Protein 6M7D (pdb70)

Structure (mmCIF, N/CA/C/O backbone):
data_6M7D
#
_entry.id   6M7D
#
_cell.length_a   1.00
_cell.length_b   1.00
_cell.length_c   1.00
_cell.angle_alpha   90.00
_cell.angle_beta   90.00
_cell.angle_gamma   90.00
#
_symmetry.space_group_name_H-M   'P 1'
#
loop_
_entity.id
_entity.type
_entity.pdbx_description
1 polymer Nucleoprotein
2 polymer "RNA (5'-R(P*UP*UP*UP*UP*UP*U)-3')"
#
loop_
_atom_site.group_PDB
_atom_site.id
_atom_site.type_symbol
_atom_site.label_atom_id
_atom_site.label_alt_id
_atom_site.label_comp_id
_atom_site.label_asym_id
_atom_site.label_entity_id
_atom_site.label_seq_id
_atom_site.pdbx_PDB_ins_code
_atom_site.Cartn_x
_atom_site.Cartn_y
_atom_site.Cartn_z
_atom_site.occupancy
_atom_site.B_iso_or_equiv
_atom_site.auth_seq_id
_atom_site.auth_comp_id
_atom_site.auth_asym_id
_atom_site.auth_atom_id
_atom_site.pdbx_PDB_model_num
ATOM 1 N N . GLY A 1 3 ? 165.564 125.740 128.180 1.00 9.96 3 GLY A N 1
ATOM 2 C CA . GLY A 1 3 ? 165.127 124.755 129.150 1.00 9.96 3 GLY A CA 1
ATOM 3 C C . GLY A 1 3 ? 166.219 123.770 129.505 1.00 9.96 3 GLY A C 1
ATOM 4 O O . GLY A 1 3 ? 166.885 123.915 130.527 1.00 9.96 3 GLY A O 1
ATOM 5 N N . LEU A 1 4 ? 166.399 122.755 128.658 1.00 10.52 4 LEU A N 1
ATOM 6 C CA . LEU A 1 4 ? 167.496 121.817 128.864 1.00 10.52 4 LEU A CA 1
ATOM 7 C C . LEU A 1 4 ? 168.837 122.475 128.570 1.00 10.52 4 LEU A C 1
ATOM 8 O O . LEU A 1 4 ? 169.832 122.209 129.253 1.00 10.52 4 LEU A O 1
ATOM 13 N N . LEU A 1 5 ? 168.877 123.346 127.572 1.00 7.58 5 LEU A N 1
ATOM 14 C CA . LEU A 1 5 ? 170.106 124.004 127.169 1.00 7.58 5 LEU A CA 1
ATOM 15 C C . LEU A 1 5 ? 170.348 125.310 127.900 1.00 7.58 5 LEU A C 1
ATOM 16 O O . LEU A 1 5 ? 171.273 126.036 127.539 1.00 7.58 5 LEU A O 1
ATOM 21 N N . SER A 1 6 ? 169.478 125.616 128.866 1.00 8.30 6 SER A N 1
ATOM 22 C CA . SER A 1 6 ? 169.569 126.855 129.682 1.00 8.30 6 SER A CA 1
ATOM 23 C C . SER A 1 6 ? 170.855 126.845 130.514 1.00 8.30 6 SER A C 1
ATOM 24 O O . SER A 1 6 ? 171.522 127.892 130.584 1.00 8.30 6 SER A O 1
ATOM 27 N N . THR A 1 7 ? 171.205 125.684 131.074 1.00 4.67 7 THR A N 1
ATOM 28 C CA . THR A 1 7 ? 172.406 125.548 131.940 1.00 4.67 7 THR A CA 1
ATOM 29 C C . THR A 1 7 ? 173.669 125.894 131.145 1.00 4.67 7 THR A C 1
ATOM 30 O O . THR A 1 7 ? 174.529 126.598 131.696 1.00 4.67 7 THR A O 1
ATOM 34 N N . PHE A 1 8 ? 173.766 125.413 129.904 1.00 4.21 8 PHE A N 1
ATOM 35 C CA . PHE A 1 8 ? 174.938 125.691 129.032 1.00 4.21 8 PHE A CA 1
ATOM 36 C C . PHE A 1 8 ? 175.006 127.180 128.670 1.00 4.21 8 PHE A C 1
ATOM 37 O O . PHE A 1 8 ? 176.108 127.754 128.717 1.00 4.21 8 PHE A O 1
ATOM 45 N N . ASP A 1 9 ? 173.856 127.789 128.361 1.00 5.40 9 ASP A N 1
ATOM 46 C CA . ASP A 1 9 ? 173.802 129.192 127.966 1.00 5.40 9 ASP A CA 1
ATOM 47 C C . ASP A 1 9 ? 174.223 130.098 129.110 1.00 5.40 9 ASP A C 1
ATOM 48 O O . ASP A 1 9 ? 174.938 131.083 128.903 1.00 5.40 9 ASP A O 1
ATOM 53 N N . THR A 1 10 ? 173.799 129.776 130.324 1.00 4.00 10 THR A N 1
ATOM 54 C CA . THR A 1 10 ? 174.138 130.557 131.500 1.00 4.00 10 THR A CA 1
ATOM 55 C C . THR A 1 10 ? 175.397 130.074 132.197 1.00 4.00 10 THR A C 1
ATOM 56 O O . THR A 1 10 ? 175.704 130.567 133.281 1.00 4.00 10 THR A O 1
ATOM 60 N N . PHE A 1 11 ? 176.136 129.132 131.609 1.00 2.75 11 PHE A N 1
ATOM 61 C CA . PHE A 1 11 ? 177.286 128.572 132.306 1.00 2.75 11 PHE A CA 1
ATOM 62 C C . PHE A 1 11 ? 178.446 129.553 132.348 1.00 2.75 11 PHE A C 1
ATOM 63 O O . PHE A 1 11 ? 179.235 129.543 133.291 1.00 2.75 11 PHE A O 1
ATOM 71 N N . SER A 1 12 ? 178.572 130.381 131.310 1.00 2.51 12 SER A N 1
ATOM 72 C CA . SER A 1 12 ? 179.670 131.381 131.306 1.00 2.51 12 SER A CA 1
ATOM 73 C C . SER A 1 12 ? 179.460 132.358 132.469 1.00 2.51 12 SER A C 1
ATOM 74 O O . SER A 1 12 ? 180.426 132.607 133.214 1.00 2.51 12 SER A O 1
ATOM 77 N N . SER A 1 13 ? 178.257 132.929 132.579 1.00 3.40 13 SER A N 1
ATOM 78 C CA . SER A 1 13 ? 177.946 133.886 133.673 1.00 3.40 13 SER A CA 1
ATOM 79 C C . SER A 1 13 ? 178.016 133.183 135.032 1.00 3.40 13 SER A C 1
ATOM 80 O O . SER A 1 13 ? 178.626 133.747 135.957 1.00 3.40 13 SER A O 1
ATOM 83 N N . ARG A 1 14 ? 177.435 131.985 135.129 1.00 3.35 14 ARG A N 1
ATOM 84 C CA . ARG A 1 14 ? 177.425 131.214 136.401 1.00 3.35 14 ARG A CA 1
ATOM 85 C C . ARG A 1 14 ? 178.852 130.818 136.790 1.00 3.35 14 ARG A C 1
ATOM 86 O O . ARG A 1 14 ? 179.190 130.937 137.979 1.00 3.35 14 ARG A O 1
ATOM 94 N N . ARG A 1 15 ? 179.624 130.302 135.832 1.00 3.63 15 ARG A N 1
ATOM 95 C CA . ARG A 1 15 ? 181.016 129.872 136.119 1.00 3.63 15 ARG A CA 1
ATOM 96 C C . ARG A 1 15 ? 181.832 131.090 136.558 1.00 3.63 15 ARG A C 1
ATOM 97 O O . ARG A 1 15 ? 182.587 130.969 137.537 1.00 3.63 15 ARG A O 1
ATOM 105 N N . SER A 1 16 ? 181.654 132.227 135.881 1.00 3.53 16 SER A N 1
ATOM 106 C CA . SER A 1 16 ? 182.421 133.439 136.260 1.00 3.53 16 SER A CA 1
ATOM 107 C C . SER A 1 16 ? 182.044 133.848 137.686 1.00 3.53 16 SER A C 1
ATOM 108 O O . SER A 1 16 ? 182.953 134.077 138.481 1.00 3.53 16 SER A O 1
ATOM 111 N N . GLU A 1 17 ? 180.751 133.860 138.013 1.00 4.98 17 GLU A N 1
ATOM 112 C CA . GLU A 1 17 ? 180.319 134.242 139.383 1.00 4.98 17 GLU A CA 1
ATOM 113 C C . GLU A 1 17 ? 180.838 133.215 140.396 1.00 4.98 17 GLU A C 1
ATOM 114 O O . GLU A 1 17 ? 181.352 133.628 141.451 1.00 4.98 17 GLU A O 1
ATOM 120 N N . SER A 1 18 ? 180.728 131.929 140.054 1.00 4.48 18 SER A N 1
ATOM 121 C CA . SER A 1 18 ? 181.127 130.802 140.938 1.00 4.48 18 SER A CA 1
ATOM 122 C C . SER A 1 18 ? 182.634 130.761 141.227 1.00 4.48 18 SER A C 1
ATOM 123 O O . SER A 1 18 ? 182.988 130.574 142.404 1.00 4.48 18 SER A O 1
ATOM 126 N N . ILE A 1 19 ? 183.484 130.956 140.213 1.00 4.27 19 ILE A N 1
ATOM 127 C CA . ILE A 1 19 ? 184.959 130.819 140.421 1.00 4.27 19 ILE A CA 1
ATOM 128 C C . ILE A 1 19 ? 185.647 132.155 140.735 1.00 4.27 19 ILE A C 1
ATOM 129 O O . ILE A 1 19 ? 186.816 132.104 141.162 1.00 4.27 19 ILE A O 1
ATOM 134 N N . ASN A 1 20 ? 184.987 133.297 140.528 1.00 6.00 20 ASN A N 1
ATOM 135 C CA . ASN A 1 20 ? 185.667 134.591 140.818 1.00 6.00 20 ASN A CA 1
ATOM 136 C C . ASN A 1 20 ? 185.349 135.040 142.244 1.00 6.00 20 ASN A C 1
ATOM 137 O O . ASN A 1 20 ? 185.814 136.131 142.622 1.00 6.00 20 ASN A O 1
ATOM 142 N N . LYS A 1 21 ? 184.595 134.234 142.998 1.00 7.58 21 LYS A N 1
ATOM 143 C CA . LYS A 1 21 ? 184.292 134.633 144.396 1.00 7.58 21 LYS A CA 1
ATOM 144 C C . LYS A 1 21 ? 185.639 134.779 145.106 1.00 7.58 21 LYS A C 1
ATOM 145 O O . LYS A 1 21 ? 186.460 133.846 145.019 1.00 7.58 21 LYS A O 1
ATOM 151 N N . SER A 1 22 ? 185.835 135.900 145.802 1.00 11.81 22 SER A N 1
ATOM 152 C CA . SER A 1 22 ? 187.133 136.170 146.474 1.00 11.81 22 SER A CA 1
ATOM 153 C C . SER A 1 22 ? 187.353 135.167 147.611 1.00 11.81 22 SER A C 1
ATOM 154 O O . SER A 1 22 ? 186.352 134.673 148.169 1.00 11.81 22 SER A O 1
ATOM 157 N N . GLY A 1 23 ? 188.617 134.869 147.928 1.00 12.70 23 GLY A N 1
ATOM 158 C CA . GLY A 1 23 ? 188.927 133.897 148.993 1.00 12.70 23 GLY A CA 1
ATOM 159 C C . GLY A 1 23 ? 188.382 134.358 150.332 1.00 12.70 23 GLY A C 1
ATOM 160 O O . GLY A 1 23 ? 187.808 133.519 151.053 1.00 12.70 23 GLY A O 1
ATOM 161 N N . GLY A 1 24 ? 188.533 135.651 150.640 1.00 12.50 24 GLY A N 1
ATOM 162 C CA . GLY A 1 24 ? 188.017 136.222 151.900 1.00 12.50 24 GLY A CA 1
ATOM 163 C C . GLY A 1 24 ? 188.914 135.915 153.087 1.00 12.50 24 GLY A C 1
ATOM 164 O O . GLY A 1 24 ? 190.038 135.413 152.875 1.00 12.50 24 GLY A O 1
ATOM 165 N N . GLY A 1 25 ? 188.439 136.222 154.298 1.00 11.91 25 GLY A N 1
ATOM 166 C CA . GLY A 1 25 ? 189.212 135.944 155.524 1.00 11.91 25 GLY A CA 1
ATOM 167 C C . GLY A 1 25 ? 190.360 136.919 155.718 1.00 11.91 25 GLY A C 1
ATOM 168 O O . GLY A 1 25 ? 190.352 137.989 155.077 1.00 11.91 25 GLY A O 1
ATOM 169 N N . ALA A 1 26 ? 191.322 136.549 156.569 1.00 13.78 26 ALA A N 1
ATOM 170 C CA . ALA A 1 26 ? 192.505 137.398 156.846 1.00 13.78 26 ALA A CA 1
ATOM 171 C C . ALA A 1 26 ? 193.408 137.459 155.608 1.00 13.78 26 ALA A C 1
ATOM 172 O O . ALA A 1 26 ? 193.419 136.490 154.824 1.00 13.78 26 ALA A O 1
ATOM 174 N N . VAL A 1 27 ? 194.112 138.580 155.432 1.00 14.97 27 VAL A N 1
ATOM 175 C CA . VAL A 1 27 ? 195.020 138.765 154.263 1.00 14.97 27 VAL A CA 1
ATOM 176 C C . VAL A 1 27 ? 196.468 138.719 154.760 1.00 14.97 27 VAL A C 1
ATOM 177 O O . VAL A 1 27 ? 196.800 139.497 155.673 1.00 14.97 27 VAL A O 1
ATOM 181 N N . ILE A 1 28 ? 197.291 137.849 154.168 1.00 12.59 28 ILE A N 1
ATOM 182 C CA . ILE A 1 28 ? 198.701 137.750 154.559 1.00 12.59 28 ILE A CA 1
ATOM 183 C C . ILE A 1 28 ? 199.475 138.890 153.908 1.00 12.59 28 ILE A C 1
ATOM 184 O O . ILE A 1 28 ? 199.503 138.986 152.670 1.00 12.59 28 ILE A O 1
ATOM 189 N N . PRO A 1 29 ? 200.100 139.775 154.677 1.00 12.73 29 PRO A N 1
ATOM 190 C CA . PRO A 1 29 ? 200.851 140.874 154.063 1.00 12.73 29 PRO A CA 1
ATOM 191 C C . PRO A 1 29 ? 202.085 140.366 153.336 1.00 12.73 29 PRO A C 1
ATOM 192 O O . PRO A 1 29 ? 202.788 139.473 153.811 1.00 12.73 29 PRO A O 1
ATOM 196 N N . GLY A 1 30 ? 202.340 140.947 152.166 1.00 11.76 30 GLY A N 1
ATOM 197 C CA . GLY A 1 30 ? 203.473 140.577 151.353 1.00 11.76 30 GLY A CA 1
ATOM 198 C C . GLY A 1 30 ? 204.637 141.540 151.510 1.00 11.76 30 GLY A C 1
ATOM 199 O O . GLY A 1 30 ? 204.708 142.334 152.440 1.00 11.76 30 GLY A O 1
ATOM 200 N N . GLN A 1 31 ? 205.570 141.442 150.570 1.00 14.08 31 GLN A N 1
ATOM 201 C CA . GLN A 1 31 ? 206.730 142.319 150.585 1.00 14.08 31 GLN A CA 1
ATOM 202 C C . GLN A 1 31 ? 206.373 143.686 150.020 1.00 14.08 31 GLN A C 1
ATOM 203 O O . GLN A 1 31 ? 205.681 143.796 149.005 1.00 14.08 31 GLN A O 1
ATOM 209 N N . ARG A 1 32 ? 206.848 144.732 150.686 1.00 13.04 32 ARG A N 1
ATOM 210 C CA . ARG A 1 32 ? 206.560 146.096 150.275 1.00 13.04 32 ARG A CA 1
ATOM 211 C C . ARG A 1 32 ? 207.788 146.963 150.486 1.00 13.04 32 ARG A C 1
ATOM 212 O O . ARG A 1 32 ? 208.475 146.847 151.503 1.00 13.04 32 ARG A O 1
ATOM 220 N N . SER A 1 33 ? 208.064 147.820 149.512 1.00 12.56 33 SER A N 1
ATOM 221 C CA . SER A 1 33 ? 209.125 148.794 149.665 1.00 12.56 33 SER A CA 1
ATOM 222 C C . SER A 1 33 ? 208.648 149.946 150.537 1.00 12.56 33 SER A C 1
ATOM 223 O O . SER A 1 33 ? 207.461 150.269 150.591 1.00 12.56 33 SER A O 1
ATOM 226 N N . THR A 1 34 ? 209.590 150.563 151.234 1.00 13.67 34 THR A N 1
ATOM 227 C CA . THR A 1 34 ? 209.316 151.744 152.041 1.00 13.67 34 THR A CA 1
ATOM 228 C C . THR A 1 34 ? 209.726 152.964 151.223 1.00 13.67 34 THR A C 1
ATOM 229 O O . THR A 1 34 ? 210.877 153.079 150.795 1.00 13.67 34 THR A O 1
ATOM 233 N N . VAL A 1 35 ? 208.773 153.850 150.971 1.00 11.09 35 VAL A N 1
ATOM 234 C CA . VAL A 1 35 ? 208.966 154.975 150.070 1.00 11.09 35 VAL A CA 1
ATOM 235 C C . VAL A 1 35 ? 208.833 156.271 150.852 1.00 11.09 35 VAL A C 1
ATOM 236 O O . VAL A 1 35 ? 207.886 156.448 151.625 1.00 11.09 35 VAL A O 1
ATOM 240 N N . SER A 1 36 ? 209.783 157.177 150.644 1.00 10.92 36 SER A N 1
ATOM 241 C CA . SER A 1 36 ? 209.760 158.488 151.274 1.00 10.92 36 SER A CA 1
ATOM 242 C C . SER A 1 36 ? 208.922 159.432 150.426 1.00 10.92 36 SER A C 1
ATOM 243 O O . SER A 1 36 ? 209.221 159.648 149.248 1.00 10.92 36 SER A O 1
ATOM 246 N N . VAL A 1 37 ? 207.876 159.988 151.024 1.00 9.94 37 VAL A N 1
ATOM 247 C CA . VAL A 1 37 ? 207.027 160.985 150.387 1.00 9.94 37 VAL A CA 1
ATOM 248 C C . VAL A 1 37 ? 207.190 162.290 151.146 1.00 9.94 37 VAL A C 1
ATOM 249 O O . VAL A 1 37 ? 207.060 162.320 152.373 1.00 9.94 37 VAL A O 1
ATOM 253 N N . PHE A 1 38 ? 207.466 163.363 150.421 1.00 9.96 38 PHE A N 1
ATOM 254 C CA . PHE A 1 38 ? 207.760 164.658 151.014 1.00 9.96 38 PHE A CA 1
ATOM 255 C C . PHE A 1 38 ? 206.574 165.585 150.812 1.00 9.96 38 PHE A C 1
ATOM 256 O O . PHE A 1 38 ? 206.197 165.878 149.674 1.00 9.96 38 PHE A O 1
ATOM 264 N N . VAL A 1 39 ? 205.990 166.038 151.914 1.00 10.30 39 VAL A N 1
ATOM 265 C CA . VAL A 1 39 ? 204.870 166.966 151.898 1.00 10.30 39 VAL A CA 1
ATOM 266 C C . VAL A 1 39 ? 205.375 168.319 152.368 1.00 10.30 39 VAL A C 1
ATOM 267 O O . VAL A 1 39 ? 206.392 168.399 153.063 1.00 10.30 39 VAL A O 1
ATOM 271 N N . LEU A 1 40 ? 204.690 169.381 151.961 1.00 11.81 40 LEU A N 1
ATOM 272 C CA . LEU A 1 40 ? 205.090 170.718 152.376 1.00 11.81 40 LEU A CA 1
ATOM 273 C C . LEU A 1 40 ? 204.391 171.103 153.667 1.00 11.81 40 LEU A C 1
ATOM 274 O O . LEU A 1 40 ? 203.161 171.076 153.754 1.00 11.81 40 LEU A O 1
ATOM 279 N N . GLY A 1 41 ? 205.175 171.461 154.666 1.00 14.49 41 GLY A N 1
ATOM 280 C CA . GLY A 1 41 ? 204.631 172.003 155.883 1.00 14.49 41 GLY A CA 1
ATOM 281 C C . GLY A 1 41 ? 204.193 173.434 155.697 1.00 14.49 41 GLY A C 1
ATOM 282 O O . GLY A 1 41 ? 204.475 174.087 154.683 1.00 14.49 41 GLY A O 1
ATOM 283 N N . PRO A 1 42 ? 203.479 173.954 156.695 1.00 16.52 42 PRO A N 1
ATOM 284 C CA . PRO A 1 42 ? 203.003 175.341 156.594 1.00 16.52 42 PRO A CA 1
ATOM 285 C C . PRO A 1 42 ? 204.124 176.361 156.565 1.00 16.52 42 PRO A C 1
ATOM 286 O O . PRO A 1 42 ? 203.868 177.543 156.310 1.00 16.52 42 PRO A O 1
ATOM 290 N N . SER A 1 43 ? 205.364 175.939 156.811 1.00 18.41 43 SER A N 1
ATOM 291 C CA . SER A 1 43 ? 206.486 176.868 156.762 1.00 18.41 43 SER A CA 1
ATOM 292 C C . SER A 1 43 ? 206.737 177.361 155.345 1.00 18.41 43 SER A C 1
ATOM 293 O O . SER A 1 43 ? 207.178 178.497 155.144 1.00 18.41 43 SER A O 1
ATOM 296 N N . VAL A 1 44 ? 206.467 176.522 154.348 1.00 16.73 44 VAL A N 1
ATOM 297 C CA . VAL A 1 44 ? 206.691 176.886 152.955 1.00 16.73 44 VAL A CA 1
ATOM 298 C C . VAL A 1 44 ? 205.462 177.605 152.422 1.00 16.73 44 VAL A C 1
ATOM 299 O O . VAL A 1 44 ? 204.516 176.970 151.944 1.00 16.73 44 VAL A O 1
ATOM 303 N N . THR A 1 45 ? 205.431 178.927 152.621 1.00 17.84 45 THR A N 1
ATOM 304 C CA . THR A 1 45 ? 204.283 179.770 152.188 1.00 17.84 45 THR A CA 1
ATOM 305 C C . THR A 1 45 ? 204.640 180.555 150.921 1.00 17.84 45 THR A C 1
ATOM 306 O O . THR A 1 45 ? 203.801 181.364 150.482 1.00 17.84 45 THR A O 1
ATOM 310 N N . ASP A 1 46 ? 205.821 180.311 150.347 1.00 19.93 46 ASP A N 1
ATOM 311 C CA . ASP A 1 46 ? 206.245 181.053 149.130 1.00 19.93 46 ASP A CA 1
ATOM 312 C C . ASP A 1 46 ? 205.848 180.252 147.887 1.00 19.93 46 ASP A C 1
ATOM 313 O O . ASP A 1 46 ? 206.247 179.077 147.789 1.00 19.93 46 ASP A O 1
ATOM 318 N N . ASP A 1 47 ? 205.109 180.884 146.969 1.00 18.64 47 ASP A N 1
ATOM 319 C CA . ASP A 1 47 ? 204.653 180.212 145.722 1.00 18.64 47 ASP A CA 1
ATOM 320 C C . ASP A 1 47 ? 205.865 179.810 144.876 1.00 18.64 47 ASP A C 1
ATOM 321 O O . ASP A 1 47 ? 205.798 178.752 144.224 1.00 18.64 47 ASP A O 1
ATOM 326 N N . ALA A 1 48 ? 206.883 180.676 144.819 1.00 17.84 48 ALA A N 1
ATOM 327 C CA . ALA A 1 48 ? 208.111 180.391 144.041 1.00 17.84 48 ALA A CA 1
ATOM 328 C C . ALA A 1 48 ? 208.817 179.176 144.649 1.00 17.84 48 ALA A C 1
ATOM 329 O O . ALA A 1 48 ? 209.255 178.298 143.882 1.00 17.84 48 ALA A O 1
ATOM 331 N N . ASP A 1 49 ? 208.894 179.129 145.982 1.00 18.06 49 ASP A N 1
ATOM 332 C CA . ASP A 1 49 ? 209.534 177.997 146.702 1.00 18.06 49 ASP A CA 1
ATOM 333 C C . ASP A 1 49 ? 208.730 176.723 146.429 1.00 18.06 49 ASP A C 1
ATOM 334 O O . ASP A 1 49 ? 209.350 175.679 146.159 1.00 18.06 49 ASP A O 1
ATOM 339 N N . LYS A 1 50 ? 207.399 176.835 146.451 1.00 15.90 50 LYS A N 1
ATOM 340 C CA . LYS A 1 50 ? 206.497 175.677 146.217 1.00 15.90 50 LYS A CA 1
ATOM 341 C C . LYS A 1 50 ? 206.718 175.141 144.798 1.00 15.90 50 LYS A C 1
ATOM 342 O O . LYS A 1 50 ? 206.779 173.908 144.644 1.00 15.90 50 LYS A O 1
ATOM 348 N N . LEU A 1 51 ? 206.866 176.031 143.812 1.00 13.23 51 LEU A N 1
ATOM 349 C CA . LEU A 1 51 ? 207.105 175.593 142.442 1.00 13.23 51 LEU A CA 1
ATOM 350 C C . LEU A 1 51 ? 208.499 175.000 142.292 1.00 13.23 51 LEU A C 1
ATOM 351 O O . LEU A 1 51 ? 208.698 174.047 141.531 1.00 13.23 51 LEU A O 1
ATOM 356 N N . SER A 1 52 ? 209.479 175.548 143.012 1.00 13.35 52 SER A N 1
ATOM 357 C CA . SER A 1 52 ? 210.813 174.961 142.998 1.00 13.35 52 SER A CA 1
ATOM 358 C C . SER A 1 52 ? 210.796 173.559 143.586 1.00 13.35 52 SER A C 1
ATOM 359 O O . SER A 1 52 ? 211.481 172.659 143.091 1.00 13.35 52 SER A O 1
ATOM 362 N N . ILE A 1 53 ? 210.008 173.353 144.639 1.00 11.36 53 ILE A N 1
ATOM 363 C CA . ILE A 1 53 ? 209.903 172.031 145.245 1.00 11.36 53 ILE A CA 1
ATOM 364 C C . ILE A 1 53 ? 209.209 171.064 144.298 1.00 11.36 53 ILE A C 1
ATOM 365 O O . ILE A 1 53 ? 209.589 169.894 144.194 1.00 11.36 53 ILE A O 1
ATOM 370 N N . ALA A 1 54 ? 208.180 171.535 143.593 1.00 9.28 54 ALA A N 1
ATOM 371 C CA . ALA A 1 54 ? 207.510 170.692 142.610 1.00 9.28 54 ALA A CA 1
ATOM 372 C C . ALA A 1 54 ? 208.458 170.291 141.489 1.00 9.28 54 ALA A C 1
ATOM 373 O O . ALA A 1 54 ? 208.470 169.133 141.056 1.00 9.28 54 ALA A O 1
ATOM 375 N N . THR A 1 55 ? 209.264 171.235 141.007 1.00 9.39 55 THR A N 1
ATOM 376 C CA . THR A 1 55 ? 210.224 170.913 139.960 1.00 9.39 55 THR A CA 1
ATOM 377 C C . THR A 1 55 ? 211.313 169.982 140.478 1.00 9.39 55 THR A C 1
ATOM 378 O O . THR A 1 55 ? 211.809 169.127 139.740 1.00 9.39 55 THR A O 1
ATOM 382 N N . THR A 1 56 ? 211.682 170.115 141.752 1.00 10.31 56 THR A N 1
ATOM 383 C CA . THR A 1 56 ? 212.660 169.201 142.334 1.00 10.31 56 THR A CA 1
ATOM 384 C C . THR A 1 56 ? 212.100 167.791 142.433 1.00 10.31 56 THR A C 1
ATOM 385 O O . THR A 1 56 ? 212.799 166.818 142.140 1.00 10.31 56 THR A O 1
ATOM 389 N N . PHE A 1 57 ? 210.840 167.662 142.848 1.00 8.31 57 PHE A N 1
ATOM 390 C CA . PHE A 1 57 ? 210.187 166.358 142.850 1.00 8.31 57 PHE A CA 1
ATOM 391 C C . PHE A 1 57 ? 210.153 165.762 141.451 1.00 8.31 57 PHE A C 1
ATOM 392 O O . PHE A 1 57 ? 210.445 164.575 141.262 1.00 8.31 57 PHE A O 1
ATOM 400 N N . LEU A 1 58 ? 209.796 166.573 140.456 1.00 8.75 58 LEU A N 1
ATOM 401 C CA . LEU A 1 58 ? 209.721 166.070 139.091 1.00 8.75 58 LEU A CA 1
ATOM 402 C C . LEU A 1 58 ? 211.089 165.647 138.578 1.00 8.75 58 LEU A C 1
ATOM 403 O O . LEU A 1 58 ? 211.206 164.658 137.849 1.00 8.75 58 LEU A O 1
ATOM 408 N N . ALA A 1 59 ? 212.136 166.385 138.941 1.00 10.29 59 ALA A N 1
ATOM 409 C CA . ALA A 1 59 ? 213.473 166.043 138.476 1.00 10.29 59 ALA A CA 1
ATOM 410 C C . ALA A 1 59 ? 214.012 164.820 139.199 1.00 10.29 59 ALA A C 1
ATOM 411 O O . ALA A 1 59 ? 214.812 164.063 138.640 1.00 10.29 59 ALA A O 1
ATOM 413 N N . HIS A 1 60 ? 213.598 164.619 140.448 1.00 11.92 60 HIS A N 1
ATOM 414 C CA . HIS A 1 60 ? 214.034 163.444 141.189 1.00 11.92 60 HIS A CA 1
ATOM 415 C C . HIS A 1 60 ? 213.315 162.195 140.708 1.00 11.92 60 HIS A C 1
ATOM 416 O O . HIS A 1 60 ? 213.865 161.092 140.769 1.00 11.92 60 HIS A O 1
ATOM 423 N N . SER A 1 61 ? 212.064 162.352 140.272 1.00 9.49 61 SER A N 1
ATOM 424 C CA . SER A 1 61 ? 211.294 161.195 139.747 1.00 9.49 61 SER A CA 1
ATOM 425 C C . SER A 1 61 ? 211.980 160.675 138.478 1.00 9.49 61 SER A C 1
ATOM 426 O O . SER A 1 61 ? 212.082 159.446 138.312 1.00 9.49 61 SER A O 1
ATOM 429 N N . LEU A 1 62 ? 212.454 161.601 137.640 1.00 9.88 62 LEU A N 1
ATOM 430 C CA . LEU A 1 62 ? 213.122 161.298 136.345 1.00 9.88 62 LEU A CA 1
ATOM 431 C C . LEU A 1 62 ? 214.507 160.664 136.534 1.00 9.88 62 LEU A C 1
ATOM 432 O O . LEU A 1 62 ? 214.996 160.055 135.564 1.00 9.88 62 LEU A O 1
ATOM 437 N N . ASP A 1 63 ? 215.138 160.829 137.701 1.00 14.52 63 ASP A N 1
ATOM 438 C CA . ASP A 1 63 ? 216.518 160.294 137.867 1.00 14.52 63 ASP A CA 1
ATOM 439 C C . ASP A 1 63 ? 216.523 158.771 137.691 1.00 14.52 63 ASP A C 1
ATOM 440 O O . ASP A 1 63 ? 215.776 158.084 138.411 1.00 14.52 63 ASP A O 1
ATOM 445 N N . THR A 1 64 ? 217.370 158.287 136.777 1.00 13.78 64 THR A N 1
ATOM 446 C CA . THR A 1 64 ? 217.545 156.841 136.464 1.00 13.78 64 THR A CA 1
ATOM 447 C C . THR A 1 64 ? 218.200 156.102 137.638 1.00 13.78 64 THR A C 1
ATOM 448 O O . THR A 1 64 ? 217.749 154.987 137.959 1.00 13.78 64 THR A O 1
ATOM 452 N N . ASP A 1 65 ? 219.200 156.728 138.265 1.00 16.16 65 ASP A N 1
ATOM 453 C CA . ASP A 1 65 ? 219.971 156.117 139.382 1.00 16.16 65 ASP A CA 1
ATOM 454 C C . ASP A 1 65 ? 219.042 155.824 140.563 1.00 16.16 65 ASP A C 1
ATOM 455 O O . ASP A 1 65 ? 219.180 154.746 141.169 1.00 16.16 65 ASP A O 1
ATOM 460 N N . LYS A 1 66 ? 218.105 156.733 140.841 1.00 12.73 66 LYS A N 1
ATOM 461 C CA . LYS A 1 66 ? 217.162 156.575 141.979 1.00 12.73 66 LYS A CA 1
ATOM 462 C C . LYS A 1 66 ? 216.300 155.326 141.756 1.00 12.73 66 LYS A C 1
ATOM 463 O O . LYS A 1 66 ? 215.913 155.068 140.601 1.00 12.73 66 LYS A O 1
ATOM 469 N N . GLN A 1 67 ? 215.982 154.612 142.840 1.00 11.97 67 GLN A N 1
ATOM 470 C CA . GLN A 1 67 ? 215.153 153.378 142.780 1.00 11.97 67 GLN A CA 1
ATOM 471 C C . GLN A 1 67 ? 213.765 153.744 142.247 1.00 11.97 67 GLN A C 1
ATOM 472 O O . GLN A 1 67 ? 213.248 154.810 142.629 1.00 11.97 67 GLN A O 1
ATOM 478 N N . HIS A 1 68 ? 213.154 152.847 141.469 1.00 8.43 68 HIS A N 1
ATOM 479 C CA . HIS A 1 68 ? 211.829 153.129 140.855 1.00 8.43 68 HIS A CA 1
ATOM 480 C C . HIS A 1 68 ? 210.795 153.416 141.947 1.00 8.43 68 HIS A C 1
ATOM 481 O O . HIS A 1 68 ? 209.961 154.314 141.732 1.00 8.43 68 HIS A O 1
ATOM 488 N N . SER A 1 69 ? 210.833 152.682 143.062 1.00 9.21 69 SER A N 1
ATOM 489 C CA . SER A 1 69 ? 209.892 152.970 144.135 1.00 9.21 69 SER A CA 1
ATOM 490 C C . SER A 1 69 ? 210.089 154.380 144.672 1.00 9.21 69 SER A C 1
ATOM 491 O O . SER A 1 69 ? 209.118 155.079 144.973 1.00 9.21 69 SER A O 1
ATOM 494 N N . GLN A 1 70 ? 211.339 154.831 144.771 1.00 9.52 70 GLN A N 1
ATOM 495 C CA . GLN A 1 70 ? 211.587 156.178 145.273 1.00 9.52 70 GLN A CA 1
ATOM 496 C C . GLN A 1 70 ? 211.159 157.229 144.259 1.00 9.52 70 GLN A C 1
ATOM 497 O O . GLN A 1 70 ? 210.638 158.286 144.625 1.00 9.52 70 GLN A O 1
ATOM 503 N N . ARG A 1 71 ? 211.378 156.959 142.973 1.00 8.37 71 ARG A N 1
ATOM 504 C CA . ARG A 1 71 ? 210.882 157.863 141.944 1.00 8.37 71 ARG A CA 1
ATOM 505 C C . ARG A 1 71 ? 209.361 157.915 141.952 1.00 8.37 71 ARG A C 1
ATOM 506 O O . ARG A 1 71 ? 208.763 158.982 141.765 1.00 8.37 71 ARG A O 1
ATOM 514 N N . GLY A 1 72 ? 208.715 156.774 142.176 1.00 6.97 72 GLY A N 1
ATOM 515 C CA . GLY A 1 72 ? 207.277 156.776 142.346 1.00 6.97 72 GLY A CA 1
ATOM 516 C C . GLY A 1 72 ? 206.837 157.560 143.561 1.00 6.97 72 GLY A C 1
ATOM 517 O O . GLY A 1 72 ? 205.774 158.175 143.553 1.00 6.97 72 GLY A O 1
ATOM 518 N N . GLY A 1 73 ? 207.649 157.559 144.615 1.00 7.26 73 GLY A N 1
ATOM 519 C CA . GLY A 1 73 ? 207.336 158.368 145.779 1.00 7.26 73 GLY A CA 1
ATOM 520 C C . GLY A 1 73 ? 207.526 159.848 145.544 1.00 7.26 73 GLY A C 1
ATOM 521 O O . GLY A 1 73 ? 206.820 160.666 146.129 1.00 7.26 73 GLY A O 1
ATOM 522 N N . PHE A 1 74 ? 208.469 160.215 144.683 1.00 7.85 74 PHE A N 1
ATOM 523 C CA . PHE A 1 74 ? 208.595 161.615 144.292 1.00 7.85 74 PHE A CA 1
ATOM 524 C C . PHE A 1 74 ? 207.414 162.053 143.440 1.00 7.85 74 PHE A C 1
ATOM 525 O O . PHE A 1 74 ? 206.922 163.179 143.576 1.00 7.85 74 PHE A O 1
ATOM 533 N N . LEU A 1 75 ? 206.938 161.174 142.562 1.00 5.83 75 LEU A N 1
ATOM 534 C CA . LEU A 1 75 ? 205.716 161.474 141.826 1.00 5.83 75 LEU A CA 1
ATOM 535 C C . LEU A 1 75 ? 204.516 161.558 142.760 1.00 5.83 75 LEU A C 1
ATOM 536 O O . LEU A 1 75 ? 203.626 162.387 142.560 1.00 5.83 75 LEU A O 1
ATOM 541 N N . VAL A 1 76 ? 204.477 160.712 143.786 1.00 6.10 76 VAL A N 1
ATOM 542 C CA . VAL A 1 76 ? 203.404 160.764 144.772 1.00 6.10 76 VAL A CA 1
ATOM 543 C C . VAL A 1 76 ? 203.465 162.065 145.557 1.00 6.10 76 VAL A C 1
ATOM 544 O O . VAL A 1 76 ? 202.435 162.671 145.863 1.00 6.10 76 VAL A O 1
ATOM 548 N N . SER A 1 77 ? 204.674 162.515 145.887 1.00 6.51 77 SER A N 1
ATOM 549 C CA . SER A 1 77 ? 204.862 163.813 146.522 1.00 6.51 77 SER A CA 1
ATOM 550 C C . SER A 1 77 ? 204.321 164.928 145.643 1.00 6.51 77 SER A C 1
ATOM 551 O O . SER A 1 77 ? 203.616 165.828 146.113 1.00 6.51 77 SER A O 1
ATOM 554 N N . LEU A 1 78 ? 204.663 164.887 144.358 1.00 6.11 78 LEU A N 1
ATOM 555 C CA . LEU A 1 78 ? 204.192 165.901 143.427 1.00 6.11 78 LEU A CA 1
ATOM 556 C C . LEU A 1 78 ? 202.673 165.921 143.356 1.00 6.11 78 LEU A C 1
ATOM 557 O O . LEU A 1 78 ? 202.057 166.990 143.405 1.00 6.11 78 LEU A O 1
ATOM 562 N N . LEU A 1 79 ? 202.050 164.751 143.250 1.00 6.42 79 LEU A N 1
ATOM 563 C CA . LEU A 1 79 ? 200.597 164.706 143.173 1.00 6.42 79 LEU A CA 1
ATOM 564 C C . LEU A 1 79 ? 199.945 165.112 144.486 1.00 6.42 79 LEU A C 1
ATOM 565 O O . LEU A 1 79 ? 198.812 165.601 144.485 1.00 6.42 79 LEU A O 1
ATOM 570 N N . ALA A 1 80 ? 200.629 164.913 145.611 1.00 7.25 80 ALA A N 1
ATOM 571 C CA . ALA A 1 80 ? 200.098 165.346 146.894 1.00 7.25 80 ALA A CA 1
ATOM 572 C C . ALA A 1 80 ? 200.255 166.840 147.114 1.00 7.25 80 ALA A C 1
ATOM 573 O O . ALA A 1 80 ? 199.542 167.406 147.945 1.00 7.25 80 ALA A O 1
ATOM 575 N N . MET A 1 81 ? 201.179 167.482 146.398 1.00 8.97 81 MET A N 1
ATOM 576 C CA . MET A 1 81 ? 201.316 168.932 146.486 1.00 8.97 81 MET A CA 1
ATOM 577 C C . MET A 1 81 ? 200.037 169.667 146.114 1.00 8.97 81 MET A C 1
ATOM 578 O O . MET A 1 81 ? 199.873 170.830 146.488 1.00 8.97 81 MET A O 1
ATOM 583 N N . ALA A 1 82 ? 199.136 169.021 145.378 1.00 7.22 82 ALA A N 1
ATOM 584 C CA . ALA A 1 82 ? 197.902 169.650 144.939 1.00 7.22 82 ALA A CA 1
ATOM 585 C C . ALA A 1 82 ? 196.903 169.851 146.064 1.00 7.22 82 ALA A C 1
ATOM 586 O O . ALA A 1 82 ? 195.889 170.519 145.853 1.00 7.22 82 ALA A O 1
ATOM 588 N N . TYR A 1 83 ? 197.156 169.296 147.239 1.00 8.44 83 TYR A N 1
ATOM 589 C CA . TYR A 1 83 ? 196.205 169.310 148.333 1.00 8.44 83 TYR A CA 1
ATOM 590 C C . TYR A 1 83 ? 196.778 170.080 149.511 1.00 8.44 83 TYR A C 1
ATOM 591 O O . TYR A 1 83 ? 197.993 170.127 149.713 1.00 8.44 83 TYR A O 1
ATOM 600 N N . SER A 1 84 ? 195.887 170.711 150.275 1.00 9.80 84 SER A N 1
ATOM 601 C CA . SER A 1 84 ? 196.324 171.431 151.462 1.00 9.80 84 SER A CA 1
ATOM 602 C C . SER A 1 84 ? 196.787 170.463 152.538 1.00 9.80 84 SER A C 1
ATOM 603 O O . SER A 1 84 ? 197.760 170.733 153.254 1.00 9.80 84 SER A O 1
ATOM 606 N N . SER A 1 85 ? 196.098 169.331 152.664 1.00 9.81 85 SER A N 1
ATOM 607 C CA . SER A 1 85 ? 196.491 168.231 153.536 1.00 9.81 85 SER A CA 1
ATOM 608 C C . SER A 1 85 ? 196.999 167.101 152.658 1.00 9.81 85 SER A C 1
ATOM 609 O O . SER A 1 85 ? 196.215 166.248 152.225 1.00 9.81 85 SER A O 1
ATOM 612 N N . PRO A 1 86 ? 198.294 167.059 152.344 1.00 9.28 86 PRO A N 1
ATOM 613 C CA . PRO A 1 86 ? 198.795 165.956 151.519 1.00 9.28 86 PRO A CA 1
ATOM 614 C C . PRO A 1 86 ? 198.732 164.613 152.215 1.00 9.28 86 PRO A C 1
ATOM 615 O O . PRO A 1 86 ? 198.511 163.597 151.550 1.00 9.28 86 PRO A O 1
ATOM 619 N N . GLU A 1 87 ? 198.913 164.572 153.532 1.00 10.01 87 GLU A N 1
ATOM 620 C CA . GLU A 1 87 ? 198.866 163.303 154.244 1.00 10.01 87 GLU A CA 1
ATOM 621 C C . GLU A 1 87 ? 197.457 162.740 154.308 1.00 10.01 87 GLU A C 1
ATOM 622 O O . GLU A 1 87 ? 197.283 161.519 154.281 1.00 10.01 87 GLU A O 1
ATOM 628 N N . LEU A 1 88 ? 196.441 163.598 154.368 1.00 9.10 88 LEU A N 1
ATOM 629 C CA . LEU A 1 88 ? 195.073 163.112 154.240 1.00 9.10 88 LEU A CA 1
ATOM 630 C C . LEU A 1 88 ? 194.846 162.508 152.861 1.00 9.10 88 LEU A C 1
ATOM 631 O O . LEU A 1 88 ? 194.206 161.457 152.725 1.00 9.10 88 LEU A O 1
ATOM 636 N N . TYR A 1 89 ? 195.378 163.158 151.828 1.00 8.11 89 TYR A N 1
ATOM 637 C CA . TYR A 1 89 ? 195.296 162.619 150.478 1.00 8.11 89 TYR A CA 1
ATOM 638 C C . TYR A 1 89 ? 195.956 161.252 150.384 1.00 8.11 89 TYR A C 1
ATOM 639 O O . TYR A 1 89 ? 195.406 160.329 149.775 1.00 8.11 89 TYR A O 1
ATOM 648 N N . LEU A 1 90 ? 197.136 161.102 150.984 1.00 9.08 90 LEU A N 1
ATOM 649 C CA . LEU A 1 90 ? 197.854 159.836 150.900 1.00 9.08 90 LEU A CA 1
ATOM 650 C C . LEU A 1 90 ? 197.181 158.761 151.739 1.00 9.08 90 LEU A C 1
ATOM 651 O O . LEU A 1 90 ? 197.304 157.568 151.453 1.00 9.08 90 LEU A O 1
ATOM 656 N N . THR A 1 91 ? 196.480 159.159 152.795 1.00 10.10 91 THR A N 1
ATOM 657 C CA . THR A 1 91 ? 195.785 158.169 153.605 1.00 10.10 91 THR A CA 1
ATOM 658 C C . THR A 1 91 ? 194.535 157.658 152.902 1.00 10.10 91 THR A C 1
ATOM 659 O O . THR A 1 91 ? 194.284 156.448 152.878 1.00 10.10 91 THR A O 1
ATOM 663 N N . THR A 1 92 ? 193.740 158.555 152.315 1.00 9.74 92 THR A N 1
ATOM 664 C CA . THR A 1 92 ? 192.506 158.102 151.679 1.00 9.74 92 THR A CA 1
ATOM 665 C C . THR A 1 92 ? 192.774 157.463 150.321 1.00 9.74 92 THR A C 1
ATOM 666 O O . THR A 1 92 ? 192.075 156.526 149.923 1.00 9.74 92 THR A O 1
ATOM 670 N N . ASN A 1 93 ? 193.748 157.998 149.577 1.00 8.88 93 ASN A N 1
ATOM 671 C CA . ASN A 1 93 ? 194.052 157.454 148.224 1.00 8.88 93 ASN A CA 1
ATOM 672 C C . ASN A 1 93 ? 195.423 156.768 148.185 1.00 8.88 93 ASN A C 1
ATOM 673 O O . ASN A 1 93 ? 195.767 156.220 147.123 1.00 8.88 93 ASN A O 1
ATOM 678 N N . GLY A 1 94 ? 196.167 156.781 149.293 1.00 10.75 94 GLY A N 1
ATOM 679 C CA . GLY A 1 94 ? 197.526 156.202 149.308 1.00 10.75 94 GLY A CA 1
ATOM 680 C C . GLY A 1 94 ? 197.605 154.815 149.922 1.00 10.75 94 GLY A C 1
ATOM 681 O O . GLY A 1 94 ? 198.735 154.310 150.063 1.00 10.75 94 GLY A O 1
ATOM 682 N N . VAL A 1 95 ? 196.467 154.200 150.255 1.00 10.70 95 VAL A N 1
ATOM 683 C CA . VAL A 1 95 ? 196.516 152.858 150.910 1.00 10.70 95 VAL A CA 1
ATOM 684 C C . VAL A 1 95 ? 196.676 151.764 149.848 1.00 10.70 95 VAL A C 1
ATOM 685 O O . VAL A 1 95 ? 195.780 151.624 148.995 1.00 10.70 95 VAL A O 1
ATOM 689 N N . ASN A 1 96 ? 197.786 151.022 149.921 1.00 12.24 96 ASN A N 1
ATOM 690 C CA . ASN A 1 96 ? 198.084 149.898 148.994 1.00 12.24 96 ASN A CA 1
ATOM 691 C C . ASN A 1 96 ? 199.060 148.940 149.687 1.00 12.24 96 ASN A C 1
ATOM 692 O O . ASN A 1 96 ? 199.731 149.378 150.641 1.00 12.24 96 ASN A O 1
ATOM 697 N N . ALA A 1 97 ? 199.109 147.678 149.248 1.00 12.72 97 ALA A N 1
ATOM 698 C CA . ALA A 1 97 ? 200.034 146.690 149.854 1.00 12.72 97 ALA A CA 1
ATOM 699 C C . ALA A 1 97 ? 201.381 146.718 149.123 1.00 12.72 97 ALA A C 1
ATOM 700 O O . ALA A 1 97 ? 202.329 146.065 149.598 1.00 12.72 97 ALA A O 1
ATOM 702 N N . ASP A 1 98 ? 201.442 147.435 147.997 1.00 12.48 98 ASP A N 1
ATOM 703 C CA . ASP A 1 98 ? 202.674 147.530 147.168 1.00 12.48 98 ASP A CA 1
ATOM 704 C C . ASP A 1 98 ? 203.807 148.231 147.927 1.00 12.48 98 ASP A C 1
ATOM 705 O O . ASP A 1 98 ? 204.944 147.728 147.864 1.00 12.48 98 ASP A O 1
ATOM 710 N N . VAL A 1 99 ? 203.507 149.315 148.649 1.00 10.35 99 VAL A N 1
ATOM 711 C CA . VAL A 1 99 ? 204.585 150.071 149.360 1.00 10.35 99 VAL A CA 1
ATOM 712 C C . VAL A 1 99 ? 204.043 150.765 150.614 1.00 10.35 99 VAL A C 1
ATOM 713 O O . VAL A 1 99 ? 202.813 150.910 150.738 1.00 10.35 99 VAL A O 1
ATOM 717 N N . LYS A 1 100 ? 204.958 151.139 151.515 1.00 11.79 100 LYS A N 1
ATOM 718 C CA . LYS A 1 100 ? 204.658 151.894 152.720 1.00 11.79 100 LYS A CA 1
ATOM 719 C C . LYS A 1 100 ? 205.218 153.296 152.552 1.00 11.79 100 LYS A C 1
ATOM 720 O O . LYS A 1 100 ? 206.425 153.466 152.361 1.00 11.79 100 LYS A O 1
ATOM 726 N N . TYR A 1 101 ? 204.344 154.291 152.607 1.00 10.95 101 TYR A N 1
ATOM 727 C CA . TYR A 1 101 ? 204.726 155.680 152.403 1.00 10.95 101 TYR A CA 1
ATOM 728 C C . TYR A 1 101 ? 205.177 156.268 153.730 1.00 10.95 101 TYR A C 1
ATOM 729 O O . TYR A 1 101 ? 204.412 156.282 154.698 1.00 10.95 101 TYR A O 1
ATOM 738 N N . VAL A 1 102 ? 206.417 156.737 153.776 1.00 10.69 102 VAL A N 1
ATOM 739 C CA . VAL A 1 102 ? 206.958 157.429 154.937 1.00 10.69 102 VAL A CA 1
ATOM 740 C C . VAL A 1 102 ? 206.907 158.915 154.630 1.00 10.69 102 VAL A C 1
ATOM 741 O O . VAL A 1 102 ? 207.673 159.416 153.804 1.00 10.69 102 VAL A O 1
ATOM 745 N N . ILE A 1 103 ? 206.003 159.623 155.292 1.00 11.80 103 ILE A N 1
ATOM 746 C CA . ILE A 1 103 ? 205.754 161.022 154.975 1.00 11.80 103 ILE A CA 1
ATOM 747 C C . ILE A 1 103 ? 206.786 161.889 155.679 1.00 11.80 103 ILE A C 1
ATOM 748 O O . ILE A 1 103 ? 206.865 161.905 156.911 1.00 11.80 103 ILE A O 1
ATOM 753 N N . TYR A 1 104 ? 207.581 162.603 154.895 1.00 14.02 104 TYR A N 1
ATOM 754 C CA . TYR A 1 104 ? 208.514 163.597 155.393 1.00 14.02 104 TYR A CA 1
ATOM 755 C C . TYR A 1 104 ? 207.944 164.979 155.113 1.00 14.02 104 TYR A C 1
ATOM 756 O O . TYR A 1 104 ? 207.166 165.164 154.177 1.00 14.02 104 TYR A O 1
ATOM 765 N N . ASN A 1 105 ? 208.328 165.950 155.929 1.00 15.40 105 ASN A N 1
ATOM 766 C CA . ASN A 1 105 ? 207.843 167.314 155.784 1.00 15.40 105 ASN A CA 1
ATOM 767 C C . ASN A 1 105 ? 208.971 168.211 155.308 1.00 15.40 105 ASN A C 1
ATOM 768 O O . ASN A 1 105 ? 210.047 168.231 155.909 1.00 15.40 105 ASN A O 1
ATOM 773 N N . ILE A 1 106 ? 208.724 168.941 154.228 1.00 15.23 106 ILE A N 1
ATOM 774 C CA . ILE A 1 106 ? 209.626 169.992 153.779 1.00 15.23 106 ILE A CA 1
ATOM 775 C C . ILE A 1 106 ? 209.262 171.252 154.549 1.00 15.23 106 ILE A C 1
ATOM 776 O O . ILE A 1 106 ? 208.142 171.755 154.440 1.00 15.23 106 ILE A O 1
ATOM 781 N N . GLU A 1 107 ? 210.219 171.741 155.343 1.00 20.22 107 GLU A N 1
ATOM 782 C CA . GLU A 1 107 ? 210.021 172.949 156.187 1.00 20.22 107 GLU A CA 1
ATOM 783 C C . GLU A 1 107 ? 210.988 174.045 155.734 1.00 20.22 107 GLU A C 1
ATOM 784 O O . GLU A 1 107 ? 212.181 173.740 155.550 1.00 20.22 107 GLU A O 1
ATOM 790 N N . LYS A 1 108 ? 210.496 175.280 155.605 1.00 23.31 108 LYS A N 1
ATOM 791 C CA . LYS A 1 108 ? 211.352 176.414 155.168 1.00 23.31 108 LYS A CA 1
ATOM 792 C C . LYS A 1 108 ? 211.795 177.205 156.404 1.00 23.31 108 LYS A C 1
ATOM 793 O O . LYS A 1 108 ? 210.914 177.692 157.138 1.00 23.31 108 LYS A O 1
ATOM 799 N N . ASP A 1 109 ? 213.111 177.321 156.614 1.00 25.88 109 ASP A N 1
ATOM 800 C CA . ASP A 1 109 ? 213.661 178.069 157.777 1.00 25.88 109 ASP A CA 1
ATOM 801 C C . ASP A 1 109 ? 214.490 179.252 157.265 1.00 25.88 109 ASP A C 1
ATOM 802 O O . ASP A 1 109 ? 215.419 179.021 156.466 1.00 25.88 109 ASP A O 1
ATOM 807 N N . PRO A 1 110 ? 214.187 180.503 157.677 1.00 25.28 110 PRO A N 1
ATOM 808 C CA . PRO A 1 110 ? 214.948 181.676 157.234 1.00 25.28 110 PRO A CA 1
ATOM 809 C C . PRO A 1 110 ? 216.405 181.609 157.716 1.00 25.28 110 PRO A C 1
ATOM 810 O O . PRO A 1 110 ? 217.289 181.988 156.970 1.00 25.28 110 PRO A O 1
ATOM 814 N N . LYS A 1 111 ? 216.604 181.133 158.949 1.00 24.54 111 LYS A N 1
ATOM 815 C CA . LYS A 1 111 ? 217.951 181.029 159.571 1.00 24.54 111 LYS A CA 1
ATOM 816 C C . LYS A 1 111 ? 218.838 180.068 158.770 1.00 24.54 111 LYS A C 1
ATOM 817 O O . LYS A 1 111 ? 220.024 180.398 158.570 1.00 24.54 111 LYS A O 1
ATOM 823 N N . ARG A 1 112 ? 218.279 178.950 158.296 1.00 24.44 112 ARG A N 1
ATOM 824 C CA . ARG A 1 112 ? 219.087 177.946 157.552 1.00 24.44 112 ARG A CA 1
ATOM 825 C C . ARG A 1 112 ? 219.101 178.258 156.052 1.00 24.44 112 ARG A C 1
ATOM 826 O O . ARG A 1 112 ? 218.023 178.231 155.427 1.00 24.44 112 ARG A O 1
ATOM 834 N N . THR A 1 113 ? 220.290 178.547 155.514 1.00 22.38 113 THR A N 1
ATOM 835 C CA . THR A 1 113 ? 220.491 178.815 154.064 1.00 22.38 113 THR A CA 1
ATOM 836 C C . THR A 1 113 ? 221.329 177.681 153.462 1.00 22.38 113 THR A C 1
ATOM 837 O O . THR A 1 113 ? 221.723 177.799 152.285 1.00 22.38 113 THR A O 1
ATOM 841 N N . LYS A 1 114 ? 221.566 176.620 154.243 1.00 23.15 114 LYS A N 1
ATOM 842 C CA . LYS A 1 114 ? 222.411 175.471 153.819 1.00 23.15 114 LYS A CA 1
ATOM 843 C C . LYS A 1 114 ? 221.806 174.768 152.598 1.00 23.15 114 LYS A C 1
ATOM 844 O O . LYS A 1 114 ? 222.575 174.454 151.668 1.00 23.15 114 LYS A O 1
ATOM 850 N N . THR A 1 115 ? 220.485 174.567 152.580 1.00 20.73 115 THR A N 1
ATOM 851 C CA . THR A 1 115 ? 219.842 173.875 151.429 1.00 20.73 115 THR A CA 1
ATOM 852 C C . THR A 1 115 ? 218.644 174.691 150.934 1.00 20.73 115 THR A C 1
ATOM 853 O O . THR A 1 115 ? 217.501 174.218 151.092 1.00 20.73 115 THR A O 1
ATOM 857 N N . ASP A 1 116 ? 218.915 175.856 150.338 1.00 21.07 116 ASP A N 1
ATOM 858 C CA . ASP A 1 116 ? 217.856 176.739 149.780 1.00 21.07 116 ASP A CA 1
ATOM 859 C C . ASP A 1 116 ? 216.817 177.059 150.861 1.00 21.07 116 ASP A C 1
ATOM 860 O O . ASP A 1 116 ? 215.614 177.050 150.535 1.00 21.07 116 ASP A O 1
ATOM 865 N N . GLY A 1 117 ? 217.261 177.303 152.097 1.00 19.32 117 GLY A N 1
ATOM 866 C CA . GLY A 1 117 ? 216.319 177.642 153.181 1.00 19.32 117 GLY A CA 1
ATOM 867 C C . GLY A 1 117 ? 215.352 176.514 153.498 1.00 19.32 117 GLY A C 1
ATOM 868 O O . GLY A 1 117 ? 214.436 176.747 154.309 1.00 19.32 117 GLY A O 1
ATOM 869 N N . PHE A 1 118 ? 215.562 175.324 152.927 1.00 19.84 118 PHE A N 1
ATOM 870 C CA . PHE A 1 118 ? 214.630 174.195 153.179 1.00 19.84 118 PHE A CA 1
ATOM 871 C C . PHE A 1 118 ? 215.258 173.214 154.172 1.00 19.84 118 PHE A C 1
ATOM 872 O O . PHE A 1 118 ? 216.495 173.201 154.320 1.00 19.84 118 PHE A O 1
ATOM 880 N N . ILE A 1 119 ? 214.408 172.440 154.848 1.00 19.02 119 ILE A N 1
ATOM 881 C CA . ILE A 1 119 ? 214.837 171.429 155.802 1.00 19.02 119 ILE A CA 1
ATOM 882 C C . ILE A 1 119 ? 213.748 170.370 155.884 1.00 19.02 119 ILE A C 1
ATOM 883 O O . ILE A 1 119 ? 212.557 170.696 155.895 1.00 19.02 119 ILE A O 1
ATOM 888 N N . VAL A 1 120 ? 214.161 169.099 155.862 1.00 17.52 120 VAL A N 1
ATOM 889 C CA . VAL A 1 120 ? 213.185 167.973 155.937 1.00 17.52 120 VAL A CA 1
ATOM 890 C C . VAL A 1 120 ? 213.116 167.530 157.399 1.00 17.52 120 VAL A C 1
ATOM 891 O O . VAL A 1 120 ? 214.132 167.028 157.912 1.00 17.52 120 VAL A O 1
ATOM 895 N N . LYS A 1 121 ? 211.959 167.723 158.036 1.00 21.40 121 LYS A N 1
ATOM 896 C CA . LYS A 1 121 ? 211.810 167.358 159.467 1.00 21.40 121 LYS A CA 1
ATOM 897 C C . LYS A 1 121 ? 210.551 166.511 159.675 1.00 21.40 121 LYS A C 1
ATOM 898 O O . LYS A 1 121 ? 209.474 166.933 159.214 1.00 21.40 121 LYS A O 1
ATOM 904 N N . THR A 1 122 ? 210.686 165.376 160.366 1.00 21.29 122 THR A N 1
ATOM 905 C CA . THR A 1 122 ? 209.503 164.544 160.707 1.00 21.29 122 THR A CA 1
ATOM 906 C C . THR A 1 122 ? 209.192 164.830 162.179 1.00 21.29 122 THR A C 1
ATOM 907 O O . THR A 1 122 ? 210.006 164.435 163.036 1.00 21.29 122 THR A O 1
ATOM 911 N N . ARG A 1 123 ? 208.066 165.500 162.443 1.00 24.27 123 ARG A N 1
ATOM 912 C CA . ARG A 1 123 ? 207.687 165.908 163.823 1.00 24.27 123 ARG A CA 1
ATOM 913 C C . ARG A 1 123 ? 208.841 166.731 164.410 1.00 24.27 123 ARG A C 1
ATOM 914 O O . ARG A 1 123 ? 209.313 167.655 163.719 1.00 24.27 123 ARG A O 1
ATOM 922 N N . ASP A 1 124 ? 209.265 166.416 165.638 1.00 25.67 124 ASP A N 1
ATOM 923 C CA . ASP A 1 124 ? 210.374 167.143 166.316 1.00 25.67 124 ASP A CA 1
ATOM 924 C C . ASP A 1 124 ? 211.704 166.935 165.577 1.00 25.67 124 ASP A C 1
ATOM 925 O O . ASP A 1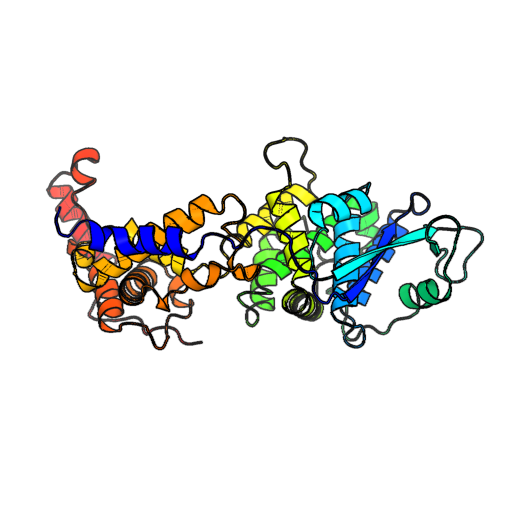 124 ? 212.433 167.928 165.389 1.00 25.67 124 ASP A O 1
ATOM 930 N N . MET A 1 125 ? 211.977 165.701 165.139 1.00 25.53 125 MET A N 1
ATOM 931 C CA . MET A 1 125 ? 213.259 165.335 164.471 1.00 25.53 125 MET A CA 1
ATOM 932 C C . MET A 1 125 ? 213.419 166.049 163.122 1.00 25.53 125 MET A C 1
ATOM 933 O O . MET A 1 125 ? 212.425 166.151 162.384 1.00 25.53 125 MET A O 1
ATOM 938 N N . GLU A 1 126 ? 214.647 166.483 162.814 1.00 23.64 126 GLU A N 1
ATOM 939 C CA . GLU A 1 126 ? 214.987 167.156 161.529 1.00 23.64 126 GLU A CA 1
ATOM 940 C C . GLU A 1 126 ? 216.118 166.366 160.856 1.00 23.64 126 GLU A C 1
ATOM 941 O O . GLU A 1 126 ? 217.102 166.051 161.551 1.00 23.64 126 GLU A O 1
ATOM 947 N N . TYR A 1 127 ? 215.995 166.087 159.554 1.00 22.11 127 TYR A N 1
ATOM 948 C CA . TYR A 1 127 ? 217.024 165.294 158.827 1.00 22.11 127 TYR A CA 1
ATOM 949 C C . TYR A 1 127 ? 217.789 166.177 157.834 1.00 22.11 127 TYR A C 1
ATOM 950 O O . TYR A 1 127 ? 217.144 166.824 156.988 1.00 22.11 127 TYR A O 1
ATOM 959 N N . GLU A 1 128 ? 219.125 166.174 157.922 1.00 23.72 128 GLU A N 1
ATOM 960 C CA . GLU A 1 128 ? 219.978 166.955 156.983 1.00 23.72 128 GLU A CA 1
ATOM 961 C C . GLU A 1 128 ? 220.531 166.060 155.865 1.00 23.72 128 GLU A C 1
ATOM 962 O O . GLU A 1 128 ? 220.797 166.593 154.771 1.00 23.72 128 GLU A O 1
ATOM 968 N N . ARG A 1 129 ? 220.745 164.769 156.144 1.00 24.15 129 ARG A N 1
ATOM 969 C CA . ARG A 1 129 ? 221.292 163.844 155.113 1.00 24.15 129 ARG A CA 1
ATOM 970 C C . ARG A 1 129 ? 220.284 163.746 153.965 1.00 24.15 129 ARG A C 1
ATOM 971 O O . ARG A 1 129 ? 220.702 163.812 152.793 1.00 24.15 129 ARG A O 1
ATOM 979 N N . THR A 1 130 ? 219.001 163.631 154.316 1.00 19.56 130 THR A N 1
ATOM 980 C CA . THR A 1 130 ? 217.900 163.580 153.362 1.00 19.56 130 THR A CA 1
ATOM 981 C C . THR A 1 130 ? 217.715 164.925 152.679 1.00 19.56 130 THR A C 1
ATOM 982 O O . THR A 1 130 ? 217.397 164.989 151.488 1.00 19.56 130 THR A O 1
ATOM 986 N N . THR A 1 131 ? 217.936 166.014 153.413 1.00 18.27 131 THR A N 1
ATOM 987 C CA . THR A 1 131 ? 217.735 167.341 152.848 1.00 18.27 131 THR A CA 1
ATOM 988 C C . THR A 1 131 ? 218.787 167.665 151.797 1.00 18.27 131 THR A C 1
ATOM 989 O O . THR A 1 131 ? 218.466 168.237 150.752 1.00 18.27 131 THR A O 1
ATOM 993 N N . GLU A 1 132 ? 220.051 167.322 152.052 1.00 19.30 132 GLU A N 1
ATOM 994 C CA . GLU A 1 132 ? 221.065 167.532 151.025 1.00 19.30 132 GLU A CA 1
ATOM 995 C C . GLU A 1 132 ? 220.863 166.596 149.845 1.00 19.30 132 GLU A C 1
ATOM 996 O O . GLU A 1 132 ? 221.204 166.951 148.713 1.00 19.30 132 GLU A O 1
ATOM 1002 N N . TRP A 1 133 ? 220.319 165.402 150.084 1.00 17.72 133 TRP A N 1
ATOM 1003 C CA . TRP A 1 133 ? 220.028 164.505 148.972 1.00 17.72 133 TRP A CA 1
ATOM 1004 C C . TRP A 1 133 ? 218.902 165.052 148.105 1.00 17.72 133 TRP A C 1
ATOM 1005 O O . TRP A 1 133 ? 218.949 164.948 146.874 1.00 17.72 133 TRP A O 1
ATOM 1016 N N . LEU A 1 134 ? 217.891 165.655 148.729 1.00 15.96 134 LEU A N 1
ATOM 1017 C CA . LEU A 1 134 ? 216.696 166.079 148.013 1.00 15.96 134 LEU A CA 1
ATOM 1018 C C . LEU A 1 134 ? 216.879 167.438 147.350 1.00 15.96 134 LEU A C 1
ATOM 1019 O O . LEU A 1 134 ? 216.437 167.638 146.215 1.00 15.96 134 LEU A O 1
ATOM 1024 N N . PHE A 1 135 ? 217.522 168.382 148.032 1.00 18.58 135 PHE A N 1
ATOM 1025 C CA . PHE A 1 135 ? 217.695 169.733 147.520 1.00 18.58 135 PHE A CA 1
ATOM 1026 C C . PHE A 1 135 ? 219.123 170.020 147.087 1.00 18.58 135 PHE A C 1
ATOM 1027 O O . PHE A 1 135 ? 219.493 171.188 146.939 1.00 18.58 135 PHE A O 1
ATOM 1035 N N . GLY A 1 136 ? 219.932 168.991 146.886 1.00 18.78 136 GLY A N 1
ATOM 1036 C CA . GLY A 1 136 ? 221.285 169.175 146.420 1.00 18.78 136 GLY A CA 1
ATOM 1037 C C . GLY A 1 136 ? 221.349 169.290 144.917 1.00 18.78 136 GLY A C 1
ATOM 1038 O O . GLY A 1 136 ? 220.368 169.070 144.191 1.00 18.78 136 GLY A O 1
ATOM 1039 N N . PRO A 1 137 ? 222.527 169.650 144.419 1.00 20.54 137 PRO A N 1
ATOM 1040 C CA . PRO A 1 137 ? 222.707 169.756 142.967 1.00 20.54 137 PRO A CA 1
ATOM 1041 C C . PRO A 1 137 ? 222.625 168.400 142.289 1.00 20.54 137 PRO A C 1
ATOM 1042 O O . PRO A 1 137 ? 223.518 167.563 142.448 1.00 20.54 137 PRO A O 1
ATOM 1046 N N . MET A 1 138 ? 221.556 168.174 141.535 1.00 20.97 138 MET A N 1
ATOM 1047 C CA . MET A 1 138 ? 221.335 166.919 140.832 1.00 20.97 138 MET A CA 1
ATOM 1048 C C . MET A 1 138 ? 221.479 167.153 139.337 1.00 20.97 138 MET A C 1
ATOM 1049 O O . MET A 1 138 ? 220.836 168.049 138.781 1.00 20.97 138 MET A O 1
ATOM 1054 N N . VAL A 1 139 ? 222.329 166.355 138.694 1.00 19.65 139 VAL A N 1
ATOM 1055 C CA . VAL A 1 139 ? 222.496 166.462 137.253 1.00 19.65 139 VAL A CA 1
ATOM 1056 C C . VAL A 1 139 ? 221.270 165.891 136.557 1.00 19.65 139 VAL A C 1
ATOM 1057 O O . VAL A 1 139 ? 220.879 164.738 136.784 1.00 19.65 139 VAL A O 1
ATOM 1061 N N . ASN A 1 140 ? 220.656 166.700 135.703 1.00 18.98 140 ASN A N 1
ATOM 1062 C CA . ASN A 1 140 ? 219.516 166.283 134.901 1.00 18.98 140 ASN A CA 1
ATOM 1063 C C . ASN A 1 140 ? 220.042 165.524 133.693 1.00 18.98 140 ASN A C 1
ATOM 1064 O O . ASN A 1 140 ? 220.745 166.101 132.857 1.00 18.98 140 ASN A O 1
ATOM 1069 N N . LYS A 1 141 ? 219.725 164.227 133.620 1.00 18.58 141 LYS A N 1
ATOM 1070 C CA . LYS A 1 141 ? 220.107 163.434 132.455 1.00 18.58 141 LYS A CA 1
ATOM 1071 C C . LYS A 1 141 ? 219.647 164.105 131.170 1.00 18.58 141 LYS A C 1
ATOM 1072 O O . LYS A 1 141 ? 220.391 164.163 130.184 1.00 18.58 141 LYS A O 1
ATOM 1078 N N . SER A 1 142 ? 218.428 164.653 131.224 1.00 16.79 142 SER A N 1
ATOM 1079 C CA . SER A 1 142 ? 217.794 165.402 130.106 1.00 16.79 142 SER A CA 1
ATOM 1080 C C . SER A 1 142 ? 217.033 166.601 130.688 1.00 16.79 142 SER A C 1
ATOM 1081 O O . SER A 1 142 ? 216.751 166.576 131.901 1.00 16.79 142 SER A O 1
ATOM 1084 N N . PRO A 1 143 ? 216.691 167.645 129.899 1.00 14.77 143 PRO A N 1
ATOM 1085 C CA . PRO A 1 143 ? 215.967 168.805 130.432 1.00 14.77 143 PRO A CA 1
ATOM 1086 C C . PRO A 1 143 ? 214.576 168.402 130.945 1.00 14.77 143 PRO A C 1
ATOM 1087 O O . PRO A 1 143 ? 213.899 167.648 130.271 1.00 14.77 143 PRO A O 1
ATOM 1091 N N . LEU A 1 144 ? 214.199 168.913 132.122 1.00 13.47 144 LEU A N 1
ATOM 1092 C CA . LEU A 1 144 ? 212.893 168.598 132.763 1.00 13.47 144 LEU A CA 1
ATOM 1093 C C . LEU A 1 144 ? 211.726 169.128 131.921 1.00 13.47 144 LEU A C 1
ATOM 1094 O O . LEU A 1 144 ? 210.744 168.382 131.748 1.00 13.47 144 LEU A O 1
ATOM 1099 N N . PHE A 1 145 ? 211.851 170.345 131.384 1.00 10.32 145 PHE A N 1
ATOM 1100 C CA . PHE A 1 145 ? 210.753 170.961 130.591 1.00 10.32 145 PHE A CA 1
ATOM 1101 C C . PHE A 1 145 ? 211.282 171.452 129.241 1.00 10.32 145 PHE A C 1
ATOM 1102 O O . PHE A 1 145 ? 212.501 171.662 129.104 1.00 10.32 145 PHE A O 1
ATOM 1110 N N . GLN A 1 146 ? 210.378 171.585 128.267 1.00 12.27 146 GLN A N 1
ATOM 1111 C CA . GLN A 1 146 ? 210.734 172.063 126.904 1.00 12.27 146 GLN A CA 1
ATOM 1112 C C . GLN A 1 146 ? 211.021 173.568 126.944 1.00 12.27 146 GLN A C 1
ATOM 1113 O O . GLN A 1 146 ? 210.234 174.304 127.572 1.00 12.27 146 GLN A O 1
ATOM 1119 N N . GLY A 1 147 ? 212.104 173.996 126.288 1.00 18.15 147 GLY A N 1
ATOM 1120 C CA . GLY A 1 147 ? 212.482 175.421 126.232 1.00 18.15 147 GLY A CA 1
ATOM 1121 C C . GLY A 1 147 ? 212.442 175.942 124.806 1.00 18.15 147 GLY A C 1
ATOM 1122 O O . GLY A 1 147 ? 213.064 175.308 123.931 1.00 18.15 147 GLY A O 1
ATOM 1123 N N . GLN A 1 148 ? 211.751 177.064 124.580 1.00 23.81 148 GLN A N 1
ATOM 1124 C CA . GLN A 1 14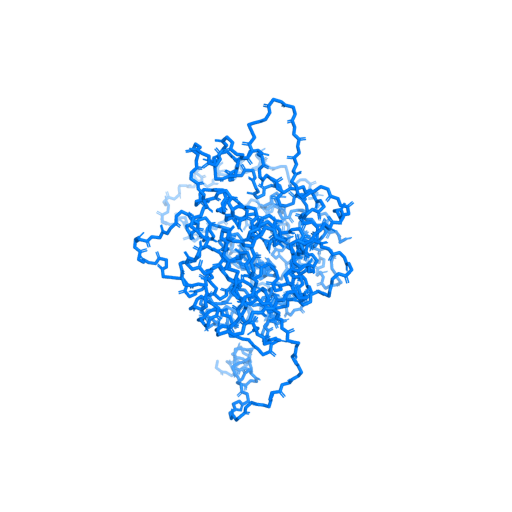8 ? 211.638 177.645 123.215 1.00 23.81 148 GLN A CA 1
ATOM 1125 C C . GLN A 1 148 ? 211.919 179.151 123.269 1.00 23.81 148 GLN A C 1
ATOM 1126 O O . GLN A 1 148 ? 211.753 179.746 124.351 1.00 23.81 148 GLN A O 1
ATOM 1132 N N . ARG A 1 149 ? 212.378 179.721 122.150 1.00 28.42 149 ARG A N 1
ATOM 1133 C CA . ARG A 1 149 ? 212.682 181.173 122.045 1.00 28.42 149 ARG A CA 1
ATOM 1134 C C . ARG A 1 149 ? 211.372 181.964 122.136 1.00 28.42 149 ARG A C 1
ATOM 1135 O O . ARG A 1 149 ? 210.351 181.471 121.617 1.00 28.42 149 ARG A O 1
ATOM 1143 N N . ASP A 1 150 ? 211.427 183.157 122.741 1.00 22.88 150 ASP A N 1
ATOM 1144 C CA . ASP A 1 150 ? 210.247 184.051 122.907 1.00 22.88 150 ASP A CA 1
ATOM 1145 C C . ASP A 1 150 ? 209.134 183.330 123.678 1.00 22.88 150 ASP A C 1
ATOM 1146 O O . ASP A 1 150 ? 207.958 183.465 123.284 1.00 22.88 150 ASP A O 1
ATOM 1151 N N . ALA A 1 151 ? 209.512 182.611 124.739 1.00 18.79 151 ALA A N 1
ATOM 1152 C CA . ALA A 1 151 ? 208.559 181.866 125.593 1.00 18.79 151 ALA A CA 1
ATOM 1153 C C . ALA A 1 151 ? 208.541 182.513 126.981 1.00 18.79 151 ALA A C 1
ATOM 1154 O O . ALA A 1 151 ? 209.634 182.759 127.531 1.00 18.79 151 ALA A O 1
ATOM 1156 N N . ALA A 1 152 ? 207.347 182.754 127.531 1.00 17.73 152 ALA A N 1
ATOM 1157 C CA . ALA A 1 152 ? 207.233 183.398 128.860 1.00 17.73 152 ALA A CA 1
ATOM 1158 C C . ALA A 1 152 ? 207.940 182.522 129.900 1.00 17.73 152 ALA A C 1
ATOM 1159 O O . ALA A 1 152 ? 207.745 181.292 129.872 1.00 17.73 152 ALA A O 1
ATOM 1161 N N . ASP A 1 153 ? 208.703 183.153 130.799 1.00 20.98 153 ASP A N 1
ATOM 1162 C CA . ASP A 1 153 ? 209.463 182.432 131.856 1.00 20.98 153 ASP A CA 1
ATOM 1163 C C . ASP A 1 153 ? 208.505 181.877 132.917 1.00 20.98 153 ASP A C 1
ATOM 1164 O O . ASP A 1 153 ? 207.396 182.428 133.068 1.00 20.98 153 ASP A O 1
ATOM 1169 N N . PRO A 1 154 ? 208.878 180.800 133.644 1.00 22.74 154 PRO A N 1
ATOM 1170 C CA . PRO A 1 154 ? 208.010 180.216 134.670 1.00 22.74 154 PRO A CA 1
ATOM 1171 C C . PRO A 1 154 ? 207.732 181.227 135.792 1.00 22.74 154 PRO A C 1
ATOM 1172 O O . PRO A 1 154 ? 206.612 181.277 136.265 1.00 22.74 154 PRO A O 1
ATOM 1176 N N . ASP A 1 155 ? 208.750 182.000 136.183 1.00 23.08 155 ASP A N 1
ATOM 1177 C CA . ASP A 1 155 ? 208.582 183.010 137.262 1.00 23.08 155 ASP A CA 1
ATOM 1178 C C . ASP A 1 155 ? 207.543 184.043 136.811 1.00 23.08 155 ASP A C 1
ATOM 1179 O O . ASP A 1 155 ? 206.670 184.394 137.628 1.00 23.08 155 ASP A O 1
ATOM 1184 N N . THR A 1 156 ? 207.621 184.483 135.550 1.00 18.80 156 THR A N 1
ATOM 1185 C CA . THR A 1 156 ? 206.639 185.458 135.003 1.00 18.80 156 THR A CA 1
ATOM 1186 C C . THR A 1 156 ? 205.253 184.805 134.991 1.00 18.80 156 THR A C 1
ATOM 1187 O O . THR A 1 156 ? 204.282 185.470 135.399 1.00 18.80 156 THR A O 1
ATOM 1191 N N . LEU A 1 157 ? 205.188 183.535 134.579 1.00 16.45 157 LEU A N 1
ATOM 1192 C CA . LEU A 1 157 ? 203.942 182.781 134.539 1.00 16.45 157 LEU A CA 1
ATOM 1193 C C . LEU A 1 157 ? 203.415 182.503 135.936 1.00 16.45 157 LEU A C 1
ATOM 1194 O O . LEU A 1 157 ? 202.201 182.400 136.127 1.00 16.45 157 LEU A O 1
ATOM 1199 N N . LEU A 1 158 ? 204.305 182.378 136.917 1.00 16.17 158 LEU A N 1
ATOM 1200 C CA . LEU A 1 158 ? 203.888 182.092 138.281 1.00 16.17 158 LEU A CA 1
ATOM 1201 C C . LEU A 1 158 ? 203.397 183.341 138.994 1.00 16.17 158 LEU A C 1
ATOM 1202 O O . LEU A 1 158 ? 202.538 183.250 139.877 1.00 16.17 158 LEU A O 1
ATOM 1207 N N . GLN A 1 159 ? 203.929 184.508 138.639 1.00 16.46 159 GLN A N 1
ATOM 1208 C CA . GLN A 1 159 ? 203.412 185.734 139.234 1.00 16.46 159 GLN A CA 1
ATOM 1209 C C . GLN A 1 159 ? 202.158 186.210 138.509 1.00 16.46 159 GLN A C 1
ATOM 1210 O O . GLN A 1 159 ? 201.358 186.961 139.075 1.00 16.46 159 GLN A O 1
ATOM 1216 N N . ILE A 1 160 ? 201.966 185.780 137.263 1.00 13.55 160 ILE A N 1
ATOM 1217 C CA . ILE A 1 160 ? 200.758 186.140 136.524 1.00 13.55 160 ILE A CA 1
ATOM 1218 C C . ILE A 1 160 ? 199.651 185.130 136.783 1.00 13.55 160 ILE A C 1
ATOM 1219 O O . ILE A 1 160 ? 198.584 185.468 137.304 1.00 13.55 160 ILE A O 1
ATOM 1224 N N . TYR A 1 161 ? 199.885 183.877 136.418 1.00 13.50 161 TYR A N 1
ATOM 1225 C CA . TYR A 1 161 ? 199.005 182.785 136.796 1.00 13.50 161 TYR A CA 1
ATOM 1226 C C . TYR A 1 161 ? 199.499 182.209 138.110 1.00 13.50 161 TYR A C 1
ATOM 1227 O O . TYR A 1 161 ? 200.701 182.039 138.309 1.00 13.50 161 TYR A O 1
ATOM 1236 N N . GLY A 1 162 ? 198.577 181.930 139.012 1.00 12.81 162 GLY A N 1
ATOM 1237 C CA . GLY A 1 162 ? 198.959 181.531 140.349 1.00 12.81 162 GLY A CA 1
ATOM 1238 C C . GLY A 1 162 ? 199.818 180.283 140.364 1.00 12.81 162 GLY A C 1
ATOM 1239 O O . GLY A 1 162 ? 200.040 179.611 139.360 1.00 12.81 162 GLY A O 1
ATOM 1240 N N . TYR A 1 163 ? 200.338 179.989 141.548 1.00 12.34 163 TYR A N 1
ATOM 1241 C CA . TYR A 1 163 ? 200.963 178.690 141.760 1.00 12.34 163 TYR A CA 1
ATOM 1242 C C . TYR A 1 163 ? 199.987 177.536 141.578 1.00 12.34 163 TYR A C 1
ATOM 1243 O O . TYR A 1 163 ? 200.419 176.477 141.093 1.00 12.34 163 TYR A O 1
ATOM 1252 N N . PRO A 1 164 ? 198.704 177.642 141.944 1.00 10.12 164 PRO A N 1
ATOM 1253 C CA . PRO A 1 164 ? 197.765 176.582 141.555 1.00 10.12 164 PRO A CA 1
ATOM 1254 C C . PRO A 1 164 ? 197.775 176.282 140.068 1.00 10.12 164 PRO A C 1
ATOM 1255 O O . PRO A 1 164 ? 197.717 175.112 139.692 1.00 10.12 164 PRO A O 1
ATOM 1259 N N . ALA A 1 165 ? 197.890 177.299 139.214 1.00 9.44 165 ALA A N 1
ATOM 1260 C CA . ALA A 1 165 ? 197.874 177.065 137.773 1.00 9.44 165 ALA A CA 1
ATOM 1261 C C . ALA A 1 165 ? 199.121 176.326 137.308 1.00 9.44 165 ALA A C 1
ATOM 1262 O O . ALA A 1 165 ? 199.031 175.394 136.503 1.00 9.44 165 ALA A O 1
ATOM 1264 N N . CYS A 1 166 ? 200.291 176.711 137.819 1.00 11.99 166 CYS A N 1
ATOM 1265 C CA . CYS A 1 166 ? 201.535 176.064 137.414 1.00 11.99 166 CYS A CA 1
ATOM 1266 C C . CYS A 1 166 ? 201.606 174.633 137.935 1.00 11.99 166 CYS A C 1
ATOM 1267 O O . CYS A 1 166 ? 201.954 173.697 137.197 1.00 11.99 166 CYS A O 1
ATOM 1270 N N . LEU A 1 167 ? 201.291 174.449 139.215 1.00 7.71 167 LEU A N 1
ATOM 1271 C CA . LEU A 1 167 ? 201.236 173.112 139.784 1.00 7.71 167 LEU A CA 1
ATOM 1272 C C . LEU A 1 167 ? 200.217 172.249 139.058 1.00 7.71 167 LEU A C 1
ATOM 1273 O O . LEU A 1 167 ? 200.450 171.057 138.835 1.00 7.71 167 LEU A O 1
ATOM 1278 N N . GLY A 1 168 ? 199.081 172.831 138.675 1.00 6.52 168 GLY A N 1
ATOM 1279 C CA . GLY A 1 168 ? 198.101 172.086 137.915 1.00 6.52 168 GLY A CA 1
ATOM 1280 C C . GLY A 1 168 ? 198.614 171.681 136.553 1.00 6.52 168 GLY A C 1
ATOM 1281 O O . GLY A 1 168 ? 198.332 170.582 136.086 1.00 6.52 168 GLY A O 1
ATOM 1282 N N . ALA A 1 169 ? 199.372 172.558 135.897 1.00 6.32 169 ALA A N 1
ATOM 1283 C CA . ALA A 1 169 ? 200.007 172.180 134.640 1.00 6.32 169 ALA A CA 1
ATOM 1284 C C . ALA A 1 169 ? 200.874 170.943 134.821 1.00 6.32 169 ALA A C 1
ATOM 1285 O O . ALA A 1 169 ? 200.724 169.949 134.098 1.00 6.32 169 ALA A O 1
ATOM 1287 N N . ILE A 1 170 ? 201.763 170.976 135.814 1.00 5.77 170 ILE A N 1
ATOM 1288 C CA . ILE A 1 170 ? 202.691 169.862 136.020 1.00 5.77 170 ILE A CA 1
ATOM 1289 C C . ILE A 1 170 ? 201.933 168.575 136.344 1.00 5.77 170 ILE A C 1
ATOM 1290 O O . ILE A 1 170 ? 202.196 167.507 135.772 1.00 5.77 170 ILE A O 1
ATOM 1295 N N . ILE A 1 171 ? 200.975 168.658 137.263 1.00 4.98 171 ILE A N 1
ATOM 1296 C CA . ILE A 1 171 ? 200.278 167.461 137.716 1.00 4.98 171 ILE A CA 1
ATOM 1297 C C . ILE A 1 171 ? 199.383 166.906 136.616 1.00 4.98 171 ILE A C 1
ATOM 1298 O O . ILE A 1 171 ? 199.309 165.687 136.411 1.00 4.98 171 ILE A O 1
ATOM 1303 N N . VAL A 1 172 ? 198.696 167.786 135.889 1.00 4.52 172 VAL A N 1
ATOM 1304 C CA . VAL A 1 172 ? 197.896 167.371 134.749 1.00 4.52 172 VAL A CA 1
ATOM 1305 C C . VAL A 1 172 ? 198.757 166.642 133.738 1.00 4.52 172 VAL A C 1
ATOM 1306 O O . VAL A 1 172 ? 198.320 165.668 133.123 1.00 4.52 172 VAL A O 1
ATOM 1310 N N . GLN A 1 173 ? 199.998 167.088 133.558 1.00 4.96 173 GLN A N 1
ATOM 1311 C CA . GLN A 1 173 ? 200.856 166.411 132.599 1.00 4.96 173 GLN A CA 1
ATOM 1312 C C . GLN A 1 173 ? 201.297 165.046 133.099 1.00 4.96 173 GLN A C 1
ATOM 1313 O O . GLN A 1 173 ? 201.447 164.116 132.303 1.00 4.96 173 GLN A O 1
ATOM 1319 N N . VAL A 1 174 ? 201.509 164.901 134.403 1.00 4.36 174 VAL A N 1
ATOM 1320 C CA . VAL A 1 174 ? 201.787 163.572 134.948 1.00 4.36 174 VAL A CA 1
ATOM 1321 C C . VAL A 1 174 ? 200.619 162.630 134.670 1.00 4.36 174 VAL A C 1
ATOM 1322 O O . VAL A 1 174 ? 200.799 161.473 134.259 1.00 4.36 174 VAL A O 1
ATOM 1326 N N . TRP A 1 175 ? 199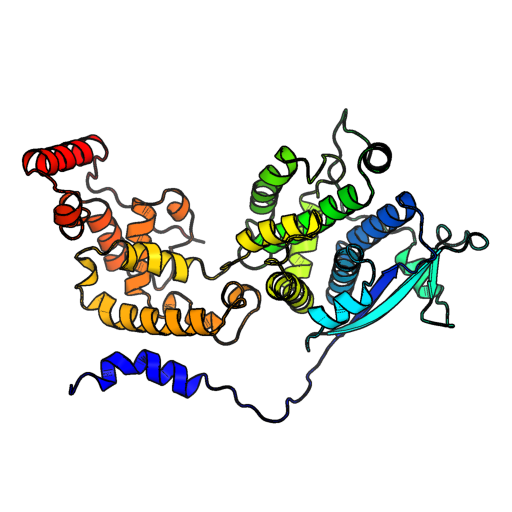.399 163.122 134.854 1.00 3.82 175 TRP A N 1
ATOM 1327 C CA . TRP A 1 175 ? 198.229 162.302 134.557 1.00 3.82 175 TRP A CA 1
ATOM 1328 C C . TRP A 1 175 ? 198.125 161.983 133.066 1.00 3.82 175 TRP A C 1
ATOM 1329 O O . TRP A 1 175 ? 197.748 160.867 132.676 1.00 3.82 175 TRP A O 1
ATOM 1340 N N . ILE A 1 176 ? 198.448 162.954 132.214 1.00 3.59 176 ILE A N 1
ATOM 1341 C CA . ILE A 1 176 ? 198.434 162.715 130.777 1.00 3.59 176 ILE A CA 1
ATOM 1342 C C . ILE A 1 176 ? 199.432 161.629 130.418 1.00 3.59 176 ILE A C 1
ATOM 1343 O O . ILE A 1 176 ? 199.197 160.822 129.512 1.00 3.59 176 ILE A O 1
ATOM 1348 N N . VAL A 1 177 ? 200.564 161.589 131.119 1.00 3.82 177 VAL A N 1
ATOM 1349 C CA . VAL A 1 177 ? 201.483 160.471 130.946 1.00 3.82 177 VAL A CA 1
ATOM 1350 C C . VAL A 1 177 ? 200.781 159.166 131.280 1.00 3.82 177 VAL A C 1
ATOM 1351 O O . VAL A 1 177 ? 200.825 158.208 130.502 1.00 3.82 177 VAL A O 1
ATOM 1355 N N . LEU A 1 178 ? 200.096 159.120 132.424 1.00 3.30 178 LEU A N 1
ATOM 1356 C CA . LEU A 1 178 ? 199.390 157.895 132.802 1.00 3.30 178 LEU A CA 1
ATOM 1357 C C . LEU A 1 178 ? 198.415 157.434 131.727 1.00 3.30 178 LEU A C 1
ATOM 1358 O O . LEU A 1 178 ? 198.120 156.239 131.634 1.00 3.30 178 LEU A O 1
ATOM 1363 N N . VAL A 1 179 ? 197.895 158.359 130.919 1.00 2.87 179 VAL A N 1
ATOM 1364 C CA . VAL A 1 179 ? 196.907 157.979 129.903 1.00 2.87 179 VAL A CA 1
ATOM 1365 C C . VAL A 1 179 ? 197.399 156.806 129.056 1.00 2.87 179 VAL A C 1
ATOM 1366 O O . VAL A 1 179 ? 196.628 155.898 128.727 1.00 2.87 179 VAL A O 1
ATOM 1370 N N . LYS A 1 180 ? 198.681 156.793 128.693 1.00 4.50 180 LYS A N 1
ATOM 1371 C CA . LYS A 1 180 ? 199.223 155.736 127.844 1.00 4.50 180 LYS A CA 1
ATOM 1372 C C . LYS A 1 180 ? 200.482 155.087 128.400 1.00 4.50 180 LYS A C 1
ATOM 1373 O O . LYS A 1 180 ? 201.065 154.242 127.724 1.00 4.50 180 LYS A O 1
ATOM 1379 N N . ALA A 1 181 ? 200.917 155.446 129.608 1.00 4.91 181 ALA A N 1
ATOM 1380 C CA . ALA A 1 181 ? 202.153 154.881 130.137 1.00 4.91 181 ALA A CA 1
ATOM 1381 C C . ALA A 1 181 ? 202.070 153.364 130.257 1.00 4.91 181 ALA A C 1
ATOM 1382 O O . ALA A 1 181 ? 203.039 152.655 129.970 1.00 4.91 181 ALA A O 1
ATOM 1384 N N . ILE A 1 182 ? 200.920 152.851 130.672 1.00 4.86 182 ILE A N 1
ATOM 1385 C CA . ILE A 1 182 ? 200.758 151.439 130.991 1.00 4.86 182 ILE A CA 1
ATOM 1386 C C . ILE A 1 182 ? 200.390 150.623 129.764 1.00 4.86 182 ILE A C 1
ATOM 1387 O O . ILE A 1 182 ? 201.000 149.593 129.489 1.00 4.86 182 ILE A O 1
ATOM 1392 N N . THR A 1 183 ? 199.394 151.074 129.005 1.00 5.05 183 THR A N 1
ATOM 1393 C CA . THR A 1 183 ? 198.784 150.198 128.014 1.00 5.05 183 THR A CA 1
ATOM 1394 C C . THR A 1 183 ? 199.380 150.405 126.632 1.00 5.05 183 THR A C 1
ATOM 1395 O O . THR A 1 183 ? 199.361 149.490 125.805 1.00 5.05 183 THR A O 1
ATOM 1399 N N . SER A 1 184 ? 199.896 151.591 126.350 1.00 6.26 184 SER A N 1
ATOM 1400 C CA . SER A 1 184 ? 200.595 151.841 125.091 1.00 6.26 184 SER A CA 1
ATOM 1401 C C . SER A 1 184 ? 201.920 152.515 125.421 1.00 6.26 184 SER A C 1
ATOM 1402 O O . SER A 1 184 ? 202.070 153.727 125.304 1.00 6.26 184 SER A O 1
ATOM 1405 N N . SER A 1 185 ? 202.913 151.712 125.782 1.00 7.42 185 SER A N 1
ATOM 1406 C CA . SER A 1 185 ? 204.185 152.280 126.196 1.00 7.42 185 SER A CA 1
ATOM 1407 C C . SER A 1 185 ? 205.001 152.781 125.019 1.00 7.42 185 SER A C 1
ATOM 1408 O O . SER A 1 185 ? 205.864 153.644 125.204 1.00 7.42 185 SER A O 1
ATOM 1411 N N . ALA A 1 186 ? 204.750 152.263 123.817 1.00 9.15 186 ALA A N 1
ATOM 1412 C CA . ALA A 1 186 ? 205.505 152.689 122.645 1.00 9.15 186 ALA A CA 1
ATOM 1413 C C . ALA A 1 186 ? 204.926 153.958 122.037 1.00 9.15 186 ALA A C 1
ATOM 1414 O O . ALA A 1 186 ? 205.659 154.756 121.447 1.00 9.15 186 ALA A O 1
ATOM 1416 N N . GLY A 1 187 ? 203.619 154.154 122.159 1.00 7.68 187 GLY A N 1
ATOM 1417 C CA . GLY A 1 187 ? 202.996 155.368 121.681 1.00 7.68 187 GLY A CA 1
ATOM 1418 C C . GLY A 1 187 ? 202.744 156.353 122.798 1.00 7.68 187 GLY A C 1
ATOM 1419 O O . GLY A 1 187 ? 201.772 157.109 122.758 1.00 7.68 187 GLY A O 1
ATOM 1420 N N . LEU A 1 188 ? 203.623 156.356 123.801 1.00 7.70 188 LEU A N 1
ATOM 1421 C CA . LEU A 1 188 ? 203.426 157.198 124.974 1.00 7.70 188 LEU A CA 1
ATOM 1422 C C . LEU A 1 188 ? 203.796 158.648 124.707 1.00 7.70 188 LEU A C 1
ATOM 1423 O O . LEU A 1 188 ? 203.107 159.552 125.175 1.00 7.70 188 LEU A O 1
ATOM 1428 N N . ARG A 1 189 ? 204.880 158.899 123.980 1.00 9.09 189 ARG A N 1
ATOM 1429 C CA . ARG A 1 189 ? 205.293 160.276 123.733 1.00 9.09 189 ARG A CA 1
ATOM 1430 C C . ARG A 1 189 ? 204.341 160.970 122.766 1.00 9.09 189 ARG A C 1
ATOM 1431 O O . ARG A 1 189 ? 203.852 162.078 123.034 1.00 9.09 189 ARG A O 1
ATOM 1439 N N . LYS A 1 190 ? 204.073 160.325 121.633 1.00 8.53 190 LYS A N 1
ATOM 1440 C CA . LYS A 1 190 ? 203.121 160.856 120.668 1.00 8.53 190 LYS A CA 1
ATOM 1441 C C . LYS A 1 190 ? 201.746 161.030 121.297 1.00 8.53 190 LYS A C 1
ATOM 1442 O O . LYS A 1 190 ? 201.104 162.075 121.139 1.00 8.53 190 LYS A O 1
ATOM 1448 N N . GLY A 1 191 ? 201.282 160.014 122.023 1.00 6.51 191 GLY A N 1
ATOM 1449 C CA . GLY A 1 191 ? 199.981 160.103 122.655 1.00 6.51 191 GLY A CA 1
ATOM 1450 C C . GLY A 1 191 ? 199.940 161.145 123.751 1.00 6.51 191 GLY A C 1
ATOM 1451 O O . GLY A 1 191 ? 198.914 161.792 123.967 1.00 6.51 191 GLY A O 1
ATOM 1452 N N . PHE A 1 192 ? 201.061 161.333 124.445 1.00 5.67 192 PHE A N 1
ATOM 1453 C CA . PHE A 1 192 ? 201.130 162.372 125.460 1.00 5.67 192 PHE A CA 1
ATOM 1454 C C . PHE A 1 192 ? 200.940 163.739 124.842 1.00 5.67 192 PHE A C 1
ATOM 1455 O O . PHE A 1 192 ? 200.177 164.557 125.356 1.00 5.67 192 PHE A O 1
ATOM 1463 N N . PHE A 1 193 ? 201.650 164.023 123.756 1.00 6.38 193 PHE A N 1
ATOM 1464 C CA . PHE A 1 193 ? 201.540 165.360 123.185 1.00 6.38 193 PHE A CA 1
ATOM 1465 C C . PHE A 1 193 ? 200.203 165.548 122.485 1.00 6.38 193 PHE A C 1
ATOM 1466 O O . PHE A 1 193 ? 199.662 166.659 122.447 1.00 6.38 193 PHE A O 1
ATOM 1474 N N . ASN A 1 194 ? 199.617 164.457 121.993 1.00 5.19 194 ASN A N 1
ATOM 1475 C CA . ASN A 1 194 ? 198.268 164.528 121.452 1.00 5.19 194 ASN A CA 1
ATOM 1476 C C . ASN A 1 194 ? 197.257 164.881 122.536 1.00 5.19 194 ASN A C 1
ATOM 1477 O O . ASN A 1 194 ? 196.361 165.702 122.315 1.00 5.19 194 ASN A O 1
ATOM 1482 N N . ARG A 1 195 ? 197.374 164.219 123.691 1.00 4.30 195 ARG A N 1
ATOM 1483 C CA . ARG A 1 195 ? 196.498 164.494 124.862 1.00 4.30 195 ARG A CA 1
ATOM 1484 C C . ARG A 1 195 ? 196.775 165.905 125.399 1.00 4.30 195 ARG A C 1
ATOM 1485 O O . ARG A 1 195 ? 195.810 166.614 125.732 1.00 4.30 195 ARG A O 1
ATOM 1493 N N . LEU A 1 196 ? 198.055 166.292 125.447 1.00 6.17 196 LEU A N 1
ATOM 1494 C CA . LEU A 1 196 ? 198.519 167.607 125.976 1.00 6.17 196 LEU A CA 1
ATOM 1495 C C . LEU A 1 196 ? 198.060 168.780 125.101 1.00 6.17 196 LEU A C 1
ATOM 1496 O O . LEU A 1 196 ? 197.980 169.903 125.629 1.00 6.17 196 LEU A O 1
ATOM 1501 N N . GLU A 1 197 ? 197.762 168.505 123.828 1.00 9.00 197 GLU A N 1
ATOM 1502 C CA . GLU A 1 197 ? 197.357 169.546 122.848 1.00 9.00 197 GLU A CA 1
ATOM 1503 C C . GLU A 1 197 ? 196.060 170.221 123.307 1.00 9.00 197 GLU A C 1
ATOM 1504 O O . GLU A 1 197 ? 195.990 171.458 123.228 1.00 9.00 197 GLU A O 1
ATOM 1510 N N . ALA A 1 198 ? 195.093 169.446 123.804 1.00 6.96 198 ALA A N 1
ATOM 1511 C CA . ALA A 1 198 ? 193.812 170.033 124.260 1.00 6.96 198 ALA A CA 1
ATOM 1512 C C . ALA A 1 198 ? 194.068 170.985 125.433 1.00 6.96 198 ALA A C 1
ATOM 1513 O O . ALA A 1 198 ? 193.509 172.097 125.426 1.00 6.96 198 ALA A O 1
ATOM 1515 N N . PHE A 1 199 ? 194.909 170.561 126.381 1.00 6.30 199 PHE A N 1
ATOM 1516 C CA . PHE A 1 199 ? 195.245 171.371 127.583 1.00 6.30 199 PHE A CA 1
ATOM 1517 C C . PHE A 1 199 ? 196.001 172.644 127.189 1.00 6.30 199 PHE A C 1
ATOM 1518 O O . PHE A 1 199 ? 195.698 173.709 127.753 1.00 6.30 199 PHE A O 1
ATOM 1526 N N . ARG A 1 200 ? 196.944 172.539 126.248 1.00 8.80 200 ARG A N 1
ATOM 1527 C CA . ARG A 1 200 ? 197.725 173.731 125.823 1.00 8.80 200 ARG A CA 1
ATOM 1528 C C . ARG A 1 200 ? 196.794 174.765 125.177 1.00 8.80 200 ARG A C 1
ATOM 1529 O O . ARG A 1 200 ? 196.905 175.952 125.534 1.00 8.80 200 ARG A O 1
ATOM 1537 N N . GLN A 1 201 ? 195.890 174.328 124.293 1.00 10.88 201 GLN A N 1
ATOM 1538 C CA . GLN A 1 201 ? 194.929 175.271 123.659 1.00 10.88 201 GLN A CA 1
ATOM 1539 C C . GLN A 1 201 ? 194.026 175.831 124.761 1.00 10.88 201 GLN A C 1
ATOM 1540 O O . GLN A 1 201 ? 193.786 177.052 124.776 1.00 10.88 201 GLN A O 1
ATOM 1546 N N . ASP A 1 202 ? 193.592 174.952 125.668 1.00 9.27 202 ASP A N 1
ATOM 1547 C CA . ASP A 1 202 ? 192.742 175.326 126.831 1.00 9.27 202 ASP A CA 1
ATOM 1548 C C . ASP A 1 202 ? 193.468 176.387 127.664 1.00 9.27 202 ASP A C 1
ATOM 1549 O O . ASP A 1 202 ? 192.802 177.330 128.131 1.00 9.27 202 ASP A O 1
ATOM 1554 N N . GLY A 1 203 ? 194.792 176.260 127.786 1.00 8.22 203 GLY A N 1
ATOM 1555 C CA . GLY A 1 203 ? 195.611 177.190 128.583 1.00 8.22 203 GLY A CA 1
ATOM 1556 C C . GLY A 1 203 ? 195.975 176.590 129.926 1.00 8.22 203 GLY A C 1
ATOM 1557 O O . GLY A 1 203 ? 196.673 177.268 130.701 1.00 8.22 203 GLY A O 1
ATOM 1558 N N . THR A 1 204 ? 195.521 175.361 130.196 1.00 7.36 204 THR A N 1
ATOM 1559 C CA . THR A 1 204 ? 195.888 174.715 131.448 1.00 7.36 204 THR A CA 1
ATOM 1560 C C . THR A 1 204 ? 197.396 174.558 131.564 1.00 7.36 204 THR A C 1
ATOM 1561 O O . THR A 1 204 ? 197.976 174.802 132.628 1.00 7.36 204 THR A O 1
ATOM 1565 N N . VAL A 1 205 ? 198.047 174.159 130.480 1.00 7.65 205 VAL A N 1
ATOM 1566 C CA . VAL A 1 205 ? 199.487 173.963 130.445 1.00 7.65 205 VAL A CA 1
ATOM 1567 C C . VAL A 1 205 ? 200.074 175.053 129.566 1.00 7.65 205 VAL A C 1
ATOM 1568 O O . VAL A 1 205 ? 199.760 175.135 128.374 1.00 7.65 205 VAL A O 1
ATOM 1572 N N . LYS A 1 206 ? 200.907 175.901 130.153 1.00 11.16 206 LYS A N 1
ATOM 1573 C CA . LYS A 1 206 ? 201.597 176.927 129.393 1.00 11.16 206 LYS A CA 1
ATOM 1574 C C . LYS A 1 206 ? 202.901 176.372 128.835 1.00 11.16 206 LYS A C 1
ATOM 1575 O O . LYS A 1 206 ? 203.372 175.309 129.232 1.00 11.16 206 LYS A O 1
ATOM 1581 N N . GLY A 1 207 ? 203.492 177.119 127.903 1.00 9.14 207 GLY A N 1
ATOM 1582 C CA . GLY A 1 207 ? 204.641 176.608 127.175 1.00 9.14 207 GLY A CA 1
ATOM 1583 C C . GLY A 1 207 ? 205.861 176.366 128.039 1.00 9.14 207 GLY A C 1
ATOM 1584 O O . GLY A 1 207 ? 206.724 175.561 127.685 1.00 9.14 207 GLY A O 1
ATOM 1585 N N . ALA A 1 208 ? 205.951 177.046 129.182 1.00 10.33 208 ALA A N 1
ATOM 1586 C CA . ALA A 1 208 ? 207.148 176.933 130.005 1.00 10.33 208 ALA A CA 1
ATOM 1587 C C . ALA A 1 208 ? 207.149 175.665 130.845 1.00 10.33 208 ALA A C 1
ATOM 1588 O O . ALA A 1 208 ? 208.209 175.235 131.309 1.00 10.33 208 ALA A O 1
ATOM 1590 N N . LEU A 1 209 ? 205.985 175.058 131.063 1.00 8.54 209 LEU A N 1
ATOM 1591 C CA . LEU A 1 209 ? 205.877 173.872 131.896 1.00 8.54 209 LEU A CA 1
ATOM 1592 C C . LEU A 1 209 ? 205.452 172.642 131.112 1.00 8.54 209 LEU A C 1
ATOM 1593 O O . LEU A 1 209 ? 204.925 171.696 131.701 1.00 8.54 209 LEU A O 1
ATOM 1598 N N . VAL A 1 210 ? 205.667 172.634 129.800 1.00 7.96 210 VAL A N 1
ATOM 1599 C CA . VAL A 1 210 ? 205.317 171.478 128.986 1.00 7.96 210 VAL A CA 1
ATOM 1600 C C . VAL A 1 210 ? 206.438 170.454 129.075 1.00 7.96 210 VAL A C 1
ATOM 1601 O O . VAL A 1 210 ? 207.574 170.734 128.687 1.00 7.96 210 VAL A O 1
ATOM 1605 N N . PHE A 1 211 ? 206.119 169.261 129.573 1.00 6.84 211 PHE A N 1
ATOM 1606 C CA . PHE A 1 211 ? 207.114 168.204 129.708 1.00 6.84 211 PHE A CA 1
ATOM 1607 C C . PHE A 1 211 ? 207.843 167.971 128.393 1.00 6.84 211 PHE A C 1
ATOM 1608 O O . PHE A 1 211 ? 207.248 168.028 127.315 1.00 6.84 211 PHE A O 1
ATOM 1616 N N . THR A 1 212 ? 209.139 167.702 128.481 1.00 9.76 212 THR A N 1
ATOM 1617 C CA . THR A 1 212 ? 209.848 167.189 127.325 1.00 9.76 212 THR A CA 1
ATOM 1618 C C . THR A 1 212 ? 209.450 165.738 127.082 1.00 9.76 212 THR A C 1
ATOM 1619 O O . THR A 1 212 ? 208.811 165.095 127.915 1.00 9.76 212 THR A O 1
ATOM 1623 N N . GLY A 1 213 ? 209.828 165.218 125.918 1.00 10.26 213 GLY A N 1
ATOM 1624 C CA . GLY A 1 213 ? 209.600 163.809 125.655 1.00 10.26 213 GLY A CA 1
ATOM 1625 C C . GLY A 1 213 ? 210.332 162.916 126.636 1.00 10.26 213 GLY A C 1
ATOM 1626 O O . GLY A 1 213 ? 209.816 161.876 127.049 1.00 10.26 213 GLY A O 1
ATOM 1627 N N . GLU A 1 214 ? 211.537 163.321 127.036 1.00 11.23 214 GLU A N 1
ATOM 1628 C CA . GLU A 1 214 ? 212.320 162.523 127.972 1.00 11.23 214 GLU A CA 1
ATOM 1629 C C . GLU A 1 214 ? 211.656 162.468 129.341 1.00 11.23 214 GLU A C 1
ATOM 1630 O O . GLU A 1 214 ? 211.636 161.414 129.986 1.00 11.23 214 GLU A O 1
ATOM 1636 N N . THR A 1 215 ? 211.114 163.594 129.803 1.00 9.17 215 THR A N 1
ATOM 1637 C CA . THR A 1 215 ? 210.346 163.594 131.041 1.00 9.17 215 THR A CA 1
ATOM 1638 C C . THR A 1 215 ? 209.144 162.670 130.935 1.00 9.17 215 THR A C 1
ATOM 1639 O O . THR A 1 215 ? 208.827 161.935 131.877 1.00 9.17 215 THR A O 1
ATOM 1643 N N . VAL A 1 216 ? 208.451 162.736 129.795 1.00 8.61 216 VAL A N 1
ATOM 1644 C CA . VAL A 1 216 ? 207.242 161.888 129.577 1.00 8.61 216 VAL A CA 1
ATOM 1645 C C . VAL A 1 216 ? 207.667 160.416 129.602 1.00 8.61 216 VAL A C 1
ATOM 1646 O O . VAL A 1 216 ? 206.979 159.616 130.262 1.00 8.61 216 VAL A O 1
ATOM 1650 N N . GLU A 1 217 ? 208.779 160.090 128.937 1.00 11.26 217 GLU A N 1
ATOM 1651 C CA . GLU A 1 217 ? 209.286 158.692 128.899 1.00 11.26 217 GLU A CA 1
ATOM 1652 C C . GLU A 1 217 ? 209.691 158.253 130.310 1.00 11.26 217 GLU A C 1
ATOM 1653 O O . GLU A 1 217 ? 209.326 157.130 130.704 1.00 11.26 217 GLU A O 1
ATOM 1659 N N . GLY A 1 218 ? 210.386 159.126 131.047 1.00 7.98 218 GLY A N 1
ATOM 1660 C CA . GLY A 1 218 ? 210.836 158.807 132.415 1.00 7.98 218 GLY A CA 1
ATOM 1661 C C . GLY A 1 218 ? 209.671 158.593 133.364 1.00 7.98 218 GLY A C 1
ATOM 1662 O O . GLY A 1 218 ? 209.715 157.622 134.139 1.00 7.98 218 GLY A O 1
ATOM 1663 N N . ILE A 1 219 ? 208.660 159.461 133.292 1.00 7.10 219 ILE A N 1
ATOM 1664 C CA . ILE A 1 219 ? 207.453 159.348 134.164 1.00 7.10 219 ILE A CA 1
ATOM 1665 C C . ILE A 1 219 ? 206.703 158.057 133.819 1.00 7.10 219 ILE A C 1
ATOM 1666 O O . ILE A 1 219 ? 206.266 157.362 134.755 1.00 7.10 219 ILE A O 1
ATOM 1671 N N . GLY A 1 220 ? 206.596 157.740 132.525 1.00 6.55 220 GLY A N 1
ATOM 1672 C CA . GLY A 1 220 ? 205.891 156.553 132.083 1.00 6.55 220 GLY A CA 1
ATOM 1673 C C . GLY A 1 220 ? 206.558 155.276 132.541 1.00 6.55 220 GLY A C 1
ATOM 1674 O O . GLY A 1 220 ? 205.885 154.303 132.877 1.00 6.55 220 GLY A O 1
ATOM 1675 N N . SER A 1 221 ? 207.889 155.258 132.556 1.00 7.10 221 SER A N 1
ATOM 1676 C CA . SER A 1 221 ? 208.612 154.103 133.072 1.00 7.10 221 SER A CA 1
ATOM 1677 C C . SER A 1 221 ? 208.363 153.921 134.561 1.00 7.10 221 SER A C 1
ATOM 1678 O O . SER A 1 221 ? 208.136 152.797 135.029 1.00 7.10 221 SER A O 1
ATOM 1681 N N . VAL A 1 222 ? 208.394 155.015 135.321 1.00 6.54 222 VAL A N 1
ATOM 1682 C CA . VAL A 1 222 ? 208.100 154.923 136.748 1.00 6.54 222 VAL A CA 1
ATOM 1683 C C . VAL A 1 222 ? 206.677 154.430 136.974 1.00 6.54 222 VAL A C 1
ATOM 1684 O O . VAL A 1 222 ? 206.406 153.686 137.921 1.00 6.54 222 VAL A O 1
ATOM 1688 N N . MET A 1 223 ? 205.746 154.830 136.110 1.00 7.08 223 MET A N 1
ATOM 1689 C CA . MET A 1 223 ? 204.369 154.368 136.244 1.00 7.08 223 MET A CA 1
ATOM 1690 C C . MET A 1 223 ? 204.240 152.898 135.884 1.00 7.08 223 MET A C 1
ATOM 1691 O O . MET A 1 223 ? 203.461 152.167 136.503 1.00 7.08 223 MET A O 1
ATOM 1696 N N . ARG A 1 224 ? 204.976 152.453 134.870 1.00 6.61 224 ARG A N 1
ATOM 1697 C CA . ARG A 1 224 ? 204.955 151.046 134.499 1.00 6.61 224 ARG A CA 1
ATOM 1698 C C . ARG A 1 224 ? 205.509 150.176 135.614 1.00 6.61 224 ARG A C 1
ATOM 1699 O O . ARG A 1 224 ? 205.039 149.055 135.828 1.00 6.61 224 ARG A O 1
ATOM 1707 N N . SER A 1 225 ? 206.515 150.669 136.333 1.00 6.80 225 SER A N 1
ATOM 1708 C CA . SER A 1 225 ? 207.126 149.845 137.367 1.00 6.80 225 SER A CA 1
ATOM 1709 C C . SER A 1 225 ? 206.337 149.899 138.666 1.00 6.80 225 SER A C 1
ATOM 1710 O O . SER A 1 225 ? 206.235 148.895 139.376 1.00 6.80 225 SER A O 1
ATOM 1713 N N . GLN A 1 226 ? 205.769 151.052 138.993 1.00 7.20 226 GLN A N 1
ATOM 1714 C CA . GLN A 1 226 ? 205.157 151.291 140.295 1.00 7.20 226 GLN A CA 1
ATOM 1715 C C . GLN A 1 226 ? 203.647 151.205 140.168 1.00 7.20 226 GLN A C 1
ATOM 1716 O O . GLN A 1 226 ? 202.994 152.183 139.797 1.00 7.20 226 GLN A O 1
ATOM 1722 N N . GLN A 1 227 ? 203.095 150.038 140.494 1.00 6.64 227 GLN A N 1
ATOM 1723 C CA . GLN A 1 227 ? 201.647 149.880 140.513 1.00 6.64 227 GLN A CA 1
ATOM 1724 C C . GLN A 1 227 ? 201.021 150.626 141.679 1.00 6.64 227 GLN A C 1
ATOM 1725 O O . GLN A 1 227 ? 199.813 150.869 141.677 1.00 6.64 227 GLN A O 1
ATOM 1731 N N . SER A 1 228 ? 201.821 151.002 142.676 1.00 8.16 228 SER A N 1
ATOM 1732 C CA . SER A 1 228 ? 201.303 151.782 143.796 1.00 8.16 228 SER A CA 1
ATOM 1733 C C . SER A 1 228 ? 200.931 153.188 143.359 1.00 8.16 228 SER A C 1
ATOM 1734 O O . SER A 1 228 ? 199.906 153.731 143.781 1.00 8.16 228 SER A O 1
ATOM 1737 N N . LEU A 1 229 ? 201.760 153.792 142.512 1.00 6.29 229 LEU A N 1
ATOM 1738 C CA . LEU A 1 229 ? 201.464 155.119 141.991 1.00 6.29 229 LEU A CA 1
ATOM 1739 C C . LEU A 1 229 ? 200.230 155.095 141.100 1.00 6.29 229 LEU A C 1
ATOM 1740 O O . LEU A 1 229 ? 199.364 155.973 141.196 1.00 6.29 229 LEU A O 1
ATOM 1745 N N . VAL A 1 230 ? 200.129 154.088 140.236 1.00 5.78 230 VAL A N 1
ATOM 1746 C CA . VAL A 1 230 ? 198.955 153.940 139.385 1.00 5.78 230 VAL A CA 1
ATOM 1747 C C . VAL A 1 230 ? 197.712 153.717 140.230 1.00 5.78 230 VAL A C 1
ATOM 1748 O O . VAL A 1 230 ? 196.635 154.233 139.921 1.00 5.78 230 VAL A O 1
ATOM 1752 N N . SER A 1 231 ? 197.840 152.950 141.312 1.00 6.41 231 SER A N 1
ATOM 1753 C CA . SER A 1 231 ? 196.708 152.734 142.203 1.00 6.41 231 SER A CA 1
ATOM 1754 C C . SER A 1 231 ? 196.294 154.023 142.887 1.00 6.41 231 SER A C 1
ATOM 1755 O O . SER A 1 231 ? 195.102 154.292 143.040 1.00 6.41 231 SER A O 1
ATOM 1758 N N . LEU A 1 232 ? 197.264 154.830 143.315 1.00 5.58 232 LEU A N 1
ATOM 1759 C CA . LEU A 1 232 ? 196.940 156.104 143.941 1.00 5.58 232 LEU A CA 1
ATOM 1760 C C . LEU A 1 232 ? 196.227 157.028 142.968 1.00 5.58 232 LEU A C 1
ATOM 1761 O O . LEU A 1 232 ? 195.281 157.725 143.341 1.00 5.58 232 LEU A O 1
ATOM 1766 N N . MET A 1 233 ? 196.662 157.044 141.712 1.00 4.34 233 MET A N 1
ATOM 1767 C CA . MET A 1 233 ? 196.008 157.898 140.730 1.00 4.34 233 MET A CA 1
ATOM 1768 C C . MET A 1 233 ? 194.606 157.397 140.400 1.00 4.34 233 MET A C 1
ATOM 1769 O O . MET A 1 233 ? 193.660 158.186 140.297 1.00 4.34 233 MET A O 1
ATOM 1774 N N . VAL A 1 234 ? 194.480 156.081 140.218 1.00 4.14 234 VAL A N 1
ATOM 1775 C CA . VAL A 1 234 ? 193.150 155.473 139.921 1.00 4.14 234 VAL A CA 1
ATOM 1776 C C . VAL A 1 234 ? 192.243 155.726 141.128 1.00 4.14 234 VAL A C 1
ATOM 1777 O O . VAL A 1 234 ? 191.066 156.070 140.920 1.00 4.14 234 VAL A O 1
ATOM 1781 N N . GLU A 1 235 ? 192.795 155.592 142.337 1.00 5.80 235 GLU A N 1
ATOM 1782 C CA . GLU A 1 235 ? 192.028 155.813 143.593 1.00 5.80 235 GLU A CA 1
ATOM 1783 C C . GLU A 1 235 ? 191.562 157.271 143.657 1.00 5.80 235 GLU A C 1
ATOM 1784 O O . GLU A 1 235 ? 190.397 157.498 144.024 1.00 5.80 235 GLU A O 1
ATOM 1790 N N . THR A 1 236 ? 192.433 158.211 143.277 1.00 5.40 236 THR A N 1
ATOM 1791 C CA . THR A 1 236 ? 192.084 159.656 143.298 1.00 5.40 236 THR A CA 1
ATOM 1792 C C . THR A 1 236 ? 190.922 159.902 142.333 1.00 5.40 236 THR A C 1
ATOM 1793 O O . THR A 1 236 ? 189.981 160.623 142.708 1.00 5.40 236 THR A O 1
ATOM 1797 N N . LEU A 1 237 ? 190.987 159.289 141.149 1.00 4.34 237 LEU A N 1
ATOM 1798 C CA . LEU A 1 237 ? 189.940 159.430 140.104 1.00 4.34 237 LEU A CA 1
ATOM 1799 C C . LEU A 1 237 ? 188.611 158.841 140.586 1.00 4.34 237 LEU A C 1
ATOM 1800 O O . LEU A 1 237 ? 187.570 159.477 140.348 1.00 4.34 237 LEU A O 1
ATOM 1805 N N . VAL A 1 238 ? 188.651 157.695 141.272 1.00 5.45 238 VAL A N 1
ATOM 1806 C CA . VAL A 1 238 ? 187.413 157.029 141.658 1.00 5.45 238 VAL A CA 1
ATOM 1807 C C . VAL A 1 238 ? 186.795 157.696 142.880 1.00 5.45 238 VAL A C 1
ATOM 1808 O O . VAL A 1 238 ? 185.589 157.955 142.920 1.00 5.45 238 VAL A O 1
ATOM 1812 N N . THR A 1 239 ? 187.604 157.974 143.898 1.00 8.78 239 THR A N 1
ATOM 1813 C CA . THR A 1 239 ? 187.081 158.475 145.160 1.00 8.78 239 THR A CA 1
ATOM 1814 C C . THR A 1 239 ? 186.882 159.981 145.171 1.00 8.78 239 THR A C 1
ATOM 1815 O O . THR A 1 239 ? 186.306 160.500 146.130 1.00 8.78 239 THR A O 1
ATOM 1819 N N . MET A 1 240 ? 187.348 160.692 144.151 1.00 11.71 240 MET A N 1
ATOM 1820 C CA . MET A 1 240 ? 187.062 162.113 144.047 1.00 11.71 240 MET A CA 1
ATOM 1821 C C . MET A 1 240 ? 185.561 162.335 143.961 1.00 11.71 240 MET A C 1
ATOM 1822 O O . MET A 1 240 ? 184.877 161.729 143.133 1.00 11.71 240 MET A O 1
ATOM 1827 N N . ASN A 1 241 ? 185.079 163.307 144.740 1.00 15.73 241 ASN A N 1
ATOM 1828 C CA . ASN A 1 241 ? 183.633 163.652 144.770 1.00 15.73 241 ASN A CA 1
ATOM 1829 C C . ASN A 1 241 ? 183.338 164.575 143.582 1.00 15.73 241 ASN A C 1
ATOM 1830 O O . ASN A 1 241 ? 183.141 165.785 143.798 1.00 15.73 241 ASN A O 1
ATOM 1835 N N . THR A 1 242 ? 183.282 163.989 142.381 1.00 15.05 242 THR A N 1
ATOM 1836 C CA . THR A 1 242 ? 183.017 164.702 141.100 1.00 15.05 242 THR A CA 1
ATOM 1837 C C . THR A 1 242 ? 181.619 165.331 141.130 1.00 15.05 242 THR A C 1
ATOM 1838 O O . THR A 1 242 ? 181.471 166.454 140.610 1.00 15.05 242 THR A O 1
ATOM 1842 N N . ALA A 1 243 ? 180.653 164.652 141.757 1.00 17.85 243 ALA A N 1
ATOM 1843 C CA . ALA A 1 243 ? 179.257 165.146 141.823 1.00 17.85 243 ALA A CA 1
ATOM 1844 C C . ALA A 1 243 ? 179.220 166.517 142.510 1.00 17.85 243 ALA A C 1
ATOM 1845 O O . ALA A 1 243 ? 178.486 167.393 142.015 1.00 17.85 243 ALA A O 1
ATOM 1847 N N . ARG A 1 244 ? 180.007 166.708 143.573 1.00 17.93 244 ARG A N 1
ATOM 1848 C CA . ARG A 1 244 ? 180.023 168.028 144.259 1.00 17.93 244 ARG A CA 1
ATOM 1849 C C . ARG A 1 244 ? 180.540 169.077 143.267 1.00 17.93 244 ARG A C 1
ATOM 1850 O O . ARG A 1 244 ? 181.561 168.812 142.606 1.00 17.93 244 ARG A O 1
ATOM 1858 N N . SER A 1 245 ? 179.872 170.233 143.206 1.00 18.49 245 SER A N 1
ATOM 1859 C CA . SER A 1 245 ? 180.237 171.330 142.271 1.00 18.49 245 SER A CA 1
ATOM 1860 C C . SER A 1 245 ? 181.627 171.896 142.586 1.00 18.49 245 SER A C 1
ATOM 1861 O O . SER A 1 245 ? 182.393 172.131 141.632 1.00 18.49 245 SER A O 1
ATOM 1864 N N . ASP A 1 246 ? 181.951 172.062 143.872 1.00 16.27 246 ASP A N 1
ATOM 1865 C CA . ASP A 1 246 ? 183.243 172.680 144.274 1.00 16.27 246 ASP A CA 1
ATOM 1866 C C . ASP A 1 246 ? 184.409 171.745 143.936 1.00 16.27 246 ASP A C 1
ATOM 1867 O O . ASP A 1 246 ? 184.972 171.130 144.864 1.00 16.27 246 ASP A O 1
ATOM 1872 N N . LEU A 1 247 ? 184.773 171.688 142.651 1.00 11.29 247 LEU A N 1
ATOM 1873 C CA . LEU A 1 247 ? 185.916 170.870 142.166 1.00 11.29 247 LEU A CA 1
ATOM 1874 C C . LEU A 1 247 ? 187.014 171.833 141.704 1.00 11.29 247 LEU A C 1
ATOM 1875 O O . LEU A 1 247 ? 186.706 172.739 140.909 1.00 11.29 247 LEU A O 1
ATOM 1880 N N . THR A 1 248 ? 188.238 171.642 142.200 1.00 7.64 248 THR A N 1
ATOM 1881 C CA . THR A 1 248 ? 189.387 172.517 141.851 1.00 7.64 248 THR A CA 1
ATOM 1882 C C . THR A 1 248 ? 189.761 172.344 140.374 1.00 7.64 248 THR A C 1
ATOM 1883 O O . THR A 1 248 ? 189.718 171.203 139.886 1.00 7.64 248 THR A O 1
ATOM 1887 N N . THR A 1 249 ? 190.134 173.441 139.707 1.00 6.69 249 THR A N 1
ATOM 1888 C CA . THR A 1 249 ? 190.590 173.392 138.321 1.00 6.69 249 THR A CA 1
ATOM 1889 C C . THR A 1 249 ? 191.460 172.167 138.082 1.00 6.69 249 THR A C 1
ATOM 1890 O O . THR A 1 249 ? 191.316 171.477 137.067 1.00 6.69 249 THR A O 1
ATOM 1894 N N . LEU A 1 250 ? 192.354 171.871 139.021 1.00 6.06 250 LEU A N 1
ATOM 1895 C CA . LEU A 1 250 ? 193.206 170.700 138.887 1.00 6.06 250 LEU A CA 1
ATOM 1896 C C . LEU A 1 250 ? 192.398 169.415 138.969 1.00 6.06 250 LEU A C 1
ATOM 1897 O O . LEU A 1 250 ? 192.648 168.479 138.210 1.00 6.06 250 LEU A O 1
ATOM 1902 N N . GLU A 1 251 ? 191.430 169.343 139.878 1.00 7.55 251 GLU A N 1
ATOM 1903 C CA . GLU A 1 251 ? 190.618 168.138 139.974 1.00 7.55 251 GLU A CA 1
ATOM 1904 C C . GLU A 1 251 ? 189.735 167.971 138.747 1.00 7.55 251 GLU A C 1
ATOM 1905 O O . GLU A 1 251 ? 189.526 166.848 138.276 1.00 7.55 251 GLU A O 1
ATOM 1911 N N . LYS A 1 252 ? 189.217 169.076 138.208 1.00 5.38 252 LYS A N 1
ATOM 1912 C CA . LYS A 1 252 ? 188.465 169.012 136.960 1.00 5.38 252 LYS A CA 1
ATOM 1913 C C . LYS A 1 252 ? 189.329 168.488 135.826 1.00 5.38 252 LYS A C 1
ATOM 1914 O O . LYS A 1 252 ? 188.897 167.634 135.045 1.00 5.38 252 LYS A O 1
ATOM 1920 N N . ASN A 1 253 ? 190.555 168.989 135.715 1.00 4.16 253 ASN A N 1
ATOM 1921 C CA . ASN A 1 253 ? 191.433 168.544 134.642 1.00 4.16 253 ASN A CA 1
ATOM 1922 C C . ASN A 1 253 ? 191.888 167.108 134.844 1.00 4.16 253 ASN A C 1
ATOM 1923 O O . ASN A 1 253 ? 192.084 166.377 133.870 1.00 4.16 253 ASN A O 1
ATOM 1928 N N . ILE A 1 254 ? 192.067 166.694 136.095 1.00 3.71 254 ILE A N 1
ATOM 1929 C CA . ILE A 1 254 ? 192.388 165.307 136.398 1.00 3.71 254 ILE A CA 1
ATOM 1930 C C . ILE A 1 254 ? 191.231 164.406 136.005 1.00 3.71 254 ILE A C 1
ATOM 1931 O O . ILE A 1 254 ? 191.436 163.294 135.517 1.00 3.71 254 ILE A O 1
ATOM 1936 N N . GLN A 1 255 ? 189.998 164.877 136.187 1.00 4.04 255 GLN A N 1
ATOM 1937 C CA . GLN A 1 255 ? 188.848 164.098 135.746 1.00 4.04 255 GLN A CA 1
ATOM 1938 C C . GLN A 1 255 ? 188.764 164.028 134.230 1.00 4.04 255 GLN A C 1
ATOM 1939 O O . GLN A 1 255 ? 188.338 163.010 133.683 1.00 4.04 255 GLN A O 1
ATOM 1945 N N . ILE A 1 256 ? 189.163 165.090 133.538 1.00 2.82 256 ILE A N 1
ATOM 1946 C CA . ILE A 1 256 ? 189.257 165.043 132.080 1.00 2.82 256 ILE A CA 1
ATOM 1947 C C . ILE A 1 256 ? 190.270 163.985 131.644 1.00 2.82 256 ILE A C 1
ATOM 1948 O O . ILE A 1 256 ? 189.974 163.088 130.835 1.00 2.82 256 ILE A O 1
ATOM 1953 N N . VAL A 1 257 ? 191.482 164.071 132.186 1.00 2.27 257 VAL A N 1
ATOM 1954 C CA . VAL A 1 257 ? 192.523 163.107 131.856 1.00 2.27 257 VAL A CA 1
ATOM 1955 C C . VAL A 1 257 ? 192.080 161.694 132.211 1.00 2.27 257 VAL A C 1
ATOM 1956 O O . VAL A 1 257 ? 192.395 160.738 131.502 1.00 2.27 257 VAL A O 1
ATOM 1960 N N . GLY A 1 258 ? 191.344 161.536 133.308 1.00 1.77 258 GLY A N 1
ATOM 1961 C CA . GLY A 1 258 ? 190.902 160.217 133.706 1.00 1.77 258 GLY A CA 1
ATOM 1962 C C . GLY A 1 258 ? 189.803 159.674 132.828 1.00 1.77 258 GLY A C 1
ATOM 1963 O O . GLY A 1 258 ? 189.704 158.463 132.633 1.00 1.77 258 GLY A O 1
ATOM 1964 N N . ASN A 1 259 ? 188.948 160.551 132.312 1.00 1.64 259 ASN A N 1
ATOM 1965 C CA . ASN A 1 259 ? 188.039 160.169 131.244 1.00 1.64 259 ASN A CA 1
ATOM 1966 C C . ASN A 1 259 ? 188.811 159.645 130.047 1.00 1.64 259 ASN A C 1
ATOM 1967 O O . ASN A 1 259 ? 188.316 158.787 129.311 1.00 1.64 259 ASN A O 1
ATOM 1972 N N . TYR A 1 260 ? 190.030 160.141 129.843 1.00 1.92 260 TYR A N 1
ATOM 1973 C CA . TYR A 1 260 ? 190.893 159.537 128.824 1.00 1.92 260 TYR A CA 1
ATOM 1974 C C . TYR A 1 260 ? 191.563 158.248 129.293 1.00 1.92 260 TYR A C 1
ATOM 1975 O O . TYR A 1 260 ? 191.902 157.400 128.467 1.00 1.92 260 TYR A O 1
ATOM 1984 N N . ILE A 1 261 ? 191.783 158.091 130.598 1.00 1.64 261 ILE A N 1
ATOM 1985 C CA . ILE A 1 261 ? 192.401 156.885 131.142 1.00 1.64 261 ILE A CA 1
ATOM 1986 C C . ILE A 1 261 ? 191.397 155.754 131.285 1.00 1.64 261 ILE A C 1
ATOM 1987 O O . ILE A 1 261 ? 191.786 154.583 131.279 1.00 1.64 261 ILE A O 1
ATOM 1992 N N . ARG A 1 262 ? 190.114 156.071 131.406 1.00 0.97 262 ARG A N 1
ATOM 1993 C CA . ARG A 1 262 ? 189.094 155.046 131.556 1.00 0.97 262 ARG A CA 1
ATOM 1994 C C . ARG A 1 262 ? 189.162 154.040 130.418 1.00 0.97 262 ARG A C 1
ATOM 1995 O O . ARG A 1 262 ? 189.297 154.405 129.249 1.00 0.97 262 ARG A O 1
ATOM 2003 N N . ASP A 1 263 ? 189.080 152.762 130.776 1.00 0.78 263 ASP A N 1
ATOM 2004 C CA . ASP A 1 263 ? 189.028 151.622 129.869 1.00 0.78 263 ASP A CA 1
ATOM 2005 C C . ASP A 1 263 ? 190.297 151.450 129.058 1.00 0.78 263 ASP A C 1
ATOM 2006 O O . ASP A 1 263 ? 190.264 150.814 128.008 1.00 0.78 263 ASP A O 1
ATOM 2011 N N . ALA A 1 264 ? 191.411 152.010 129.511 1.00 1.37 264 ALA A N 1
ATOM 2012 C CA . ALA A 1 264 ? 192.695 151.725 128.895 1.00 1.37 264 ALA A CA 1
ATOM 2013 C C . ALA A 1 264 ? 193.052 150.262 129.113 1.00 1.37 264 ALA A C 1
ATOM 2014 O O . ALA A 1 264 ? 192.975 149.753 130.233 1.00 1.37 264 ALA A O 1
ATOM 2016 N N . GLY A 1 265 ? 193.435 149.585 128.035 1.00 1.17 265 GLY A N 1
ATOM 2017 C CA . GLY A 1 265 ? 193.628 148.158 128.054 1.00 1.17 265 GLY A CA 1
ATOM 2018 C C . GLY A 1 265 ? 192.380 147.351 127.785 1.00 1.17 265 GLY A C 1
ATOM 2019 O O . GLY A 1 265 ? 192.489 146.184 127.401 1.00 1.17 265 GLY A O 1
ATOM 2020 N N . LEU A 1 266 ? 191.198 147.928 127.988 1.00 0.34 266 LEU A N 1
ATOM 2021 C CA . LEU A 1 266 ? 189.941 147.296 127.629 1.00 0.34 266 LEU A CA 1
ATOM 2022 C C . LEU A 1 266 ? 189.452 147.737 126.264 1.00 0.34 266 LEU A C 1
ATOM 2023 O O . LEU A 1 266 ? 188.256 147.645 125.991 1.00 0.34 266 LEU A O 1
ATOM 2028 N N . ALA A 1 267 ? 190.350 148.232 125.410 1.00 0.11 267 ALA A N 1
ATOM 2029 C CA . ALA A 1 267 ? 189.962 148.722 124.093 1.00 0.11 267 ALA A CA 1
ATOM 2030 C C . ALA A 1 267 ? 189.208 147.666 123.309 1.00 0.11 267 ALA A C 1
ATOM 2031 O O . ALA A 1 267 ? 188.208 147.957 122.649 1.00 0.11 267 ALA A O 1
ATOM 2033 N N . SER A 1 268 ? 189.667 146.421 123.386 1.00 0.12 268 SER A N 1
ATOM 2034 C CA . SER A 1 268 ? 189.061 145.364 122.593 1.00 0.12 268 SER A CA 1
ATOM 2035 C C . SER A 1 268 ? 187.708 144.960 123.143 1.00 0.12 268 SER A C 1
ATOM 2036 O O . SER A 1 268 ? 186.795 144.659 122.381 1.00 0.12 268 SER A O 1
ATOM 2039 N N . PHE A 1 269 ? 187.552 144.964 124.460 1.00 0.07 269 PHE A N 1
ATOM 2040 C CA . PHE A 1 269 ? 186.263 144.650 125.061 1.00 0.07 269 PHE A CA 1
ATOM 2041 C C . PHE A 1 269 ? 185.224 145.704 124.704 1.00 0.07 269 PHE A C 1
ATOM 2042 O O . PHE A 1 269 ? 184.113 145.382 124.264 1.00 0.07 269 PHE A O 1
ATOM 2050 N N . MET A 1 270 ? 185.581 146.974 124.869 1.00 0.02 270 MET A N 1
ATOM 2051 C CA . MET A 1 270 ? 184.662 148.057 124.557 1.00 0.02 270 MET A CA 1
ATOM 2052 C C . MET A 1 270 ? 184.321 148.071 123.077 1.00 0.02 270 MET A C 1
ATOM 2053 O O . MET A 1 270 ? 183.154 148.212 122.697 1.00 0.02 270 MET A O 1
ATOM 2058 N N . ASN A 1 271 ? 185.330 147.920 122.225 1.00 0.02 271 ASN A N 1
ATOM 2059 C CA . ASN A 1 271 ? 185.093 147.999 120.794 1.00 0.02 271 ASN A CA 1
ATOM 2060 C C . ASN A 1 271 ? 184.417 146.747 120.280 1.00 0.02 271 ASN A C 1
ATOM 2061 O O . ASN A 1 271 ? 183.714 146.793 119.273 1.00 0.02 271 ASN A O 1
ATOM 2066 N N . THR A 1 272 ? 184.647 145.626 120.965 1.00 0.09 272 THR A N 1
ATOM 2067 C CA . THR A 1 272 ? 183.943 144.376 120.589 1.00 0.09 272 THR A CA 1
ATOM 2068 C C . THR A 1 272 ? 182.447 144.592 120.841 1.00 0.09 272 THR A C 1
ATOM 2069 O O . THR A 1 272 ? 181.651 144.226 119.977 1.00 0.09 272 THR A O 1
ATOM 2073 N N . ILE A 1 273 ? 182.094 145.199 121.976 1.00 0.07 273 ILE A N 1
ATOM 2074 C CA . ILE A 1 273 ? 180.662 145.472 122.300 1.00 0.07 273 ILE A CA 1
ATOM 2075 C C . ILE A 1 273 ? 180.094 146.474 121.289 1.00 0.07 273 ILE A C 1
ATOM 2076 O O . ILE A 1 273 ? 178.991 146.232 120.769 1.00 0.07 273 ILE A O 1
ATOM 2081 N N . LYS A 1 274 ? 180.855 147.534 121.008 1.00 0.09 274 LYS A N 1
ATOM 2082 C CA . LYS A 1 274 ? 180.441 148.632 120.093 1.00 0.09 274 LYS A CA 1
ATOM 2083 C C . LYS A 1 274 ? 180.286 148.156 118.643 1.00 0.09 274 LYS A C 1
ATOM 2084 O O . LYS A 1 274 ? 179.312 148.567 117.995 1.00 0.09 274 LYS A O 1
ATOM 2090 N N . TYR A 1 275 ? 181.206 147.330 118.143 1.00 0.26 275 TYR A N 1
ATOM 2091 C CA . TYR A 1 275 ? 181.119 146.925 116.715 1.00 0.26 275 TYR A CA 1
ATOM 2092 C C . TYR A 1 275 ? 180.501 145.533 116.542 1.00 0.26 275 TYR A C 1
ATOM 2093 O O . TYR A 1 275 ? 179.643 145.375 115.663 1.00 0.26 275 TYR A O 1
ATOM 2102 N N . GLY A 1 276 ? 180.924 144.558 117.346 1.00 0.35 276 GLY A N 1
ATOM 2103 C CA . GLY A 1 276 ? 180.386 143.191 117.217 1.00 0.35 276 GLY A CA 1
ATOM 2104 C C . GLY A 1 276 ? 178.911 143.067 117.557 1.00 0.35 276 GLY A C 1
ATOM 2105 O O . GLY A 1 276 ? 178.198 142.399 116.789 1.00 0.35 276 GLY A O 1
ATOM 2106 N N . VAL A 1 277 ? 178.447 143.703 118.639 1.00 0.40 277 VAL A N 1
ATOM 2107 C CA . VAL A 1 277 ? 177.018 143.506 119.035 1.00 0.40 277 VAL A CA 1
ATOM 2108 C C . VAL A 1 277 ? 176.179 144.785 118.918 1.00 0.40 277 VAL A C 1
ATOM 2109 O O . VAL A 1 277 ? 174.979 144.657 118.623 1.00 0.40 277 VAL A O 1
ATOM 2113 N N . GLU A 1 278 ? 176.759 145.959 119.185 1.00 0.64 278 GLU A N 1
ATOM 2114 C CA . GLU A 1 278 ? 175.972 147.224 119.128 1.00 0.64 278 GLU A CA 1
ATOM 2115 C C . GLU A 1 278 ? 175.492 147.502 117.698 1.00 0.64 278 GLU A C 1
ATOM 2116 O O . GLU A 1 278 ? 174.396 148.074 117.554 1.00 0.64 278 GLU A O 1
ATOM 2122 N N . THR A 1 279 ? 176.310 147.172 116.694 1.00 0.11 279 THR A N 1
ATOM 2123 C CA . THR A 1 279 ? 175.916 147.398 115.277 1.00 0.11 279 THR A CA 1
ATOM 2124 C C . THR A 1 279 ? 174.658 146.573 114.986 1.00 0.11 279 THR A C 1
ATOM 2125 O O . THR A 1 279 ? 173.824 147.037 114.189 1.00 0.11 279 THR A O 1
ATOM 2129 N N . LYS A 1 280 ? 174.581 145.365 115.550 1.00 0.48 280 LYS A N 1
ATOM 2130 C CA . LYS A 1 280 ? 173.397 144.516 115.415 1.00 0.48 280 LYS A CA 1
ATOM 2131 C C . LYS A 1 280 ? 173.181 144.055 113.979 1.00 0.48 280 LYS A C 1
ATOM 2132 O O . LYS A 1 280 ? 172.107 144.228 113.408 1.00 0.48 280 LYS A O 1
ATOM 2138 N N . MET A 1 281 ? 174.204 143.446 113.397 1.00 0.81 281 MET A N 1
ATOM 2139 C CA . MET A 1 281 ? 174.104 142.982 112.030 1.00 0.81 281 MET A CA 1
ATOM 2140 C C . MET A 1 281 ? 173.735 141.504 111.984 1.00 0.81 281 MET A C 1
ATOM 2141 O O . MET A 1 281 ? 173.769 140.795 112.990 1.00 0.81 281 MET A O 1
ATOM 2146 N N . ALA A 1 282 ? 173.367 141.045 110.786 1.00 1.37 282 ALA A N 1
ATOM 2147 C CA . ALA A 1 282 ? 172.871 139.684 110.624 1.00 1.37 282 ALA A CA 1
ATOM 2148 C C . ALA A 1 282 ? 173.946 138.659 110.926 1.00 1.37 282 ALA A C 1
ATOM 2149 O O . ALA A 1 282 ? 173.645 137.498 111.216 1.00 1.37 282 ALA A O 1
ATOM 2151 N N . ALA A 1 283 ? 175.211 139.066 110.861 1.00 1.76 283 ALA A N 1
ATOM 2152 C CA . ALA A 1 283 ? 176.289 138.139 111.154 1.00 1.76 283 ALA A CA 1
ATOM 2153 C C . ALA A 1 283 ? 176.286 137.692 112.604 1.00 1.76 283 ALA A C 1
ATOM 2154 O O . ALA A 1 283 ? 176.888 136.665 112.922 1.00 1.76 283 ALA A O 1
ATOM 2156 N N . LEU A 1 284 ? 175.617 138.428 113.489 1.00 0.94 284 LEU A N 1
ATOM 2157 C CA . LEU A 1 284 ? 175.504 138.003 114.876 1.00 0.94 284 LEU A CA 1
ATOM 2158 C C . LEU A 1 284 ? 174.705 136.721 115.016 1.00 0.94 284 LEU A C 1
ATOM 2159 O O . LEU A 1 284 ? 174.828 136.036 116.032 1.00 0.94 284 LEU A O 1
ATOM 2164 N N . THR A 1 285 ? 173.884 136.392 114.022 1.00 1.03 285 THR A N 1
ATOM 2165 C CA . THR A 1 285 ? 173.103 135.164 114.016 1.00 1.03 285 THR A CA 1
ATOM 2166 C C . THR A 1 285 ? 173.953 133.931 113.775 1.00 1.03 285 THR A C 1
ATOM 2167 O O . THR A 1 285 ? 173.439 132.818 113.872 1.00 1.03 285 THR A O 1
ATOM 2171 N N . LEU A 1 286 ? 175.232 134.105 113.472 1.00 1.28 286 LEU A N 1
ATOM 2172 C CA . LEU A 1 286 ? 176.140 132.987 113.303 1.00 1.28 286 LEU A CA 1
ATOM 2173 C C . LEU A 1 286 ? 176.384 132.278 114.627 1.00 1.28 286 LEU A C 1
ATOM 2174 O O . LEU A 1 286 ? 176.366 132.884 115.698 1.00 1.28 286 LEU A O 1
ATOM 2179 N N . SER A 1 287 ? 176.613 130.973 114.542 1.00 1.62 287 SER A N 1
ATOM 2180 C CA . SER A 1 287 ? 176.922 130.192 115.727 1.00 1.62 287 SER A CA 1
ATOM 2181 C C . SER A 1 287 ? 178.366 130.357 116.167 1.00 1.62 287 SER A C 1
ATOM 2182 O O . SER A 1 287 ? 178.695 130.000 117.299 1.00 1.62 287 SER A O 1
ATOM 2185 N N . ASN A 1 288 ? 179.226 130.891 115.298 1.00 2.47 288 ASN A N 1
ATOM 2186 C CA . ASN A 1 288 ? 180.596 131.192 115.689 1.00 2.47 288 ASN A CA 1
ATOM 2187 C C . ASN A 1 288 ? 180.629 132.196 116.824 1.00 2.47 288 ASN A C 1
ATOM 2188 O O . ASN A 1 288 ? 181.491 132.127 117.707 1.00 2.47 288 ASN A O 1
ATOM 2193 N N . LEU A 1 289 ? 179.708 133.146 116.804 1.00 2.26 289 LEU A N 1
ATOM 2194 C CA . LEU A 1 289 ? 179.713 134.261 117.728 1.00 2.26 289 LEU A CA 1
ATOM 2195 C C . LEU A 1 289 ? 178.856 134.015 118.951 1.00 2.26 289 LEU A C 1
ATOM 2196 O O . LEU A 1 289 ? 178.908 134.813 119.886 1.00 2.26 289 LEU A O 1
ATOM 2201 N N . ARG A 1 290 ? 178.084 132.932 118.969 1.00 1.00 290 ARG A N 1
ATOM 2202 C CA . ARG A 1 290 ? 177.136 132.717 120.060 1.00 1.00 290 ARG A CA 1
ATOM 2203 C C . ARG A 1 290 ? 177.824 132.448 121.392 1.00 1.00 290 ARG A C 1
ATOM 2204 O O . ARG A 1 290 ? 177.481 133.115 122.385 1.00 1.00 290 ARG A O 1
ATOM 2212 N N . PRO A 1 291 ? 178.773 131.513 121.505 1.00 1.41 291 PRO A N 1
ATOM 2213 C CA . PRO 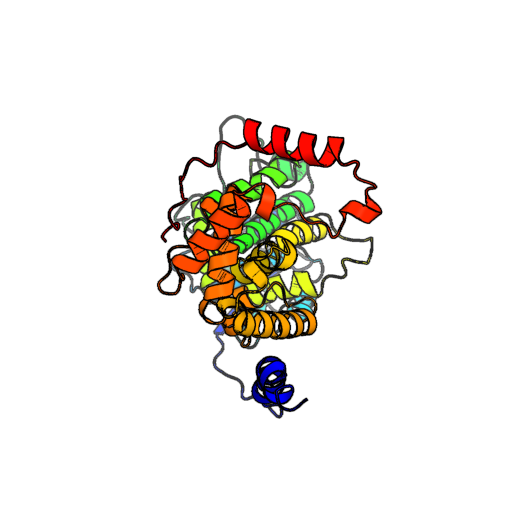A 1 291 ? 179.467 131.369 122.788 1.00 1.41 291 PRO A CA 1
ATOM 2214 C C . PRO A 1 291 ? 180.248 132.606 123.168 1.00 1.41 291 PRO A C 1
ATOM 2215 O O . PRO A 1 291 ? 180.349 132.933 124.354 1.00 1.41 291 PRO A O 1
ATOM 2219 N N . ASP A 1 292 ? 180.775 133.330 122.185 1.00 1.22 292 ASP A N 1
ATOM 2220 C CA . ASP A 1 292 ? 181.494 134.563 122.470 1.00 1.22 292 ASP A CA 1
ATOM 2221 C C . ASP A 1 292 ? 180.553 135.688 122.863 1.00 1.22 292 ASP A C 1
ATOM 2222 O O . ASP A 1 292 ? 180.928 136.551 123.653 1.00 1.22 292 ASP A O 1
ATOM 2227 N N . ILE A 1 293 ? 179.322 135.677 122.361 1.00 0.73 293 ILE A N 1
ATOM 2228 C CA . ILE A 1 293 ? 178.328 136.639 122.824 1.00 0.73 293 ILE A CA 1
ATOM 2229 C C . ILE A 1 293 ? 177.934 136.345 124.265 1.00 0.73 293 ILE A C 1
ATOM 2230 O O . ILE A 1 293 ? 177.753 137.263 125.067 1.00 0.73 293 ILE A O 1
ATOM 2235 N N . ASN A 1 294 ? 177.817 135.064 124.626 1.00 0.76 294 ASN A N 1
ATOM 2236 C CA . ASN A 1 294 ? 177.569 134.721 126.026 1.00 0.76 294 ASN A CA 1
ATOM 2237 C C . ASN A 1 294 ? 178.728 135.150 126.916 1.00 0.76 294 ASN A C 1
ATOM 2238 O O . ASN A 1 294 ? 178.521 135.677 128.019 1.00 0.76 294 ASN A O 1
ATOM 2243 N N . LYS A 1 295 ? 179.955 134.901 126.462 1.00 0.45 295 LYS A N 1
ATOM 2244 C CA . LYS A 1 295 ? 181.132 135.355 127.186 1.00 0.45 295 LYS A CA 1
ATOM 2245 C C . LYS A 1 295 ? 181.106 136.859 127.387 1.00 0.45 295 LYS A C 1
ATOM 2246 O O . LYS A 1 295 ? 181.379 137.348 128.484 1.00 0.45 295 LYS A O 1
ATOM 2252 N N . LEU A 1 296 ? 180.766 137.610 126.341 1.00 0.33 296 LEU A N 1
ATOM 2253 C CA . LEU A 1 296 ? 180.732 139.060 126.448 1.00 0.33 296 LEU A CA 1
ATOM 2254 C C . LEU A 1 296 ? 179.599 139.542 127.336 1.00 0.33 296 LEU A C 1
ATOM 2255 O O . LEU A 1 296 ? 179.719 140.595 127.958 1.00 0.33 296 LEU A O 1
ATOM 2260 N N . ARG A 1 297 ? 178.493 138.792 127.363 1.00 0.38 297 ARG A N 1
ATOM 2261 C CA . ARG A 1 297 ? 177.346 139.149 128.239 1.00 0.38 297 ARG A CA 1
ATOM 2262 C C . ARG A 1 297 ? 177.800 139.050 129.699 1.00 0.38 297 ARG A C 1
ATOM 2263 O O . ARG A 1 297 ? 177.484 139.964 130.482 1.00 0.38 297 ARG A O 1
ATOM 2271 N N . SER A 1 298 ? 178.490 137.958 130.041 1.00 0.27 298 SER A N 1
ATOM 2272 C CA . SER A 1 298 ? 179.025 137.739 131.411 1.00 0.27 298 SER A CA 1
ATOM 2273 C C . SER A 1 298 ? 180.083 138.803 131.722 1.00 0.27 298 SER A C 1
ATOM 2274 O O . SER A 1 298 ? 180.086 139.318 132.852 1.00 0.27 298 SER A O 1
ATOM 2277 N N . LEU A 1 299 ? 180.920 139.133 130.733 1.00 0.19 299 LEU A N 1
ATOM 2278 C CA . LEU A 1 299 ? 181.998 140.146 130.894 1.00 0.19 299 LEU A CA 1
ATOM 2279 C C . LEU A 1 299 ? 181.373 141.506 131.213 1.00 0.19 299 LEU A C 1
ATOM 2280 O O . LEU A 1 299 ? 181.914 142.211 132.079 1.00 0.19 299 LEU A O 1
ATOM 2285 N N . ILE A 1 300 ? 180.262 141.842 130.553 1.00 0.21 300 ILE A N 1
ATOM 2286 C CA . ILE A 1 300 ? 179.565 143.138 130.806 1.00 0.21 300 ILE A CA 1
ATOM 2287 C C . ILE A 1 300 ? 179.096 143.157 132.265 1.00 0.21 300 ILE A C 1
ATOM 2288 O O . ILE A 1 300 ? 179.266 144.199 132.922 1.00 0.21 300 ILE A O 1
ATOM 2293 N N . ASP A 1 301 ? 178.564 142.031 132.751 1.00 0.21 301 ASP A N 1
ATOM 2294 C CA . ASP A 1 301 ? 178.111 141.910 134.162 1.00 0.21 301 ASP A CA 1
ATOM 2295 C C . ASP A 1 301 ? 179.327 142.083 135.078 1.00 0.21 301 ASP A C 1
ATOM 2296 O O . ASP A 1 301 ? 179.204 142.791 136.092 1.00 0.21 301 ASP A O 1
ATOM 2301 N N . THR A 1 302 ? 180.460 141.481 134.704 1.00 0.15 302 THR A N 1
ATOM 2302 C CA . THR A 1 302 ? 181.711 141.573 135.504 1.00 0.15 302 THR A CA 1
ATOM 2303 C C . THR A 1 302 ? 182.171 143.032 135.549 1.00 0.15 302 THR A C 1
ATOM 2304 O O . THR A 1 302 ? 182.553 143.495 136.635 1.00 0.15 302 THR A O 1
ATOM 2308 N N . TYR A 1 303 ? 182.098 143.726 134.411 1.00 0.30 303 TYR A N 1
ATOM 2309 C CA . TYR A 1 303 ? 182.489 145.124 134.330 1.00 0.30 303 TYR A CA 1
ATOM 2310 C C . TYR A 1 303 ? 181.531 146.008 135.118 1.00 0.30 303 TYR A C 1
ATOM 2311 O O . TYR A 1 303 ? 181.956 146.843 135.919 1.00 0.30 303 TYR A O 1
ATOM 2320 N N . LEU A 1 304 ? 180.227 145.838 134.908 1.00 0.22 304 LEU A N 1
ATOM 2321 C CA . LEU A 1 304 ? 179.255 146.670 135.602 1.00 0.22 304 LEU A CA 1
ATOM 2322 C C . LEU A 1 304 ? 179.184 146.366 137.087 1.00 0.22 304 LEU A C 1
ATOM 2323 O O . LEU A 1 304 ? 178.696 147.198 137.854 1.00 0.22 304 LEU A O 1
ATOM 2328 N N . SER A 1 305 ? 179.650 145.197 137.510 1.00 0.70 305 SER A N 1
ATOM 2329 C CA . SER A 1 305 ? 179.751 144.897 138.928 1.00 0.70 305 SER A CA 1
ATOM 2330 C C . SER A 1 305 ? 180.986 145.519 139.550 1.00 0.70 305 SER A C 1
ATOM 2331 O O . SER A 1 305 ? 180.980 145.838 140.743 1.00 0.70 305 SER A O 1
ATOM 2334 N N . LYS A 1 306 ? 182.054 145.686 138.771 1.00 1.18 306 LYS A N 1
ATOM 2335 C CA . LYS A 1 306 ? 183.259 146.320 139.291 1.00 1.18 306 LYS A CA 1
ATOM 2336 C C . LYS A 1 306 ? 183.067 147.797 139.614 1.00 1.18 306 LYS A C 1
ATOM 2337 O O . LYS A 1 306 ? 183.965 148.399 140.202 1.00 1.18 306 LYS A O 1
ATOM 2343 N N . GLY A 1 307 ? 181.937 148.390 139.248 1.00 1.20 307 GLY A N 1
ATOM 2344 C CA . GLY A 1 307 ? 181.611 149.738 139.643 1.00 1.20 307 GLY A CA 1
ATOM 2345 C C . GLY A 1 307 ? 182.434 150.803 138.951 1.00 1.20 307 GLY A C 1
ATOM 2346 O O . GLY A 1 307 ? 182.723 150.720 137.758 1.00 1.20 307 GLY A O 1
ATOM 2347 N N . PRO A 1 308 ? 182.806 151.850 139.694 1.00 1.48 308 PRO A N 1
ATOM 2348 C CA . PRO A 1 308 ? 183.611 152.927 139.105 1.00 1.48 308 PRO A CA 1
ATOM 2349 C C . PRO A 1 308 ? 185.057 152.553 138.856 1.00 1.48 308 PRO A C 1
ATOM 2350 O O . PRO A 1 308 ? 185.746 153.295 138.150 1.00 1.48 308 PRO A O 1
ATOM 2354 N N . ARG A 1 309 ? 185.544 151.455 139.418 1.00 1.61 309 ARG A N 1
ATOM 2355 C CA . ARG A 1 309 ? 186.891 150.979 139.149 1.00 1.61 309 ARG A CA 1
ATOM 2356 C C . ARG A 1 309 ? 186.955 150.024 137.973 1.00 1.61 309 ARG A C 1
ATOM 2357 O O . ARG A 1 309 ? 188.039 149.546 137.644 1.00 1.61 309 ARG A O 1
ATOM 2365 N N . ALA A 1 310 ? 185.822 149.727 137.351 1.00 0.87 310 ALA A N 1
ATOM 2366 C CA . ALA A 1 310 ? 185.827 148.891 136.158 1.00 0.87 310 ALA A CA 1
ATOM 2367 C C . ALA A 1 310 ? 186.640 149.471 135.009 1.00 0.87 310 ALA A C 1
ATOM 2368 O O . ALA A 1 310 ? 187.267 148.684 134.282 1.00 0.87 310 ALA A O 1
ATOM 2370 N N . PRO A 1 311 ? 186.663 150.787 134.763 1.00 0.89 311 PRO A N 1
ATOM 2371 C CA . PRO A 1 311 ? 187.500 151.305 133.679 1.00 0.89 311 PRO A CA 1
ATOM 2372 C C . PRO A 1 311 ? 188.984 151.136 133.897 1.00 0.89 311 PRO A C 1
ATOM 2373 O O . PRO A 1 311 ? 189.753 151.407 132.973 1.00 0.89 311 PRO A O 1
ATOM 2377 N N . PHE A 1 312 ? 189.424 150.700 135.071 1.00 1.76 312 PHE A N 1
ATOM 2378 C CA . PHE A 1 312 ? 190.846 150.673 135.378 1.00 1.76 312 PHE A CA 1
ATOM 2379 C C . PHE A 1 312 ? 191.339 149.282 135.720 1.00 1.76 312 PHE A C 1
ATOM 2380 O O . PHE A 1 312 ? 192.445 149.140 136.234 1.00 1.76 312 PHE A O 1
ATOM 2388 N N . ILE A 1 313 ? 190.556 148.250 135.418 1.00 1.99 313 ILE A N 1
ATOM 2389 C CA . ILE A 1 313 ? 190.959 146.903 135.787 1.00 1.99 313 ILE A CA 1
ATOM 2390 C C . ILE A 1 313 ? 192.204 146.470 135.028 1.00 1.99 313 ILE A C 1
ATOM 2391 O O . ILE A 1 313 ? 192.974 145.643 135.518 1.00 1.99 313 ILE A O 1
ATOM 2396 N N . CYS A 1 314 ? 192.447 147.027 133.845 1.00 1.76 314 CYS A N 1
ATOM 2397 C CA . CYS A 1 314 ? 193.590 146.565 133.074 1.00 1.76 314 CYS A CA 1
ATOM 2398 C C . CYS A 1 314 ? 194.857 147.350 133.371 1.00 1.76 314 CYS A C 1
ATOM 2399 O O . CYS A 1 314 ? 195.948 146.776 133.334 1.00 1.76 314 CYS A O 1
ATOM 2402 N N . ILE A 1 315 ? 194.757 148.648 133.653 1.00 2.44 315 ILE A N 1
ATOM 2403 C CA . ILE A 1 315 ? 195.961 149.373 134.043 1.00 2.44 315 ILE A CA 1
ATOM 2404 C C . ILE A 1 315 ? 196.328 149.054 135.481 1.00 2.44 315 ILE A C 1
ATOM 2405 O O . ILE A 1 315 ? 197.485 149.208 135.882 1.00 2.44 315 ILE A O 1
ATOM 2410 N N . LEU A 1 316 ? 195.366 148.596 136.271 1.00 2.80 316 LEU A N 1
ATOM 2411 C CA . LEU A 1 316 ? 195.598 148.200 137.646 1.00 2.80 316 LEU A CA 1
ATOM 2412 C C . LEU A 1 316 ? 195.953 146.735 137.788 1.00 2.80 316 LEU A C 1
ATOM 2413 O O . LEU A 1 316 ? 196.176 146.279 138.911 1.00 2.80 316 LEU A O 1
ATOM 2418 N N . LYS A 1 317 ? 195.994 145.989 136.685 1.00 3.65 317 LYS A N 1
ATOM 2419 C CA . LYS A 1 317 ? 196.331 144.569 136.708 1.00 3.65 317 LYS A CA 1
ATOM 2420 C C . LYS A 1 317 ? 195.377 143.804 137.617 1.00 3.65 317 LYS A C 1
ATOM 2421 O O . LYS A 1 317 ? 195.780 142.921 138.370 1.00 3.65 317 LYS A O 1
ATOM 2427 N N . ASP A 1 318 ? 194.099 144.160 137.545 1.00 3.84 318 ASP A N 1
ATOM 2428 C CA . ASP A 1 318 ? 193.066 143.542 138.359 1.0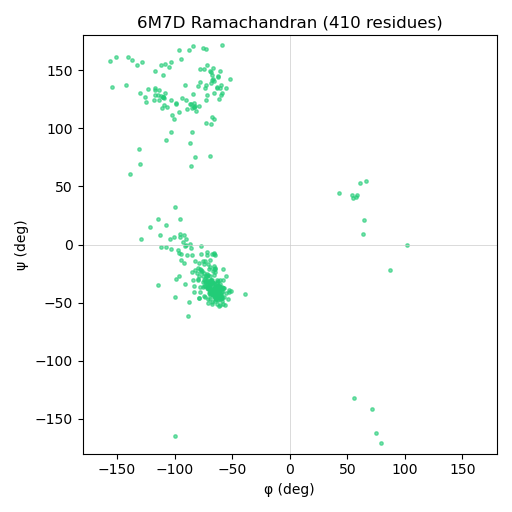0 3.84 318 ASP A CA 1
ATOM 2429 C C . ASP A 1 318 ? 192.984 142.044 138.077 1.00 3.84 318 ASP A C 1
ATOM 2430 O O . ASP A 1 318 ? 193.281 141.598 136.965 1.00 3.84 318 ASP A O 1
ATOM 2435 N N . PRO A 1 319 ? 192.598 141.240 139.070 1.00 4.75 319 PRO A N 1
ATOM 2436 C CA . PRO A 1 319 ? 192.446 139.799 138.821 1.00 4.75 319 PRO A CA 1
ATOM 2437 C C . PRO A 1 319 ? 191.541 139.466 137.647 1.00 4.75 319 PRO A C 1
ATOM 2438 O O . PRO A 1 319 ? 191.921 138.645 136.806 1.00 4.75 319 PRO A O 1
ATOM 2442 N N . VAL A 1 320 ? 190.360 140.085 137.554 1.00 2.62 320 VAL A N 1
ATOM 2443 C CA . VAL A 1 320 ? 189.426 139.780 136.471 1.00 2.62 320 VAL A CA 1
ATOM 2444 C C . VAL A 1 320 ? 189.807 140.406 135.143 1.00 2.62 320 VAL A C 1
ATOM 2445 O O . VAL A 1 320 ? 189.092 140.206 134.156 1.00 2.62 320 VAL A O 1
ATOM 2449 N N . HIS A 1 321 ? 190.899 141.164 135.080 1.00 2.32 321 HIS A N 1
ATOM 2450 C CA . HIS A 1 321 ? 191.176 141.932 133.875 1.00 2.32 321 HIS A CA 1
ATOM 2451 C C . HIS A 1 321 ? 191.603 141.045 132.718 1.00 2.32 321 HIS A C 1
ATOM 2452 O O . HIS A 1 321 ? 191.421 141.420 131.556 1.00 2.32 321 HIS A O 1
ATOM 2459 N N . GLY A 1 322 ? 192.169 139.874 133.007 1.00 1.94 322 GLY A N 1
ATOM 2460 C CA . GLY A 1 322 ? 192.612 138.993 131.947 1.00 1.94 322 GLY A CA 1
ATOM 2461 C C . GLY A 1 322 ? 191.486 138.276 131.245 1.00 1.94 322 GLY A C 1
ATOM 2462 O O . GLY A 1 322 ? 191.701 137.708 130.173 1.00 1.94 322 GLY A O 1
ATOM 2463 N N . GLU A 1 323 ? 190.294 138.283 131.832 1.00 0.33 323 GLU A N 1
ATOM 2464 C CA . GLU A 1 323 ? 189.125 137.693 131.206 1.00 0.33 323 GLU A CA 1
ATOM 2465 C C . GLU A 1 323 ? 188.472 138.619 130.199 1.00 0.33 323 GLU A C 1
ATOM 2466 O O . GLU A 1 323 ? 187.636 138.164 129.416 1.00 0.33 323 GLU A O 1
ATOM 2472 N N . PHE A 1 324 ? 188.822 139.897 130.211 1.00 0.26 324 PHE A N 1
ATOM 2473 C CA . PHE A 1 324 ? 188.387 140.841 129.200 1.00 0.26 324 PHE A CA 1
ATOM 2474 C C . PHE A 1 324 ? 189.310 140.839 128.002 1.00 0.26 324 PHE A C 1
ATOM 2475 O O . PHE A 1 324 ? 189.086 141.600 127.060 1.00 0.26 324 PHE A O 1
ATOM 2483 N N . ALA A 1 325 ? 190.334 140.005 128.022 1.00 0.15 325 ALA A N 1
ATOM 2484 C CA . ALA A 1 325 ? 191.215 139.879 126.884 1.00 0.15 325 ALA A CA 1
ATOM 2485 C C . ALA A 1 325 ? 190.455 139.267 125.714 1.00 0.15 325 ALA A C 1
ATOM 2486 O O . ALA A 1 325 ? 189.624 138.382 125.910 1.00 0.15 325 ALA A O 1
ATOM 2488 N N . PRO A 1 326 ? 190.714 139.719 124.490 1.00 0.20 326 PRO A N 1
ATOM 2489 C CA . PRO A 1 326 ? 189.932 139.237 123.346 1.00 0.20 326 PRO A CA 1
ATOM 2490 C C . PRO A 1 326 ? 190.114 137.771 123.054 1.00 0.20 326 PRO A C 1
ATOM 2491 O O . PRO A 1 326 ? 189.266 137.193 122.374 1.00 0.20 326 PRO A O 1
ATOM 2495 N N . GLY A 1 327 ? 191.198 137.155 123.521 1.00 0.27 327 GLY A N 1
ATOM 2496 C CA . GLY A 1 327 ? 191.435 135.746 123.306 1.00 0.27 327 GLY A CA 1
ATOM 2497 C C . GLY A 1 327 ? 190.441 134.838 123.983 1.00 0.27 327 GLY A C 1
ATOM 2498 O O . GLY A 1 327 ? 190.492 133.626 123.762 1.00 0.27 327 GLY A O 1
ATOM 2499 N N . ASN A 1 328 ? 189.555 135.388 124.807 1.00 0.21 328 ASN A N 1
ATOM 2500 C CA . ASN A 1 328 ? 188.463 134.632 125.396 1.00 0.21 328 ASN A CA 1
ATOM 2501 C C . ASN A 1 328 ? 187.195 134.691 124.567 1.00 0.21 328 ASN A C 1
ATOM 2502 O O . ASN A 1 328 ? 186.295 133.874 124.778 1.00 0.21 328 ASN A O 1
ATOM 2507 N N . TYR A 1 329 ? 187.099 135.635 123.637 1.00 0.19 329 TYR A N 1
ATOM 2508 C CA . TYR A 1 329 ? 185.970 135.726 122.711 1.00 0.19 329 TYR A CA 1
ATOM 2509 C C . TYR A 1 329 ? 186.508 136.062 121.328 1.00 0.19 329 TYR A C 1
ATOM 2510 O O . TYR A 1 329 ? 186.159 137.083 120.740 1.00 0.19 329 TYR A O 1
ATOM 2519 N N . PRO A 1 330 ? 187.354 135.194 120.765 1.00 0.36 330 PRO A N 1
ATOM 2520 C CA . PRO A 1 330 ? 188.127 135.599 119.583 1.00 0.36 330 PRO A CA 1
ATOM 2521 C C . PRO A 1 330 ? 187.310 135.725 118.313 1.00 0.36 330 PRO A C 1
ATOM 2522 O O . PRO A 1 330 ? 187.657 136.544 117.461 1.00 0.36 330 PRO A O 1
ATOM 2526 N N . ALA A 1 331 ? 186.249 134.943 118.140 1.00 0.56 331 ALA A N 1
ATOM 2527 C CA . ALA A 1 331 ? 185.460 135.057 116.921 1.00 0.56 331 ALA A CA 1
ATOM 2528 C C . ALA A 1 331 ? 184.623 136.326 116.933 1.00 0.56 331 ALA A C 1
ATOM 2529 O O . ALA A 1 331 ? 184.562 137.052 115.936 1.00 0.56 331 ALA A O 1
ATOM 2531 N N . LEU A 1 332 ? 183.970 136.609 118.057 1.00 0.41 332 LEU A N 1
ATOM 2532 C CA . LEU A 1 332 ? 183.229 137.854 118.185 1.00 0.41 332 LEU A CA 1
ATOM 2533 C C . LEU A 1 332 ? 184.161 139.049 118.133 1.00 0.41 332 LEU A C 1
ATOM 2534 O O . LEU A 1 332 ? 183.821 140.083 117.557 1.00 0.41 332 LEU A O 1
ATOM 2539 N N . TRP A 1 333 ? 185.354 138.916 118.704 1.00 0.28 333 TRP A N 1
ATOM 2540 C CA . TRP A 1 333 ? 186.320 140.001 118.642 1.00 0.28 333 TRP A CA 1
ATOM 2541 C C . TRP A 1 333 ? 186.805 140.238 117.221 1.00 0.28 333 TRP A C 1
ATOM 2542 O O . TRP A 1 333 ? 186.954 141.384 116.805 1.00 0.28 333 TRP A O 1
ATOM 2553 N N . SER A 1 334 ? 187.076 139.174 116.468 1.00 0.52 334 SER A N 1
ATOM 2554 C CA . SER A 1 334 ? 187.541 139.328 115.094 1.00 0.52 334 SER A CA 1
ATOM 2555 C C . SER A 1 334 ? 186.454 139.911 114.215 1.00 0.52 334 SER A C 1
ATOM 2556 O O . SER A 1 334 ? 186.720 140.766 113.363 1.00 0.52 334 SER A O 1
ATOM 2559 N N . TYR A 1 335 ? 185.221 139.463 114.415 1.00 0.37 335 TYR A N 1
ATOM 2560 C CA . TYR A 1 335 ? 184.097 140.052 113.715 1.00 0.37 335 TYR A CA 1
ATOM 2561 C C . TYR A 1 335 ? 183.997 141.539 114.006 1.00 0.37 335 TYR A C 1
ATOM 2562 O O . TYR A 1 335 ? 183.918 142.362 113.087 1.00 0.37 335 TYR A O 1
ATOM 2571 N N . ALA A 1 336 ? 184.005 141.900 115.288 1.00 0.12 336 ALA A N 1
ATOM 2572 C CA . ALA A 1 336 ? 183.919 143.294 115.684 1.00 0.12 336 ALA A CA 1
ATOM 2573 C C . ALA A 1 336 ? 185.103 144.100 115.185 1.00 0.12 336 ALA A C 1
ATOM 2574 O O . ALA A 1 336 ? 184.961 145.284 114.901 1.00 0.12 336 ALA A O 1
ATOM 2576 N N . MET A 1 337 ? 186.272 143.481 115.060 1.00 0.29 337 MET A N 1
ATOM 2577 C CA . MET A 1 337 ? 187.440 144.191 114.563 1.00 0.29 337 MET A CA 1
ATOM 2578 C C . MET A 1 337 ? 187.315 144.478 113.081 1.00 0.29 337 MET A C 1
ATOM 2579 O O . MET A 1 337 ? 187.736 145.538 112.615 1.00 0.29 337 MET A O 1
ATOM 2584 N N . GLY A 1 338 ? 186.738 143.547 112.323 1.00 0.24 338 GLY A N 1
ATOM 2585 C CA . GLY A 1 338 ? 186.442 143.835 110.931 1.00 0.24 338 GLY A CA 1
ATOM 2586 C C . GLY A 1 338 ? 185.425 144.946 110.782 1.00 0.24 338 GLY A C 1
ATOM 2587 O O . GLY A 1 338 ? 185.607 145.882 109.992 1.00 0.24 338 GLY A O 1
ATOM 2588 N N . VAL A 1 339 ? 184.340 144.862 111.550 1.00 0.34 339 VAL A N 1
ATOM 2589 C CA . VAL A 1 339 ? 183.338 145.922 111.531 1.00 0.34 339 VAL A CA 1
ATOM 2590 C C . VAL A 1 339 ? 183.968 147.253 111.907 1.00 0.34 339 VAL A C 1
ATOM 2591 O O . VAL A 1 339 ? 183.646 148.290 111.329 1.00 0.34 339 VAL A O 1
ATOM 2595 N N . ALA A 1 340 ? 184.903 147.236 112.853 1.00 0.22 340 ALA A N 1
ATOM 2596 C CA . ALA A 1 340 ? 185.491 148.463 113.361 1.00 0.22 340 ALA A CA 1
ATOM 2597 C C . ALA A 1 340 ? 186.473 149.065 112.375 1.00 0.22 340 ALA A C 1
ATOM 2598 O O . ALA A 1 340 ? 186.579 150.290 112.276 1.00 0.22 340 ALA A O 1
ATOM 2600 N N . VAL A 1 341 ? 187.230 148.235 111.660 1.00 0.34 341 VAL A N 1
ATOM 2601 C CA . VAL A 1 341 ? 188.167 148.805 110.707 1.00 0.34 341 VAL A CA 1
ATOM 2602 C C . VAL A 1 341 ? 187.440 149.319 109.484 1.00 0.34 341 VAL A C 1
ATOM 2603 O O . VAL A 1 341 ? 187.940 150.220 108.807 1.00 0.34 341 VAL A O 1
ATOM 2607 N N . VAL A 1 342 ? 186.259 148.786 109.181 1.00 0.24 342 VAL A N 1
ATOM 2608 C CA . VAL A 1 342 ? 185.490 149.393 108.102 1.00 0.24 342 VAL A CA 1
ATOM 2609 C C . VAL A 1 342 ? 184.791 150.661 108.578 1.00 0.24 342 VAL A C 1
ATOM 2610 O O . VAL A 1 342 ? 184.834 151.694 107.907 1.00 0.24 342 VAL A O 1
ATOM 2614 N N . GLN A 1 343 ? 184.153 150.613 109.741 1.00 0.14 343 GLN A N 1
ATOM 2615 C CA . GLN A 1 343 ? 183.319 151.704 110.220 1.00 0.14 343 GLN A CA 1
ATOM 2616 C C . GLN A 1 343 ? 184.092 152.795 110.940 1.00 0.14 343 GLN A C 1
ATOM 2617 O O . GLN A 1 343 ? 183.567 153.899 111.100 1.00 0.14 343 GLN A O 1
ATOM 2623 N N . ASN A 1 344 ? 185.269 152.455 111.470 1.00 0.41 344 ASN A N 1
ATOM 2624 C CA . ASN A 1 344 ? 186.074 153.459 112.213 1.00 0.41 344 ASN A CA 1
ATOM 2625 C C . ASN A 1 344 ? 187.480 153.548 111.614 1.00 0.41 344 ASN A C 1
ATOM 2626 O O . ASN A 1 344 ? 188.172 152.519 111.567 1.00 0.41 344 ASN A O 1
ATOM 2631 N N . LYS A 1 345 ? 187.871 154.751 111.191 1.00 0.89 345 LYS A N 1
ATOM 2632 C CA . LYS A 1 345 ? 189.212 155.018 110.613 1.00 0.89 345 LYS A CA 1
ATOM 2633 C C . LYS A 1 345 ? 190.284 154.811 111.690 1.00 0.89 345 LYS A C 1
ATOM 2634 O O . LYS A 1 345 ? 191.343 154.244 111.370 1.00 0.89 345 LYS A O 1
ATOM 2640 N N . ALA A 1 346 ? 189.991 155.238 112.923 1.00 0.76 346 ALA A N 1
ATOM 2641 C CA . ALA A 1 346 ? 190.933 155.175 114.028 1.00 0.76 346 ALA A CA 1
ATOM 2642 C C . ALA A 1 346 ? 191.246 153.740 114.409 1.00 0.76 346 ALA A C 1
ATOM 2643 O O . ALA A 1 346 ? 192.371 153.443 114.817 1.00 0.76 346 ALA A O 1
ATOM 2645 N N . MET A 1 347 ? 190.272 152.843 114.279 1.00 0.79 347 MET A N 1
ATOM 2646 C CA . MET A 1 347 ? 190.465 151.442 114.611 1.00 0.79 347 MET A CA 1
ATOM 2647 C C . MET A 1 347 ? 191.399 150.728 113.652 1.00 0.79 347 MET A C 1
ATOM 2648 O O . MET A 1 347 ? 191.839 149.620 113.960 1.00 0.79 347 MET A O 1
ATOM 2653 N N . GLN A 1 348 ? 191.711 151.320 112.505 1.00 1.22 348 GLN A N 1
ATOM 2654 C CA . GLN A 1 348 ? 192.625 150.699 111.562 1.00 1.22 348 GLN A CA 1
ATOM 2655 C C . GLN A 1 348 ? 194.079 150.820 111.981 1.00 1.22 348 GLN A C 1
ATOM 2656 O O . GLN A 1 348 ? 194.941 150.209 111.347 1.00 1.22 348 GLN A O 1
ATOM 2662 N N . GLN A 1 349 ? 194.371 151.591 113.021 1.00 1.60 349 GLN A N 1
ATOM 2663 C CA . GLN A 1 349 ? 195.691 151.631 113.622 1.00 1.60 349 GLN A CA 1
ATOM 2664 C C . GLN A 1 349 ? 195.747 150.846 114.916 1.00 1.60 349 GLN A C 1
ATOM 2665 O O . GLN A 1 349 ? 196.818 150.728 115.512 1.00 1.60 349 GLN A O 1
ATOM 2671 N N . TYR A 1 350 ? 194.617 150.320 115.359 1.00 0.90 350 TYR A N 1
ATOM 2672 C CA . TYR A 1 350 ? 194.582 149.400 116.480 1.00 0.90 350 TYR A CA 1
ATOM 2673 C C . TYR A 1 350 ? 195.151 148.056 116.060 1.00 0.90 350 TYR A C 1
ATOM 2674 O O . TYR A 1 350 ? 194.850 147.551 114.979 1.00 0.90 350 TYR A O 1
ATOM 2683 N N . VAL A 1 351 ? 195.976 147.469 116.922 1.00 1.11 351 VAL A N 1
ATOM 2684 C CA . VAL A 1 351 ? 196.638 146.211 116.600 1.00 1.11 351 VAL A CA 1
ATOM 2685 C C . VAL A 1 351 ? 195.585 145.109 116.656 1.00 1.11 351 VAL A C 1
ATOM 2686 O O . VAL A 1 351 ? 195.155 144.690 117.729 1.00 1.11 351 VAL A O 1
ATOM 2690 N N . THR A 1 352 ? 195.154 144.654 115.486 1.00 0.93 352 THR A N 1
ATOM 2691 C CA . THR A 1 352 ? 194.258 143.520 115.356 1.00 0.93 352 THR A CA 1
ATOM 2692 C C . THR A 1 352 ? 194.961 142.291 114.809 1.00 0.93 352 THR A C 1
ATOM 2693 O O . THR A 1 352 ? 194.338 141.237 114.699 1.00 0.93 352 THR A O 1
ATOM 2697 N N . GLY A 1 353 ? 196.244 142.394 114.483 1.00 1.04 353 GLY A N 1
ATOM 2698 C CA . GLY A 1 353 ? 196.960 141.245 113.984 1.00 1.04 353 GLY A CA 1
ATOM 2699 C C . GLY A 1 353 ? 197.468 140.421 115.140 1.00 1.04 353 GLY A C 1
ATOM 2700 O O . GLY A 1 353 ? 198.526 140.694 115.706 1.00 1.04 353 GLY A O 1
ATOM 2701 N N . ARG A 1 354 ? 196.706 139.394 115.489 1.00 0.69 354 ARG A N 1
ATOM 2702 C CA . ARG A 1 354 ? 196.947 138.589 116.670 1.00 0.69 354 ARG A CA 1
ATOM 2703 C C . ARG A 1 354 ? 196.766 137.128 116.304 1.00 0.69 354 ARG A C 1
ATOM 2704 O O . ARG A 1 354 ? 196.119 136.796 115.311 1.00 0.69 354 ARG A O 1
ATOM 2712 N N . THR A 1 355 ? 197.365 136.256 117.112 1.00 0.90 355 THR A N 1
ATOM 2713 C CA . THR A 1 355 ? 197.328 134.834 116.802 1.00 0.90 355 THR A CA 1
ATOM 2714 C C . THR A 1 355 ? 195.900 134.314 116.769 1.00 0.90 355 THR A C 1
ATOM 2715 O O . THR A 1 355 ? 195.587 133.391 116.011 1.00 0.90 355 THR A O 1
ATOM 2719 N N . TYR A 1 356 ? 195.018 134.899 117.567 1.00 0.54 356 TYR A N 1
ATOM 2720 C CA . TYR A 1 356 ? 193.653 134.422 117.684 1.00 0.54 356 TYR A CA 1
ATOM 2721 C C . TYR A 1 356 ? 192.684 135.165 116.789 1.00 0.54 356 TYR A C 1
ATOM 2722 O O . TYR A 1 356 ? 191.477 134.932 116.884 1.00 0.54 356 TYR A O 1
ATOM 2731 N N . LEU A 1 357 ? 193.169 136.045 115.924 1.00 0.92 357 LEU A N 1
ATOM 2732 C CA . LEU A 1 357 ? 192.282 136.718 114.989 1.00 0.92 357 LEU A CA 1
ATOM 2733 C C . LEU A 1 357 ? 191.711 135.691 114.028 1.00 0.92 357 LEU A C 1
ATOM 2734 O O . LEU A 1 357 ? 192.424 135.170 113.167 1.00 0.92 357 LEU A O 1
ATOM 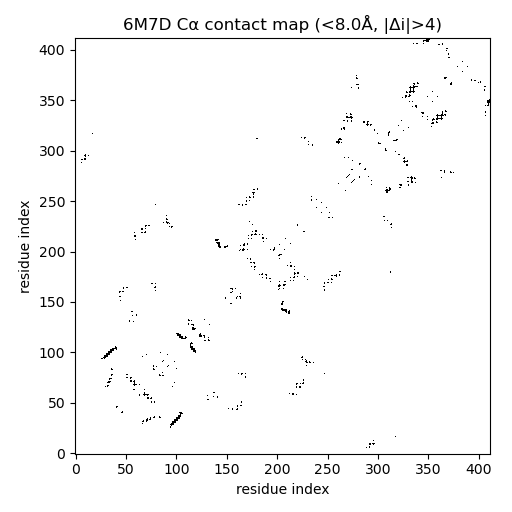2739 N N . ASP A 1 358 ? 190.432 135.384 114.189 1.00 0.96 358 ASP A N 1
ATOM 2740 C CA . ASP A 1 358 ? 189.715 134.531 113.255 1.00 0.96 358 ASP A CA 1
ATOM 2741 C C . ASP A 1 358 ? 189.595 135.299 111.953 1.00 0.96 358 ASP A C 1
ATOM 2742 O O . ASP A 1 358 ? 188.794 136.224 111.83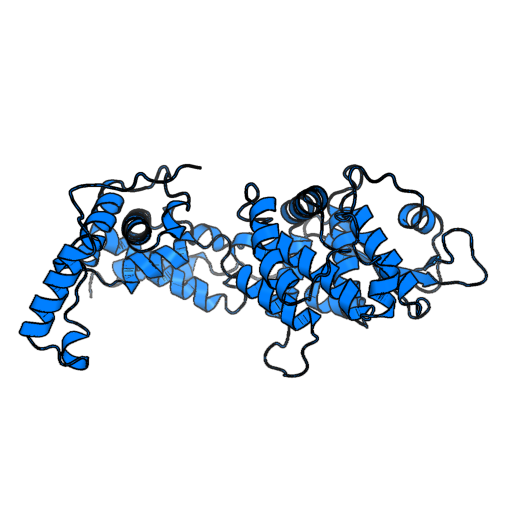5 1.00 0.96 358 ASP A O 1
ATOM 2747 N N . MET A 1 359 ? 190.415 134.936 110.972 1.00 1.86 359 MET A N 1
ATOM 2748 C CA . MET A 1 359 ? 190.460 135.701 109.736 1.00 1.86 359 MET A CA 1
ATOM 2749 C C . MET A 1 359 ? 189.133 135.662 108.998 1.00 1.86 359 MET A C 1
ATOM 2750 O O . MET A 1 359 ? 188.777 136.626 108.318 1.00 1.86 359 MET A O 1
ATOM 2755 N N . GLU A 1 360 ? 188.382 134.573 109.122 1.00 1.50 360 GLU A N 1
ATOM 2756 C CA . GLU A 1 360 ? 187.097 134.519 108.442 1.00 1.50 360 GLU A CA 1
ATOM 2757 C C . GLU A 1 360 ? 186.069 135.383 109.152 1.00 1.50 360 GLU A C 1
ATOM 2758 O O . GLU A 1 360 ? 185.240 136.020 108.503 1.00 1.50 360 GLU A O 1
ATOM 2764 N N . MET A 1 361 ? 186.126 135.452 110.480 1.00 1.24 361 MET A N 1
ATOM 2765 C CA . MET A 1 361 ? 185.245 136.364 111.198 1.00 1.24 361 MET A CA 1
ATOM 2766 C C . MET A 1 361 ? 185.658 137.811 110.978 1.00 1.24 361 MET A C 1
ATOM 2767 O O . MET A 1 361 ? 184.809 138.695 110.878 1.00 1.24 361 MET A O 1
ATOM 2772 N N . PHE A 1 362 ? 186.959 138.061 110.874 1.00 0.96 362 PHE A N 1
ATOM 2773 C CA . PHE A 1 362 ? 187.452 139.392 110.551 1.00 0.96 362 PHE A CA 1
ATOM 2774 C C . PHE A 1 362 ? 186.945 139.851 109.191 1.00 0.96 362 PHE A C 1
ATOM 2775 O O . PHE A 1 362 ? 186.372 140.941 109.054 1.00 0.96 362 PHE A O 1
ATOM 2783 N N . LEU A 1 363 ? 187.140 139.017 108.170 1.00 1.64 363 LEU A N 1
ATOM 2784 C CA . LEU A 1 363 ? 186.694 139.359 106.831 1.00 1.64 363 LEU A CA 1
ATOM 2785 C C . LEU A 1 363 ? 185.182 139.407 106.737 1.00 1.64 363 LEU A C 1
ATOM 2786 O O . LEU A 1 363 ? 184.643 140.198 105.963 1.00 1.64 363 LEU A O 1
ATOM 2791 N N . LEU A 1 364 ? 184.480 138.602 107.531 1.00 1.09 364 LEU A N 1
ATOM 2792 C CA . LEU A 1 364 ? 183.030 138.672 107.556 1.00 1.09 364 LEU A CA 1
ATOM 2793 C C . LEU A 1 364 ? 182.549 139.973 108.167 1.00 1.09 364 LEU A C 1
ATOM 2794 O O . LEU A 1 364 ? 181.563 140.553 107.703 1.00 1.09 364 LEU A O 1
ATOM 2799 N N . GLY A 1 365 ? 183.205 140.430 109.230 1.00 0.96 365 GLY A N 1
ATOM 2800 C CA . GLY A 1 365 ? 182.871 141.726 109.779 1.00 0.96 365 GLY A CA 1
ATOM 2801 C C . GLY A 1 365 ? 183.089 142.834 108.776 1.00 0.96 365 GLY A C 1
ATOM 2802 O O . GLY A 1 365 ? 182.262 143.736 108.645 1.00 0.96 365 GLY A O 1
ATOM 2803 N N . GLN A 1 366 ? 184.201 142.776 108.049 1.00 1.68 366 GLN A N 1
ATOM 2804 C CA . GLN A 1 366 ? 184.443 143.766 107.006 1.00 1.68 366 GLN A CA 1
ATOM 2805 C C . GLN A 1 366 ? 183.399 143.683 105.905 1.00 1.68 366 GLN A C 1
ATOM 2806 O O . GLN A 1 366 ? 183.007 144.702 105.335 1.00 1.68 366 GLN A O 1
ATOM 2812 N N . ALA A 1 367 ? 182.945 142.473 105.586 1.00 1.20 367 ALA A N 1
ATOM 2813 C CA . ALA A 1 367 ? 181.988 142.290 104.505 1.00 1.20 367 ALA A CA 1
ATOM 2814 C C . ALA A 1 367 ? 180.614 142.819 104.884 1.00 1.20 367 ALA A C 1
ATOM 2815 O O . ALA A 1 367 ? 179.973 143.520 104.098 1.00 1.20 367 ALA A O 1
ATOM 2817 N N . VAL A 1 368 ? 180.130 142.476 106.078 1.00 1.38 368 VAL A N 1
ATOM 2818 C CA . VAL A 1 368 ? 178.830 142.978 106.496 1.00 1.38 368 VAL A CA 1
ATOM 2819 C C . VAL A 1 368 ? 178.886 144.463 106.803 1.00 1.38 368 VAL A C 1
ATOM 2820 O O . VAL A 1 368 ? 177.871 145.152 106.687 1.00 1.38 368 VAL A O 1
ATOM 2824 N N . ALA A 1 369 ? 180.050 144.985 107.183 1.00 1.25 369 ALA A N 1
ATOM 2825 C CA . ALA A 1 369 ? 180.161 146.409 107.444 1.00 1.25 369 ALA A CA 1
ATOM 2826 C C . ALA A 1 369 ? 180.222 147.214 106.157 1.00 1.25 369 ALA A C 1
ATOM 2827 O O . ALA A 1 369 ? 179.868 148.395 106.150 1.00 1.25 369 ALA A O 1
ATOM 2829 N N . LYS A 1 370 ? 180.651 146.594 105.067 1.00 3.45 370 LYS A N 1
ATOM 2830 C CA . LYS A 1 370 ? 180.839 147.257 103.790 1.00 3.45 370 LYS A CA 1
ATOM 2831 C C . LYS A 1 370 ? 179.642 147.102 102.870 1.00 3.45 370 LYS A C 1
ATOM 2832 O O . LYS A 1 370 ? 179.603 147.735 101.815 1.00 3.45 370 LYS A O 1
ATOM 2838 N N . ASP A 1 371 ? 178.669 146.289 103.247 1.00 5.08 371 ASP A N 1
ATOM 2839 C CA . ASP A 1 371 ? 177.582 145.904 102.366 1.00 5.08 371 ASP A CA 1
ATOM 2840 C C . ASP A 1 371 ? 176.337 146.688 102.744 1.00 5.08 371 ASP A C 1
ATOM 2841 O O . ASP A 1 371 ? 175.894 146.628 103.891 1.00 5.08 371 ASP A O 1
ATOM 2846 N N . ALA A 1 372 ? 175.757 147.401 101.775 1.00 5.61 372 ALA A N 1
ATOM 2847 C CA . ALA A 1 372 ? 174.591 148.276 102.048 1.00 5.61 372 ALA A CA 1
ATOM 2848 C C . ALA A 1 372 ? 173.394 147.475 102.575 1.00 5.61 372 ALA A C 1
ATOM 2849 O O . ALA A 1 372 ? 172.779 147.930 103.556 1.00 5.61 372 ALA A O 1
ATOM 2851 N N . GLU A 1 373 ? 173.091 146.322 101.974 1.00 6.44 373 GLU A N 1
ATOM 2852 C CA . GLU A 1 373 ? 171.931 145.508 102.429 1.00 6.44 373 GLU A CA 1
ATOM 2853 C C . GLU A 1 373 ? 172.171 145.016 103.861 1.00 6.44 373 GLU A C 1
ATOM 2854 O O . GLU A 1 373 ? 171.240 145.097 104.683 1.00 6.44 373 GLU A O 1
ATOM 2860 N N . SER A 1 374 ? 173.393 144.556 104.137 1.00 4.57 374 SER A N 1
ATOM 2861 C CA . SER A 1 374 ? 173.804 144.007 105.456 1.00 4.57 374 SER A CA 1
ATOM 2862 C C . SER A 1 374 ? 173.778 145.062 106.569 1.00 4.57 374 SER A C 1
ATOM 2863 O O . SER A 1 374 ? 173.348 144.721 107.687 1.00 4.57 374 SER A O 1
ATOM 2866 N N . LYS A 1 375 ? 174.191 146.296 106.267 1.00 3.87 375 LYS A N 1
ATOM 2867 C CA . LYS A 1 375 ? 174.349 147.306 107.299 1.00 3.87 375 LYS A CA 1
ATOM 2868 C C . LYS A 1 375 ? 173.141 148.211 107.457 1.00 3.87 375 LYS A C 1
ATOM 2869 O O . LYS A 1 375 ? 173.233 149.210 108.170 1.00 3.87 375 LYS A O 1
ATOM 2875 N N . ILE A 1 376 ? 172.024 147.905 106.816 1.00 4.44 376 ILE A N 1
ATOM 2876 C CA . ILE A 1 376 ? 170.775 148.616 107.038 1.00 4.44 376 ILE A CA 1
ATOM 2877 C C . ILE A 1 376 ? 169.839 147.689 107.791 1.00 4.44 376 ILE A C 1
ATOM 2878 O O . ILE A 1 376 ? 169.655 146.531 107.401 1.00 4.44 376 ILE A O 1
ATOM 2883 N N . SER A 1 377 ? 169.252 148.193 108.867 1.00 8.33 377 SER A N 1
ATOM 2884 C CA . SER A 1 377 ? 168.397 147.403 109.737 1.00 8.33 377 SER A CA 1
ATOM 2885 C C . SER A 1 377 ? 166.958 147.860 109.586 1.00 8.33 377 SER A C 1
ATOM 2886 O O . SER A 1 377 ? 166.700 149.045 109.367 1.00 8.33 377 SER A O 1
ATOM 2889 N N . SER A 1 378 ? 166.027 146.917 109.696 1.00 12.04 378 SER A N 1
ATOM 2890 C CA . SER A 1 378 ? 164.614 147.259 109.737 1.00 12.04 378 SER A CA 1
ATOM 2891 C C . SER A 1 378 ? 164.143 147.604 111.139 1.00 12.04 378 SER A C 1
ATOM 2892 O O . SER A 1 378 ? 162.978 147.972 111.308 1.00 12.04 378 SER A O 1
ATOM 2895 N N . ALA A 1 379 ? 165.020 147.501 112.137 1.00 12.10 379 ALA A N 1
ATOM 2896 C CA . ALA A 1 379 ? 164.618 147.707 113.523 1.00 12.10 379 ALA A CA 1
ATOM 2897 C C . ALA A 1 379 ? 164.112 149.124 113.754 1.00 12.10 379 ALA A C 1
ATOM 2898 O O . ALA A 1 379 ? 163.099 149.333 114.430 1.00 12.10 379 ALA A O 1
ATOM 2900 N N . LEU A 1 380 ? 164.808 150.113 113.203 1.00 12.88 380 LEU A N 1
ATOM 2901 C CA . LEU A 1 380 ? 164.435 151.503 113.405 1.00 12.88 380 LEU A CA 1
ATOM 2902 C C . LEU A 1 380 ? 163.606 152.078 112.270 1.00 12.88 380 LEU A C 1
ATOM 2903 O O . LEU A 1 380 ? 163.152 153.219 112.383 1.00 12.88 380 LEU A O 1
ATOM 2908 N N . GLU A 1 381 ? 163.397 151.298 111.207 1.00 13.58 381 GLU A N 1
ATOM 2909 C CA . GLU A 1 381 ? 162.644 151.796 110.023 1.00 13.58 381 GLU A CA 1
ATOM 2910 C C . GLU A 1 381 ? 161.211 152.170 110.423 1.00 13.58 381 GLU A C 1
ATOM 2911 O O . GLU A 1 381 ? 160.739 153.232 109.972 1.00 13.58 381 GLU A O 1
ATOM 2917 N N . ASP A 1 382 ? 160.561 151.357 111.260 1.00 15.87 382 ASP A N 1
ATOM 2918 C CA . ASP A 1 382 ? 159.165 151.658 111.680 1.00 15.87 382 ASP A CA 1
ATOM 2919 C C . ASP A 1 382 ? 159.127 152.979 112.458 1.00 15.87 382 ASP A C 1
ATOM 2920 O O . ASP A 1 382 ? 158.241 153.806 112.168 1.00 15.87 382 ASP A O 1
ATOM 2925 N N . GLU A 1 383 ? 160.076 153.180 113.378 1.00 14.47 383 GLU A N 1
ATOM 2926 C CA . GLU A 1 383 ? 160.133 154.423 114.196 1.00 14.47 383 GLU A CA 1
ATOM 2927 C C . GLU A 1 383 ? 160.405 155.629 113.290 1.00 14.47 383 GLU A C 1
ATOM 2928 O O . GLU A 1 383 ? 159.744 156.669 1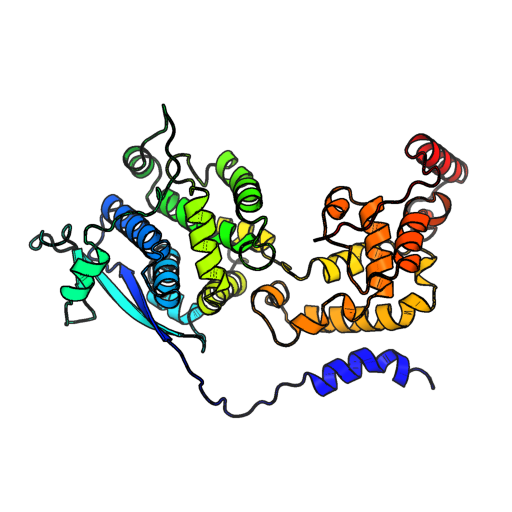13.474 1.00 14.47 383 GLU A O 1
ATOM 2934 N N . LEU A 1 384 ? 161.321 155.468 112.331 1.00 11.88 384 LEU A N 1
ATOM 2935 C CA . LEU A 1 384 ? 161.705 156.525 111.410 1.00 11.88 384 LEU A CA 1
ATOM 2936 C C . LEU A 1 384 ? 160.657 156.788 110.344 1.00 11.88 384 LEU A C 1
ATOM 2937 O O . LEU A 1 384 ? 160.696 157.846 109.708 1.00 11.88 384 LEU A O 1
ATOM 2942 N N . GLY A 1 385 ? 159.728 155.860 110.138 1.00 12.02 385 GLY A N 1
ATOM 2943 C CA . GLY A 1 385 ? 158.723 156.010 109.107 1.00 12.02 385 GLY A CA 1
ATOM 2944 C C . GLY A 1 385 ? 159.332 156.118 107.728 1.00 12.02 385 GLY A C 1
ATOM 2945 O O . GLY A 1 385 ? 159.039 157.060 106.989 1.00 12.02 385 GLY A O 1
ATOM 2946 N N . VAL A 1 386 ? 160.182 155.159 107.373 1.00 13.03 386 VAL A N 1
ATOM 2947 C CA . VAL A 1 386 ? 160.970 155.250 106.151 1.00 13.03 386 VAL A CA 1
ATOM 2948 C C . VAL A 1 386 ? 160.126 154.786 104.973 1.00 13.03 386 VAL A C 1
ATOM 2949 O O . VAL A 1 386 ? 159.648 153.648 104.944 1.00 13.03 386 VAL A O 1
ATOM 2953 N N . THR A 1 387 ? 159.954 155.664 103.995 1.00 14.56 387 THR A N 1
ATOM 2954 C CA . THR A 1 387 ? 159.276 155.306 102.764 1.00 14.56 387 THR A CA 1
ATOM 2955 C C . THR A 1 387 ? 160.184 154.444 101.898 1.00 14.56 387 THR A C 1
ATOM 2956 O O . THR A 1 387 ? 161.411 154.545 101.958 1.00 14.56 387 THR A O 1
ATOM 2960 N N . ASP A 1 388 ? 159.565 153.580 101.092 1.00 14.92 388 ASP A N 1
ATOM 2961 C CA . ASP A 1 388 ? 160.329 152.675 100.240 1.00 14.92 388 ASP A CA 1
ATOM 2962 C C . ASP A 1 388 ? 161.209 153.435 99.261 1.00 14.92 388 ASP A C 1
ATOM 2963 O O . ASP A 1 388 ? 162.313 152.983 98.932 1.00 14.92 388 ASP A O 1
ATOM 2968 N N . THR A 1 389 ? 160.741 154.588 98.786 1.00 11.40 389 THR A N 1
ATOM 2969 C CA . THR A 1 389 ? 161.582 155.439 97.958 1.00 11.40 389 THR A CA 1
ATOM 2970 C C . THR A 1 389 ? 162.793 155.923 98.738 1.00 11.40 389 THR A C 1
ATOM 2971 O O . THR A 1 389 ? 163.892 156.027 98.189 1.00 11.40 389 THR A O 1
ATOM 2975 N N . ALA A 1 390 ? 162.617 156.207 100.030 1.00 9.47 390 ALA A N 1
ATOM 2976 C CA . ALA A 1 390 ? 163.744 156.626 100.853 1.00 9.47 390 ALA A CA 1
ATOM 2977 C C . ALA A 1 390 ? 164.706 155.479 101.114 1.00 9.47 390 ALA A C 1
ATOM 2978 O O . ALA A 1 390 ? 165.914 155.701 101.193 1.00 9.47 390 ALA A O 1
ATOM 2980 N N . LYS A 1 391 ? 164.165 154.269 101.293 1.00 9.42 391 LYS A N 1
ATOM 2981 C CA . LYS A 1 391 ? 165.021 153.075 101.526 1.00 9.42 391 LYS A CA 1
ATOM 2982 C C . LYS A 1 391 ? 165.879 152.836 100.280 1.00 9.42 391 LYS A C 1
ATOM 2983 O O . LYS A 1 391 ? 167.091 152.602 100.432 1.00 9.42 391 LYS A O 1
ATOM 2989 N N . GLU A 1 392 ? 165.262 152.912 99.097 1.00 10.27 392 GLU A N 1
ATOM 2990 C CA . GLU A 1 392 ? 165.984 152.738 97.808 1.00 10.27 392 GLU A CA 1
ATOM 2991 C C . GLU A 1 392 ? 166.970 153.897 97.637 1.00 10.27 392 GLU A C 1
ATOM 2992 O O . GLU A 1 392 ? 168.109 153.650 97.202 1.00 10.27 392 GLU A O 1
ATOM 2998 N N . ARG A 1 393 ? 166.537 155.107 97.998 1.00 8.34 393 ARG A N 1
ATOM 2999 C CA . ARG A 1 393 ? 167.376 156.329 97.884 1.00 8.34 393 ARG A CA 1
ATOM 3000 C C . ARG A 1 393 ? 168.599 156.185 98.796 1.00 8.34 393 ARG A C 1
ATOM 3001 O O . ARG A 1 393 ? 169.703 156.548 98.358 1.00 8.34 393 ARG A O 1
ATOM 3009 N N . LEU A 1 394 ? 168.402 155.648 100.004 1.00 6.21 394 LEU A N 1
ATOM 3010 C CA . LEU A 1 394 ? 169.514 155.440 100.972 1.00 6.21 394 LEU A CA 1
ATOM 3011 C C . LEU A 1 394 ? 170.537 154.465 100.381 1.00 6.21 394 LEU A C 1
ATOM 3012 O O . LEU A 1 394 ? 171.743 154.748 100.476 1.00 6.21 394 LEU A O 1
ATOM 3017 N N . ARG A 1 395 ? 170.056 153.385 99.761 1.00 6.46 395 ARG A N 1
ATOM 3018 C CA . ARG A 1 395 ? 170.937 152.363 99.135 1.00 6.46 395 ARG A CA 1
ATOM 3019 C C . ARG A 1 395 ? 171.731 153.022 98.004 1.00 6.46 395 ARG A C 1
ATOM 3020 O O . ARG A 1 395 ? 172.933 152.735 97.881 1.00 6.46 395 ARG A O 1
ATOM 3028 N N . HIS A 1 396 ? 171.075 153.892 97.232 1.00 7.58 396 HIS A N 1
ATOM 3029 C CA . HIS A 1 396 ? 171.745 154.614 96.119 1.00 7.58 396 HIS A CA 1
ATOM 3030 C C . HIS A 1 396 ? 172.854 155.507 96.685 1.00 7.58 396 HIS A C 1
ATOM 3031 O O . HIS A 1 396 ? 173.926 155.579 96.058 1.00 7.58 396 HIS A O 1
ATOM 3038 N N . HIS A 1 397 ? 172.593 156.163 97.821 1.00 6.86 397 HIS A N 1
ATOM 3039 C CA . HIS A 1 397 ? 173.592 157.065 98.453 1.00 6.86 397 HIS A CA 1
ATOM 3040 C C . HIS A 1 397 ? 174.774 156.233 98.953 1.00 6.86 397 HIS A C 1
ATOM 3041 O O . HIS A 1 397 ? 175.921 156.648 98.731 1.00 6.86 397 HIS A O 1
ATOM 3048 N N . LEU A 1 398 ? 174.486 155.084 99.567 1.00 6.30 398 LEU A N 1
ATOM 3049 C CA . LEU A 1 398 ? 175.545 154.193 100.108 1.00 6.30 398 LEU A CA 1
ATOM 3050 C C . LEU A 1 398 ? 176.427 153.706 98.956 1.00 6.30 398 LEU A C 1
ATOM 3051 O O . LEU A 1 398 ? 177.659 153.685 99.129 1.00 6.30 398 LEU A O 1
ATOM 3056 N N . ALA A 1 399 ? 175.812 153.360 97.821 1.00 7.22 399 ALA A N 1
ATOM 3057 C CA . ALA A 1 399 ? 176.563 152.868 96.643 1.00 7.22 399 ALA A CA 1
ATOM 3058 C C . ALA A 1 399 ? 177.506 153.960 96.124 1.00 7.22 399 ALA A C 1
ATOM 3059 O O . ALA A 1 399 ? 178.664 153.636 95.814 1.00 7.22 399 ALA A O 1
ATOM 3061 N N . ASN A 1 400 ? 177.024 155.201 96.024 1.00 30.00 400 ASN A N 1
ATOM 3062 C CA . ASN A 1 400 ? 177.875 156.323 95.543 1.00 30.00 400 ASN A CA 1
ATOM 3063 C C . ASN A 1 400 ? 178.990 156.623 96.552 1.00 30.00 400 ASN A C 1
ATOM 3064 O O . ASN A 1 400 ? 180.149 156.780 96.124 1.00 30.00 400 ASN A O 1
ATOM 3069 N N . LEU A 1 401 ? 178.644 156.663 97.843 1.00 30.00 401 LEU A N 1
ATOM 3070 C CA . LEU A 1 401 ? 179.604 157.009 98.927 1.00 30.00 401 LEU A CA 1
ATOM 3071 C C . LEU A 1 401 ? 180.724 155.970 99.050 1.00 30.00 401 LEU A C 1
ATOM 3072 O O . LEU A 1 401 ? 181.891 156.389 99.178 1.00 30.00 401 LEU A O 1
ATOM 3077 N N . SER A 1 402 ? 180.396 154.676 98.991 1.00 13.93 402 SER A N 1
ATOM 3078 C CA . SER A 1 402 ? 181.455 153.644 99.152 1.00 13.93 402 SER A CA 1
ATOM 3079 C C . SER A 1 402 ? 181.470 152.659 97.979 1.00 13.93 402 SER A C 1
ATOM 3080 O O . SER A 1 402 ? 180.425 152.043 97.704 1.00 13.93 402 SER A O 1
ATOM 3083 N N . GLY A 1 403 ? 182.645 152.484 97.368 1.00 16.79 403 GLY A N 1
ATOM 3084 C CA . GLY A 1 403 ? 182.854 151.540 96.254 1.00 16.79 403 GLY A CA 1
ATOM 3085 C C . GLY A 1 403 ? 182.776 150.094 96.716 1.00 16.79 403 GLY A C 1
ATOM 3086 O O . GLY A 1 403 ? 182.143 149.281 96.014 1.00 16.79 403 GLY A O 1
ATOM 3087 N N . GLY A 1 404 ? 183.365 149.796 97.880 1.00 15.57 404 GLY A N 1
ATOM 3088 C CA . GLY A 1 404 ? 183.398 148.423 98.424 1.00 15.57 404 GLY A CA 1
ATOM 3089 C C . GLY A 1 404 ? 183.704 147.391 97.349 1.00 15.57 404 GLY A C 1
ATOM 3090 O O . GLY A 1 404 ? 183.007 146.358 97.320 1.00 15.57 404 GLY A O 1
ATOM 3091 N N . ASP A 1 405 ? 184.683 147.668 96.480 1.00 19.75 405 ASP A N 1
ATOM 3092 C CA . ASP A 1 405 ? 185.021 146.746 95.361 1.00 19.75 405 ASP A CA 1
ATOM 3093 C C . ASP A 1 405 ? 186.012 145.661 95.802 1.00 19.75 405 ASP A C 1
ATOM 3094 O O . ASP A 1 405 ? 187.153 145.665 95.299 1.00 19.75 405 ASP A O 1
ATOM 3099 N N . GLY A 1 406 ? 185.575 144.754 96.680 1.00 18.92 406 GLY A N 1
ATOM 3100 C CA . GLY A 1 406 ? 186.399 143.614 97.131 1.00 18.92 406 GLY A CA 1
ATOM 3101 C C . GLY A 1 406 ? 187.757 144.016 97.684 1.00 18.92 406 GLY A C 1
ATOM 3102 O O . GLY A 1 406 ? 188.750 143.350 97.331 1.00 18.92 406 GLY A O 1
ATOM 3103 N N . ALA A 1 407 ? 187.816 145.079 98.491 1.00 14.74 407 ALA A N 1
ATOM 3104 C CA . ALA A 1 407 ? 189.098 145.509 99.100 1.00 14.74 407 ALA A CA 1
ATOM 3105 C C . ALA A 1 407 ? 188.998 145.306 100.615 1.00 14.74 407 ALA A C 1
ATOM 3106 O O . ALA A 1 407 ? 188.070 145.876 101.219 1.00 14.74 407 ALA A O 1
ATOM 3108 N N . TYR A 1 408 ? 189.930 144.553 101.210 1.00 8.05 408 TYR A N 1
ATOM 3109 C CA . TYR A 1 408 ? 189.838 144.300 102.637 1.00 8.05 408 TYR A CA 1
ATOM 3110 C C . TYR A 1 408 ? 190.980 144.998 103.353 1.00 8.05 408 TYR A C 1
ATOM 3111 O O . TYR A 1 408 ? 192.038 145.249 102.774 1.00 8.05 408 TYR A O 1
ATOM 3120 N N . HIS A 1 409 ? 190.751 145.308 104.621 1.00 5.21 409 HIS A N 1
ATOM 3121 C CA . HIS A 1 409 ? 191.764 145.883 105.489 1.00 5.21 409 HIS A CA 1
ATOM 3122 C C . HIS A 1 409 ? 192.614 144.761 106.056 1.00 5.21 409 HIS A C 1
ATOM 3123 O O . HIS A 1 409 ? 192.082 143.779 106.577 1.00 5.21 409 HIS A O 1
ATOM 3130 N N . LYS A 1 410 ? 193.907 144.897 105.942 1.00 5.30 410 LYS A N 1
ATOM 3131 C CA . LYS A 1 410 ? 194.749 143.889 106.558 1.00 5.30 410 LYS A CA 1
ATOM 3132 C C . LYS A 1 410 ? 194.827 144.137 108.060 1.00 5.30 410 LYS A C 1
ATOM 3133 O O . LYS A 1 410 ? 194.898 145.288 108.493 1.00 5.30 410 LYS A O 1
ATOM 3139 N N . PRO A 1 411 ? 194.788 143.084 108.873 1.00 2.92 411 PRO A N 1
ATOM 3140 C CA . PRO A 1 411 ? 194.893 143.271 110.324 1.00 2.92 411 PRO A CA 1
ATOM 3141 C C . PRO A 1 411 ? 196.199 143.951 110.706 1.00 2.92 411 PRO A C 1
ATOM 3142 O O . PRO A 1 411 ? 197.283 143.535 110.295 1.00 2.92 411 PRO A O 1
ATOM 3146 N N . THR A 1 412 ? 196.080 145.016 111.494 1.00 2.29 412 THR A N 1
ATOM 3147 C CA . THR A 1 412 ? 197.240 145.793 111.901 1.00 2.29 412 THR A CA 1
ATOM 3148 C C . THR A 1 412 ? 198.074 145.005 112.900 1.00 2.29 412 THR A C 1
ATOM 3149 O O . THR A 1 412 ? 197.552 144.498 113.896 1.00 2.29 412 THR A O 1
ATOM 3153 N N . GLY A 1 413 ? 199.367 144.898 112.630 1.00 4.76 413 GLY A N 1
ATOM 3154 C CA . GLY A 1 413 ? 200.272 144.139 113.466 1.00 4.76 413 GLY A CA 1
ATOM 3155 C C . GLY A 1 413 ? 200.966 145.013 114.493 1.00 4.76 413 GLY A C 1
ATOM 3156 O O . GLY A 1 413 ? 201.044 146.228 114.345 1.00 4.76 413 GLY A O 1
ATOM 3157 N N . GLY A 1 414 ? 201.472 144.374 115.540 1.00 9.31 414 GLY A N 1
ATOM 3158 C CA . GLY A 1 414 ? 202.157 145.080 116.605 1.00 9.31 414 GLY A CA 1
ATOM 3159 C C . GLY A 1 414 ? 203.583 145.456 116.265 1.00 9.31 414 GLY A C 1
ATOM 3160 O O . GLY A 1 414 ? 204.192 144.868 115.373 1.00 9.31 414 GLY A O 1
#

Solvent-accessible surface area: 21843 Å² total; per-residue (Å²): 96,153,114,49,91,134,77,61,114,27,24,169,108,22,107,74,99,73,163,108,86,60,79,107,133,162,117,51,182,114,56,90,1,22,0,0,2,31,5,122,49,3,109,67,58,45,25,49,14,62,0,0,44,28,0,0,14,2,0,27,33,99,136,25,136,71,17,19,9,2,0,0,0,0,0,0,3,0,16,34,55,121,45,8,66,106,11,7,85,76,13,9,125,26,76,72,8,103,36,47,46,37,32,0,24,58,45,128,202,24,116,148,6,94,9,7,0,0,56,46,226,136,119,88,48,72,226,24,0,84,95,0,21,22,151,52,135,68,178,30,80,13,34,62,80,155,226,157,43,56,89,63,96,64,13,18,122,108,89,37,20,93,45,6,6,5,2,0,1,0,0,0,1,1,0,1,14,72,0,42,56,35,46,112,21,0,103,143,4,1,50,63,55,0,97,52,7,104,145,93,20,23,2,57,47,18,6,0,0,11,5,73,0,0,54,14,0,0,28,0,1,105,55,24,44,5,0,0,28,0,0,0,29,3,15,32,68,27,77,61,97,174,101,141,30,74,97,14,37,107,10,4,34,78,1,1,89,86,0,129,34,16,40,2,36,4,2,68,24,0,23,102,10,0,45,114,41,152,14,71,5,32,118,61,90,69,0,165,81,13,37,31,37,5,148,2,3,61,79,24,29,129,92,60,35,96,85,0,16,5,1,30,2,38,147,25,130,24,52,35,71,4,43,12,38,47,0,40,13,0,0,0,0,0,0,0,0,0,4,37,83,39,151,74,14,32,132,50,52,0,31,64,146,71,21,50,67,114,14,0,39,50,0,0,35,15,2,42,61,26,142,40,66,39,54,84,75,100,24,131,143,128,54,42,79,98,106,44,50,117,129,75,102,75,80,33,67,106,150,54,62,41,131,76,67,86,61,147,38,40,51,106

Sequence (412 aa):
GLLSTFDTFSSRRSESINKSGGGAVIPGQRSTVSVFVLGPSVTDDADKLSIATTFLAHSLDTDKQHSQRGGFLVSLLAMAYSSPELYLTTNGVNADVKYVIYNIEKDPKRTKTDGFIVKTRDMEYERTTEWLFGPMVNKSPLFQGQRDAADPDTLLQIYGYPACLGAIIVQVWIVLVKAITSSAGLRKGFFNRLEAFRQDGTVKGALVFTGETVEGIGSVMRSQQSLVSLMVETLVTMNTARSDLTTLEKNIQIVGNYIRDAGLASFMNTIKYGVETKMAALTLSNLRPDINKLRSLIDTYLSKGPRAPFICILKDPVHGEFAPGNYPALWSYAMGVAVVQNKAMQQYVTGRTYLDMEMFLLGQAVAKDAESKISSALEDELGVTDTAKERLRHHLANLSGGDGAYHKPTGG

InterPro domains:
  IPR002021 Paramyxovirus nucleocapsid protein [PF00973] (1-400)

B-factor: mean 8.5, std 7.02, range [0.02, 30.0]

Nearest PDB structures (foldseek):
  6m7d-assembly1_A  TM=1.002E+00  e=8.813E-62  Sendai virus (strain Ohita)
  7ev8-assembly1_A  TM=9.303E-01  e=8.600E-36  Human parainfluenza 3 virus (strain NIH 47885)
  7nt5-assembly1_D  TM=8.507E-01  e=1.125E-19  Henipavirus nipahense
  8c4h-assembly1_C  TM=8.410E-01  e=3.793E-18  Henipavirus hendraense
  7nt6-assembly1_M  TM=8.283E-01  e=8.370E-18  Henipavirus nipahense

Secondary structure (DSSP, 8-state):
--THHHHTHHHHHHHHHSS---S-------EEEEEEEE-TT---HHHHHHHHHHHHHHHH-SSS-HHHHHHHHHHHHHTTSSSHHHHHHHH---SSEEEEEEEEEE-SS--TTTTEEEEETTEEESHHHHHHHS----SS-SB---TT---HHHHHHHS-HHHHHHHHHHHHHHHHHHHTT-STTHHHHHHHHHHHHHHHTSS-GGGPBPHHHHHHHHHHHHH-HHHHHHHHHHHHHS--SSS---HHHHHHHHHHHHHTTTT-HHHHHIIIIIISS--GGGGSSSSHHHHHHHHHHHHHHHHSGGGGGGTTTTT-GGGGGGSGGGSHHHHHHHHHHHHHH-SGGGGS----TT--HHHHHHHHHHHH-TTTT--STTHHHHT--HHHHHHHHHHHHHH----S--PPPPP-

Radius of gyration: 25.9 Å; Cα contacts (8 Å, |Δi|>4): 560; chains: 1; bounding box: 64×64×71 Å

Organism: Sendai virus (strain Ohita) (NCBI:txid302272)

Foldseek 3Di:
DVCVCVLCVLLVVCVVPVPDPDDDDDQDDAAEEEAEEEDPQPPDLVVLVVLLLLLLQQLLDPPDDLRHSLNSLLNLLLNLDPPSVVLCVQLVDDSHYHYDYWYWHAAPVDPPQVSIWIADVPRTDDVVSCVRRPDDDRPDDFADDDPPFDAVVNVCVVPPSSLLSLQQNLLLLLLLLQLAQPVPCSLVSSVVLCVVCPVVVSHGRNNHGDSSSSNSSSVSLNVRLSSVSSLLSCLQPPPPVDPPADPSRVSSVVSVVSNFQRLLVLLVLLCVQLPVLPWPCCVDPLQSVLVSLSVSVVVVLVVVPSCSRPCVSSVNPCSVSSDCLVRQLSSLLSLLLCVQVPVVSLQPQQPDPSNPVVSNVVSVVLNLQLVGSDDCPCCVVVVADPVNSVVSNVVSVVVHVPPVDGRDGHHD